Protein AF-A0AAV9QEM7-F1 (afdb_monomer)

InterPro domains:
  IPR000782 FAS1 domain [PF02469] (110-232)
  IPR000782 FAS1 domain [PF02469] (245-363)
  IPR000782 FAS1 domain [PS50213] (85-231)
  IPR000782 FAS1 domain [PS50213] (233-361)
  IPR000782 FAS1 domain [SM00554] (122-234)
  IPR000782 FAS1 domain [SM00554] (269-364)
  IPR036378 FAS1 domain superfamily [G3DSA:2.30.180.10] (85-234)
  IPR036378 FAS1 domain superfamily [G3DSA:2.30.180.10] (240-364)
  IPR036378 FAS1 domain superfamily [SSF82153] (91-234)
  IPR036378 FAS1 domain superfamily [SSF82153] (214-364)
  IPR050904 Cell adhesion and biosynthesis-related protein [PTHR10900] (94-414)

Mean predicted aligned error: 17.26 Å

Organism: NCBI:txid1690605

Structure (mmCIF, N/CA/C/O backbone):
data_AF-A0AAV9QEM7-F1
#
_entry.id   AF-A0AAV9QEM7-F1
#
loop_
_atom_site.group_PDB
_atom_site.id
_atom_site.type_symbol
_atom_site.label_atom_id
_atom_site.label_alt_id
_atom_site.label_comp_id
_atom_site.label_asym_id
_atom_site.label_entity_id
_atom_site.label_seq_id
_atom_site.pdbx_PDB_ins_code
_atom_site.Cartn_x
_atom_site.Cartn_y
_atom_site.Cartn_z
_atom_site.occupancy
_atom_site.B_iso_or_equiv
_atom_site.auth_seq_id
_atom_site.auth_comp_id
_atom_site.auth_asym_id
_atom_site.auth_atom_id
_atom_site.pdbx_PDB_model_num
ATOM 1 N N . MET A 1 1 ? 29.516 56.119 -42.871 1.00 40.12 1 MET A N 1
ATOM 2 C CA . MET A 1 1 ? 28.671 55.250 -42.024 1.00 40.12 1 MET A CA 1
ATOM 3 C C . MET A 1 1 ? 29.542 54.773 -40.866 1.00 40.12 1 MET A C 1
ATOM 5 O O . MET A 1 1 ? 30.636 54.301 -41.124 1.00 40.12 1 MET A O 1
ATOM 9 N N . ARG A 1 2 ? 29.102 55.106 -39.644 1.00 38.03 2 ARG A N 1
ATOM 10 C CA . ARG A 1 2 ? 29.729 55.073 -38.300 1.00 38.03 2 ARG A CA 1
ATOM 11 C C . ARG A 1 2 ? 31.101 54.400 -38.079 1.00 38.03 2 ARG A C 1
ATOM 13 O O . ARG A 1 2 ? 31.254 53.198 -38.245 1.00 38.03 2 ARG A O 1
ATOM 20 N N . LEU A 1 3 ? 32.011 55.213 -37.530 1.00 33.25 3 LEU A N 1
ATOM 21 C CA . LEU A 1 3 ? 33.226 54.858 -36.793 1.00 33.25 3 LEU A CA 1
ATOM 22 C C . LEU A 1 3 ? 33.006 55.053 -35.278 1.00 33.25 3 LEU A C 1
ATOM 24 O O . LEU A 1 3 ? 32.170 55.846 -34.848 1.00 33.25 3 LEU A O 1
ATOM 28 N N . VAL A 1 4 ? 33.777 54.276 -34.525 1.00 43.47 4 VAL A N 1
ATOM 29 C CA . VAL A 1 4 ? 33.849 54.050 -33.071 1.00 43.47 4 VAL A CA 1
ATOM 30 C C . VAL A 1 4 ? 34.195 55.320 -32.271 1.00 43.47 4 VAL A C 1
ATOM 32 O O . VAL A 1 4 ? 34.999 56.102 -32.759 1.00 43.47 4 VAL A O 1
ATOM 35 N N . TYR A 1 5 ? 33.659 55.494 -31.047 1.00 32.12 5 TYR A N 1
ATOM 36 C CA . TYR A 1 5 ? 34.416 55.851 -29.823 1.00 32.12 5 TYR A CA 1
ATOM 37 C C . TYR A 1 5 ? 33.555 55.803 -28.542 1.00 32.12 5 TYR A C 1
ATOM 39 O O . TYR A 1 5 ? 32.332 55.893 -28.572 1.00 32.12 5 TYR A O 1
ATOM 47 N N . SER A 1 6 ? 34.269 55.598 -27.436 1.00 35.72 6 SER A N 1
ATOM 48 C CA . SER A 1 6 ? 33.860 55.252 -26.072 1.00 35.72 6 SER A CA 1
ATOM 49 C C . SER A 1 6 ? 33.384 56.432 -25.196 1.00 35.72 6 SER A C 1
ATOM 51 O O . SER A 1 6 ? 33.761 57.574 -25.435 1.00 35.72 6 SER A O 1
ATOM 53 N N . ALA A 1 7 ? 32.695 56.057 -24.106 1.00 33.03 7 ALA A N 1
ATOM 54 C CA . ALA A 1 7 ? 32.694 56.639 -22.752 1.00 33.03 7 ALA A CA 1
ATOM 55 C C . ALA A 1 7 ? 31.673 57.731 -22.329 1.00 33.03 7 ALA A C 1
ATOM 57 O O . ALA A 1 7 ? 31.723 58.878 -22.752 1.00 33.03 7 ALA A O 1
ATOM 58 N N . SER A 1 8 ? 30.931 57.352 -21.273 1.00 30.48 8 SER A N 1
ATOM 59 C CA . SER A 1 8 ? 30.709 58.075 -20.002 1.00 30.48 8 SER A CA 1
ATOM 60 C C . SER A 1 8 ? 29.526 59.047 -19.820 1.00 30.48 8 SER A C 1
ATOM 62 O O . SER A 1 8 ? 29.396 60.051 -20.511 1.00 30.48 8 SER A O 1
ATOM 64 N N . THR A 1 9 ? 28.792 58.786 -18.722 1.00 32.25 9 THR A N 1
ATOM 65 C CA . THR A 1 9 ? 28.253 59.696 -17.675 1.00 32.25 9 THR A CA 1
ATOM 66 C C . THR A 1 9 ? 26.739 59.679 -17.416 1.00 32.25 9 THR A C 1
ATOM 68 O O . THR A 1 9 ? 25.933 59.567 -18.331 1.00 32.25 9 THR A O 1
ATOM 71 N N . HIS A 1 10 ? 26.436 59.936 -16.130 1.00 33.97 10 HIS A N 1
ATOM 72 C CA . HIS A 1 10 ? 25.164 60.200 -15.432 1.00 33.97 10 HIS A CA 1
ATOM 73 C C . HIS A 1 10 ? 24.458 58.958 -14.866 1.00 33.97 10 HIS A C 1
ATOM 75 O O . HIS A 1 10 ? 24.142 58.033 -15.593 1.00 33.97 10 HIS A O 1
ATOM 81 N N . GLY A 1 11 ? 24.156 58.847 -13.571 1.00 30.08 11 GLY A N 1
ATOM 82 C CA . GLY A 1 11 ? 24.242 59.779 -12.444 1.00 30.08 11 GLY A CA 1
ATOM 83 C C . GLY A 1 11 ? 23.100 59.453 -11.475 1.00 30.08 11 GLY A C 1
ATOM 84 O O . GLY A 1 11 ? 21.986 59.244 -11.938 1.00 30.08 11 GLY A O 1
ATOM 85 N N . SER A 1 12 ? 23.360 59.388 -10.164 1.00 33.53 12 SER A N 1
ATOM 86 C CA . SER A 1 12 ? 22.334 59.648 -9.139 1.00 33.53 12 SER A CA 1
ATOM 87 C C . SER A 1 12 ? 22.910 59.713 -7.719 1.00 33.53 12 SER A C 1
ATOM 89 O O . SER A 1 12 ? 23.460 58.744 -7.203 1.00 33.53 12 SER A O 1
ATOM 91 N N . SER A 1 13 ? 22.749 60.897 -7.120 1.00 30.95 13 SER A N 1
ATOM 92 C CA . SER A 1 13 ? 22.385 61.195 -5.724 1.00 30.95 13 SER A CA 1
ATOM 93 C C . SER A 1 13 ? 21.693 60.026 -4.988 1.00 30.95 13 SER A C 1
ATOM 95 O O . SER A 1 13 ? 20.930 59.296 -5.601 1.00 30.95 13 SER A O 1
ATOM 97 N N . SER A 1 14 ? 21.784 59.801 -3.673 1.00 32.31 14 SER A N 1
ATOM 98 C CA . SER A 1 14 ? 21.832 60.751 -2.562 1.00 32.31 14 SER A CA 1
ATOM 99 C C . SER A 1 14 ? 21.883 59.996 -1.216 1.00 32.31 14 SER A C 1
ATOM 101 O O . SER A 1 14 ? 21.329 58.910 -1.097 1.00 32.31 14 SER A O 1
ATOM 103 N N . ILE A 1 15 ? 22.385 60.698 -0.195 1.00 34.09 15 ILE A N 1
ATOM 104 C CA . ILE A 1 15 ? 22.015 60.638 1.236 1.00 34.09 15 ILE A CA 1
ATOM 105 C C . ILE A 1 15 ? 22.724 59.631 2.167 1.00 34.09 15 ILE A C 1
ATOM 107 O O . ILE A 1 15 ? 22.765 58.422 1.999 1.00 34.09 15 ILE A O 1
ATOM 111 N N . SER A 1 16 ? 23.253 60.253 3.222 1.00 30.42 16 SER A N 1
ATOM 112 C CA . SER A 1 16 ? 24.075 59.773 4.323 1.00 30.42 16 SER A CA 1
ATOM 113 C C . SER A 1 16 ? 23.268 59.636 5.625 1.00 30.42 16 SER A C 1
ATOM 115 O O . SER A 1 16 ? 22.274 60.346 5.799 1.00 30.42 16 SER A O 1
ATOM 117 N N . LYS A 1 17 ? 23.820 58.828 6.551 1.00 32.59 17 LYS A N 1
ATOM 118 C CA . LYS A 1 17 ? 23.624 58.693 8.022 1.00 32.59 17 LYS A CA 1
ATOM 119 C C . LYS A 1 17 ? 23.131 57.284 8.381 1.00 32.59 17 LYS A C 1
ATOM 121 O O . LYS A 1 17 ? 22.119 56.851 7.867 1.00 32.59 17 LYS A O 1
ATOM 126 N N . LYS A 1 18 ? 23.756 56.522 9.283 1.00 30.53 18 LYS A N 1
ATOM 127 C CA . LYS A 1 18 ? 24.487 56.890 10.506 1.00 30.53 18 LYS A CA 1
ATOM 128 C C . LYS A 1 18 ? 25.284 55.659 10.984 1.00 30.53 18 LYS A C 1
ATOM 130 O O . LYS A 1 18 ? 24.712 54.583 11.095 1.00 30.53 18 LYS A O 1
ATOM 135 N N . GLN A 1 19 ? 26.557 55.840 11.323 1.00 38.91 19 GLN A N 1
ATOM 136 C CA . GLN A 1 19 ? 27.278 55.003 12.299 1.00 38.91 19 GLN A CA 1
ATOM 137 C C . GLN A 1 19 ? 27.007 55.590 13.705 1.00 38.91 19 GLN A C 1
ATOM 139 O O . GLN A 1 19 ? 26.664 56.779 13.783 1.00 38.91 19 GLN A O 1
ATOM 144 N N . PRO A 1 20 ? 27.101 54.818 14.807 1.00 46.06 20 PRO A N 1
ATOM 145 C CA . PRO A 1 20 ? 28.391 54.700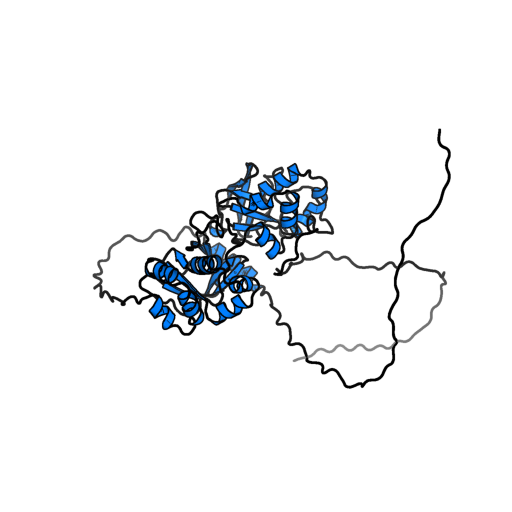 15.515 1.00 46.06 20 PRO A CA 1
ATOM 146 C C . PRO A 1 20 ? 28.622 53.307 16.161 1.00 46.06 20 PRO A C 1
ATOM 148 O O . PRO A 1 20 ? 27.692 52.621 16.559 1.00 46.06 20 PRO A O 1
ATOM 151 N N . SER A 1 21 ? 29.832 52.755 16.074 1.00 32.78 21 SER A N 1
ATOM 152 C CA . SER A 1 21 ? 30.875 52.737 17.124 1.00 32.78 21 SER A CA 1
ATOM 153 C C . SER A 1 21 ? 30.622 51.786 18.305 1.00 32.78 21 SER A C 1
ATOM 155 O O . SER A 1 21 ? 29.888 52.082 19.238 1.00 32.78 21 SER A O 1
ATOM 157 N N . SER A 1 22 ? 31.354 50.672 18.234 1.00 35.31 22 SER A N 1
ATOM 158 C CA . SER A 1 22 ? 31.976 49.891 19.311 1.00 35.31 22 SER A CA 1
ATOM 159 C C . SER A 1 22 ? 32.225 50.649 20.623 1.00 35.31 22 SER A C 1
ATOM 161 O O . SER A 1 22 ? 32.835 51.715 20.582 1.00 35.31 22 SER A O 1
ATOM 163 N N . MET A 1 23 ? 31.902 50.030 21.767 1.00 33.03 23 MET A N 1
ATOM 164 C CA . MET A 1 23 ? 32.881 49.685 22.814 1.00 33.03 23 MET A CA 1
ATOM 165 C C . MET A 1 23 ? 32.282 48.731 23.860 1.00 33.03 23 MET A C 1
ATOM 167 O O . MET A 1 23 ? 31.122 48.826 24.246 1.00 33.03 23 MET A O 1
ATOM 171 N N . ALA A 1 24 ? 33.129 47.789 24.263 1.00 37.75 24 ALA A N 1
ATOM 172 C CA . ALA A 1 24 ? 32.907 46.668 25.159 1.00 37.75 24 ALA A CA 1
ATOM 173 C C . ALA A 1 24 ? 32.663 47.069 26.622 1.00 37.75 24 ALA A C 1
ATOM 175 O O . ALA A 1 24 ? 33.345 47.957 27.125 1.00 37.75 24 ALA A O 1
ATOM 176 N N . ASN A 1 25 ? 31.798 46.323 27.321 1.00 32.50 25 ASN A N 1
ATOM 177 C CA . ASN A 1 25 ? 32.131 45.624 28.573 1.00 32.50 25 ASN A CA 1
ATOM 178 C C . ASN A 1 25 ? 30.945 44.747 29.018 1.00 32.50 25 ASN A C 1
ATOM 180 O O . ASN A 1 25 ? 29.811 45.218 28.974 1.00 32.50 25 ASN A O 1
ATOM 184 N N . GLY A 1 26 ? 31.181 43.522 29.502 1.00 28.91 26 GLY A N 1
ATOM 185 C CA . GLY A 1 26 ? 30.114 42.778 30.184 1.00 28.91 26 GLY A CA 1
ATOM 186 C C . GLY A 1 26 ? 30.291 41.268 30.336 1.00 28.91 26 GLY A C 1
ATOM 187 O O . GLY A 1 26 ? 29.724 40.516 29.561 1.00 28.91 26 GLY A O 1
ATOM 188 N N . VAL A 1 27 ? 31.010 40.878 31.394 1.00 34.06 27 VAL A N 1
ATOM 189 C CA . VAL A 1 27 ? 30.751 39.724 32.284 1.00 34.06 27 VAL A CA 1
ATOM 190 C C . VAL A 1 27 ? 30.784 38.302 31.689 1.00 34.06 27 VAL A C 1
ATOM 192 O O . VAL A 1 27 ? 29.928 37.871 30.928 1.00 34.06 27 VAL A O 1
ATOM 195 N N . ARG A 1 28 ? 31.777 37.536 32.159 1.00 37.25 28 ARG A N 1
ATOM 196 C CA . ARG A 1 28 ? 31.880 36.073 32.069 1.00 37.25 28 ARG A CA 1
ATOM 197 C C . ARG A 1 28 ? 31.090 35.464 33.232 1.00 37.25 28 ARG A C 1
ATOM 199 O O . ARG A 1 28 ? 31.373 35.857 34.353 1.00 37.25 28 ARG A O 1
ATOM 206 N N . GLU A 1 29 ? 30.201 34.511 32.966 1.00 34.50 29 GLU A N 1
ATOM 207 C CA . GLU A 1 29 ? 29.768 33.417 33.861 1.00 34.50 29 GLU A CA 1
ATOM 208 C C . GLU A 1 29 ? 29.177 32.286 32.972 1.00 34.50 29 GLU A C 1
ATOM 210 O O . GLU A 1 29 ? 28.760 32.558 31.842 1.00 34.50 29 GLU A O 1
ATOM 215 N N . PRO A 1 30 ? 29.234 31.013 33.404 1.00 34.97 30 PRO A N 1
ATOM 216 C CA . PRO A 1 30 ? 29.383 29.856 32.522 1.00 34.97 30 PRO A CA 1
ATOM 217 C C . PRO A 1 30 ? 28.061 29.225 32.057 1.00 34.97 30 PRO A C 1
ATOM 219 O O . PRO A 1 30 ? 27.078 29.136 32.787 1.00 34.97 30 PRO A O 1
ATOM 222 N N . MET A 1 31 ? 28.081 28.719 30.823 1.00 30.05 31 MET A N 1
ATOM 223 C CA . MET A 1 31 ? 26.991 27.980 30.192 1.00 30.05 31 MET A CA 1
ATOM 224 C C . MET A 1 31 ? 26.913 26.562 30.774 1.00 30.05 31 MET A C 1
ATOM 226 O O . MET A 1 31 ? 27.839 25.763 30.639 1.00 30.05 31 MET A O 1
ATOM 230 N N . VAL A 1 32 ? 25.797 26.276 31.444 1.00 32.28 32 VAL A N 1
ATOM 231 C CA . VAL A 1 32 ? 25.433 24.959 31.971 1.00 32.28 32 VAL A CA 1
ATOM 232 C C . VAL A 1 32 ? 25.250 23.983 30.806 1.00 32.28 32 VAL A C 1
ATOM 234 O O . VAL A 1 32 ? 24.380 24.156 29.955 1.00 32.28 32 VAL A O 1
ATOM 237 N N . LEU A 1 33 ? 26.094 22.955 30.788 1.00 31.81 33 LEU A N 1
ATOM 238 C CA . LEU A 1 33 ? 26.006 21.784 29.926 1.00 31.81 33 LEU A CA 1
ATOM 239 C C . LEU A 1 33 ? 24.825 20.920 30.401 1.00 31.81 33 LEU A C 1
ATOM 241 O O . LEU A 1 33 ? 24.962 20.171 31.367 1.00 31.81 33 LEU A O 1
ATOM 245 N N . LEU A 1 34 ? 23.661 21.038 29.758 1.00 29.45 34 LEU A N 1
ATOM 246 C CA . LEU A 1 34 ? 22.572 20.078 29.947 1.00 29.45 34 LEU A CA 1
ATOM 247 C C . LEU A 1 34 ? 22.779 18.921 28.965 1.00 29.45 34 LEU A C 1
ATOM 249 O O . LEU A 1 34 ? 22.710 19.095 27.750 1.00 29.45 34 LEU A O 1
ATOM 253 N N . ALA A 1 35 ? 23.106 17.759 29.522 1.00 26.86 35 ALA A N 1
ATOM 254 C CA . ALA A 1 35 ? 23.334 16.513 28.811 1.00 26.86 35 ALA A CA 1
ATOM 255 C C . ALA A 1 35 ? 22.120 16.107 27.955 1.00 26.86 35 ALA A C 1
ATOM 257 O O . ALA A 1 35 ? 20.979 16.142 28.416 1.00 26.86 35 ALA A O 1
ATOM 258 N N . ALA A 1 36 ? 22.392 15.691 26.717 1.00 27.94 36 ALA A N 1
ATOM 259 C CA . ALA A 1 36 ? 21.433 15.030 25.843 1.00 27.94 36 ALA A CA 1
ATOM 260 C C . ALA A 1 36 ? 21.101 13.618 26.378 1.00 27.94 36 ALA A C 1
ATOM 262 O O . ALA A 1 36 ? 22.019 12.918 26.818 1.00 27.94 36 ALA A O 1
ATOM 263 N N . PRO A 1 37 ? 19.832 13.173 26.347 1.00 32.06 37 PRO A N 1
ATOM 264 C CA . PRO A 1 37 ? 19.484 11.786 26.641 1.00 32.06 37 PRO A CA 1
ATOM 265 C C . PRO A 1 37 ? 19.927 10.849 25.496 1.00 32.06 37 PRO A C 1
ATOM 267 O O . PRO A 1 37 ? 20.014 11.287 24.346 1.00 32.06 37 PRO A O 1
ATOM 270 N N . PRO A 1 38 ? 20.234 9.573 25.791 1.00 28.52 38 PRO A N 1
ATOM 271 C CA . PRO A 1 38 ? 20.816 8.650 24.824 1.00 28.52 38 PRO A CA 1
ATOM 272 C C . PRO A 1 38 ? 19.789 8.212 23.773 1.00 28.52 38 PRO A C 1
ATOM 274 O O . PRO A 1 38 ? 18.631 7.933 24.084 1.00 28.52 38 PRO A O 1
ATOM 277 N N . LEU A 1 39 ? 20.249 8.131 22.524 1.00 31.16 39 LEU A N 1
ATOM 278 C CA . LEU A 1 39 ? 19.524 7.543 21.404 1.00 31.16 39 LEU A CA 1
ATOM 279 C C . LEU A 1 39 ? 19.300 6.053 21.684 1.00 31.16 39 LEU A C 1
ATOM 281 O O . LEU A 1 39 ? 20.260 5.291 21.784 1.00 31.16 39 LEU A O 1
ATOM 285 N N . HIS A 1 40 ? 18.038 5.647 21.819 1.00 32.25 40 HIS A N 1
ATOM 286 C CA . HIS A 1 40 ? 17.675 4.236 21.810 1.00 32.25 40 HIS A CA 1
ATOM 287 C C . HIS A 1 40 ? 17.815 3.698 20.384 1.00 32.25 40 HIS A C 1
ATOM 289 O O . HIS A 1 40 ? 17.114 4.102 19.460 1.00 32.25 40 HIS A O 1
ATOM 295 N N . GLU A 1 41 ? 18.783 2.805 20.247 1.00 30.16 41 GLU A N 1
ATOM 296 C CA . GLU A 1 41 ? 19.095 1.990 19.086 1.00 30.16 41 GLU A CA 1
ATOM 297 C C . GLU A 1 41 ? 17.897 1.082 18.758 1.00 30.16 41 GLU A C 1
ATOM 299 O O . GLU A 1 41 ? 17.518 0.218 19.551 1.00 30.16 41 GLU A O 1
ATOM 304 N N . VAL A 1 42 ? 17.267 1.286 17.599 1.00 32.09 42 VAL A N 1
ATOM 305 C CA . VAL A 1 42 ? 16.293 0.334 17.049 1.00 32.09 42 VAL A CA 1
ATOM 306 C C . VAL A 1 42 ? 17.096 -0.796 16.413 1.00 32.09 42 VAL A C 1
ATOM 308 O O . VAL A 1 42 ? 17.490 -0.733 15.251 1.00 32.09 42 VAL A O 1
ATOM 311 N N . VAL A 1 43 ? 17.408 -1.806 17.221 1.00 30.81 43 VAL A N 1
ATOM 312 C CA . VAL A 1 43 ? 18.093 -3.020 16.773 1.00 30.81 43 VAL A CA 1
ATOM 313 C C . VAL A 1 43 ? 17.112 -3.859 15.956 1.00 30.81 43 VAL A C 1
ATOM 315 O O . VAL A 1 43 ? 16.161 -4.432 16.484 1.00 30.81 43 VAL A O 1
ATOM 318 N N . PHE A 1 44 ? 17.357 -3.929 14.650 1.00 30.41 44 PHE A N 1
ATOM 319 C CA . PHE A 1 44 ? 16.682 -4.832 13.724 1.00 30.41 44 PHE A CA 1
ATOM 320 C C . PHE A 1 44 ? 17.113 -6.273 14.053 1.00 30.41 44 PHE A C 1
ATOM 322 O O . PHE A 1 44 ? 18.283 -6.632 13.906 1.00 30.41 44 PHE A O 1
ATOM 329 N N . SER A 1 45 ? 16.197 -7.097 14.565 1.00 35.31 45 SER A N 1
ATOM 330 C CA . SER A 1 45 ? 16.503 -8.484 14.927 1.00 35.31 45 SER A CA 1
ATOM 331 C C . SER A 1 45 ? 16.544 -9.367 13.677 1.00 35.31 45 SER A C 1
ATOM 333 O O . SER A 1 45 ? 15.553 -9.497 12.960 1.00 35.31 45 SER A O 1
ATOM 335 N N . GLN A 1 46 ? 17.679 -10.038 13.453 1.00 38.19 46 GLN A N 1
ATOM 336 C CA . GLN A 1 46 ? 17.892 -11.048 12.402 1.00 38.19 46 GLN A CA 1
ATOM 337 C C . GLN A 1 46 ? 16.867 -12.206 12.423 1.00 38.19 46 GLN A C 1
ATOM 339 O O . GLN A 1 46 ? 16.807 -12.980 11.470 1.00 38.19 46 GLN A O 1
ATOM 344 N N . ALA A 1 47 ? 16.029 -12.311 13.460 1.00 33.50 47 ALA A N 1
ATOM 345 C CA . ALA A 1 47 ? 14.934 -13.276 13.546 1.00 33.50 47 ALA A CA 1
ATOM 346 C C . ALA A 1 47 ? 13.826 -13.059 12.490 1.00 33.50 47 ALA A C 1
ATOM 348 O O . ALA A 1 47 ? 13.160 -14.019 12.103 1.00 33.50 47 ALA A O 1
ATOM 349 N N . LEU A 1 48 ? 13.674 -11.837 11.959 1.00 38.03 48 LEU A N 1
ATOM 350 C CA . LEU A 1 48 ? 12.649 -11.501 10.957 1.00 38.03 48 LEU A CA 1
ATOM 351 C C . LEU A 1 48 ? 12.904 -12.155 9.580 1.00 38.03 48 LEU A C 1
ATOM 353 O O . LEU A 1 48 ? 11.986 -12.295 8.778 1.00 38.03 48 LEU A O 1
ATOM 357 N N . ARG A 1 49 ? 14.139 -12.611 9.311 1.00 38.53 49 ARG A N 1
ATOM 358 C CA . ARG A 1 49 ? 14.508 -13.301 8.059 1.00 38.53 49 ARG A CA 1
ATOM 359 C C . ARG A 1 49 ? 14.071 -14.772 8.006 1.00 38.53 49 ARG A C 1
ATOM 361 O O . ARG A 1 49 ? 13.966 -15.312 6.913 1.00 38.53 49 ARG A O 1
ATOM 368 N N . GLY A 1 50 ? 13.824 -15.415 9.151 1.00 31.06 50 GLY A N 1
ATOM 369 C CA . GLY A 1 50 ? 13.404 -16.824 9.206 1.00 31.06 50 GLY A CA 1
ATOM 370 C C . GLY A 1 50 ? 11.885 -17.019 9.204 1.00 31.06 50 GLY A C 1
ATOM 371 O O . GLY A 1 50 ? 11.377 -17.962 8.612 1.00 31.06 50 GLY A O 1
ATOM 372 N N . LEU A 1 51 ? 11.138 -16.100 9.818 1.00 39.50 51 LEU A N 1
ATOM 373 C CA . LEU A 1 51 ? 9.707 -16.296 10.089 1.00 39.50 51 LEU A CA 1
ATOM 374 C C . LEU A 1 51 ? 8.789 -15.970 8.899 1.00 39.50 51 LEU A C 1
ATOM 376 O O . LEU A 1 51 ? 7.709 -16.545 8.784 1.00 39.50 51 LEU A O 1
ATOM 380 N N . LEU A 1 52 ? 9.242 -15.124 7.969 1.00 41.94 52 LEU A N 1
ATOM 381 C CA . LEU A 1 52 ? 8.576 -14.914 6.675 1.00 41.94 52 LEU A CA 1
ATOM 382 C C . LEU A 1 52 ? 8.684 -16.143 5.748 1.00 41.94 52 LEU A C 1
ATOM 384 O O . LEU A 1 52 ? 7.862 -16.297 4.850 1.00 41.94 52 LEU A O 1
ATOM 388 N N . PHE A 1 53 ? 9.652 -17.033 5.993 1.00 40.88 53 PHE A N 1
ATOM 389 C CA . PHE A 1 53 ? 9.867 -18.266 5.228 1.00 40.88 53 PHE A CA 1
ATOM 390 C C . PHE A 1 53 ? 8.958 -19.411 5.712 1.00 40.88 53 PHE A C 1
ATOM 392 O O . PHE A 1 53 ? 8.386 -20.146 4.908 1.00 40.88 53 PHE A O 1
ATOM 399 N N . ASP A 1 54 ? 8.741 -19.519 7.026 1.00 34.72 54 ASP A N 1
ATOM 400 C CA . ASP A 1 54 ? 7.918 -20.588 7.611 1.00 34.72 54 ASP A CA 1
ATOM 401 C C . ASP A 1 54 ? 6.407 -20.360 7.425 1.00 34.72 54 ASP A C 1
ATOM 403 O O . ASP A 1 54 ? 5.647 -21.318 7.261 1.00 34.72 54 ASP A O 1
ATOM 407 N N . ALA A 1 55 ? 5.955 -19.102 7.364 1.00 38.94 55 ALA A N 1
ATOM 408 C CA . ALA A 1 55 ? 4.559 -18.776 7.046 1.00 38.94 55 ALA A CA 1
ATOM 409 C C . ALA A 1 55 ? 4.178 -19.128 5.593 1.00 38.94 55 ALA A C 1
ATOM 411 O O . ALA A 1 55 ? 3.007 -19.363 5.294 1.00 38.94 55 ALA A O 1
ATOM 412 N N . PHE A 1 56 ? 5.167 -19.205 4.699 1.00 41.44 56 PHE A N 1
ATOM 413 C CA . PHE A 1 56 ? 4.987 -19.526 3.286 1.00 41.44 56 PHE A CA 1
ATOM 414 C C . PHE A 1 56 ? 4.859 -21.042 3.043 1.00 41.44 56 PHE A C 1
ATOM 416 O O . PHE A 1 56 ? 4.051 -21.479 2.223 1.00 41.44 56 PHE A O 1
ATOM 423 N N . HIS A 1 57 ? 5.555 -21.868 3.832 1.00 39.56 57 HIS A N 1
ATOM 424 C CA . HIS A 1 57 ? 5.482 -23.333 3.729 1.00 39.56 57 HIS A CA 1
ATOM 425 C C . HIS A 1 57 ? 4.142 -23.930 4.206 1.00 39.56 57 HIS A C 1
ATOM 427 O O . HIS A 1 57 ? 3.749 -25.008 3.759 1.00 39.56 57 HIS A O 1
ATOM 433 N N . ALA A 1 58 ? 3.397 -23.234 5.072 1.00 38.47 58 ALA A N 1
ATOM 434 C CA . ALA A 1 58 ? 2.116 -23.721 5.596 1.00 38.47 58 ALA A CA 1
ATOM 435 C C . ALA A 1 58 ? 0.940 -23.618 4.597 1.00 38.47 58 ALA A C 1
ATOM 437 O O . ALA A 1 58 ? -0.115 -24.209 4.830 1.00 38.47 58 ALA A O 1
ATOM 438 N N . ALA A 1 59 ? 1.105 -22.901 3.479 1.00 38.81 59 ALA A N 1
ATOM 439 C CA . ALA A 1 59 ? 0.036 -22.642 2.509 1.00 38.81 59 ALA A CA 1
ATOM 440 C C . ALA A 1 59 ? -0.036 -23.650 1.338 1.00 38.81 59 ALA A C 1
ATOM 442 O O . ALA A 1 59 ? -0.905 -23.518 0.475 1.00 38.81 59 ALA A O 1
ATOM 443 N N . LEU A 1 60 ? 0.837 -24.667 1.296 1.00 39.44 60 LEU A N 1
ATOM 444 C CA . LEU A 1 60 ? 0.986 -25.573 0.143 1.00 39.44 60 LEU A CA 1
ATOM 445 C C . LEU A 1 60 ? 0.573 -27.038 0.378 1.00 39.44 60 LEU A C 1
ATOM 447 O O . LEU A 1 60 ? 0.890 -27.884 -0.454 1.00 39.44 60 LEU A O 1
ATOM 451 N N . ASP A 1 61 ? -0.168 -27.371 1.441 1.00 35.12 61 ASP A N 1
ATOM 452 C CA . ASP A 1 61 ? -0.590 -28.762 1.683 1.00 35.12 61 ASP A CA 1
ATOM 453 C C . ASP A 1 61 ? -1.991 -29.083 1.091 1.00 35.12 61 ASP A C 1
ATOM 455 O O . ASP A 1 61 ? -3.010 -28.607 1.608 1.00 35.12 61 ASP A O 1
ATOM 459 N N . PRO A 1 62 ? -2.122 -29.906 0.023 1.00 41.94 62 PRO A N 1
ATOM 460 C CA . PRO A 1 62 ? -3.410 -30.173 -0.626 1.00 41.94 62 PRO A CA 1
ATOM 461 C C . PRO A 1 62 ? -4.245 -31.273 0.059 1.00 41.94 62 PRO A C 1
ATOM 463 O O . PRO A 1 62 ? -5.302 -31.649 -0.459 1.00 41.94 62 PRO A O 1
ATOM 466 N N . VAL A 1 63 ? -3.805 -31.845 1.187 1.00 38.72 63 VAL A N 1
ATOM 467 C CA . VAL A 1 63 ? -4.355 -33.126 1.687 1.00 38.72 63 VAL A CA 1
ATOM 468 C C . VAL A 1 63 ? -5.411 -32.986 2.802 1.00 38.72 63 VAL A C 1
ATOM 470 O O . VAL A 1 63 ? -6.119 -33.947 3.109 1.00 38.72 63 VAL A O 1
ATOM 473 N N . ALA A 1 64 ? -5.668 -31.793 3.344 1.00 35.91 64 ALA A N 1
ATOM 474 C CA . ALA A 1 64 ? -6.597 -31.627 4.475 1.00 35.91 64 ALA A CA 1
ATOM 475 C C . ALA A 1 64 ? -8.094 -31.467 4.110 1.00 35.91 64 ALA A C 1
ATOM 477 O O . ALA A 1 64 ? -8.885 -31.003 4.931 1.00 35.91 64 ALA A O 1
ATOM 478 N N . ARG A 1 65 ? -8.537 -31.851 2.902 1.00 37.69 65 ARG A N 1
ATOM 479 C CA . ARG A 1 65 ? -9.934 -31.645 2.461 1.00 37.69 65 ARG A CA 1
ATOM 480 C C . ARG A 1 65 ? -10.649 -32.930 2.035 1.00 37.69 65 ARG A C 1
ATOM 482 O O . ARG A 1 65 ? -11.174 -33.012 0.929 1.00 37.69 65 ARG A O 1
ATOM 489 N N . LYS A 1 66 ? -10.692 -33.956 2.897 1.00 35.84 66 LYS A N 1
ATOM 490 C CA . LYS A 1 66 ? -11.584 -35.114 2.671 1.00 35.84 66 LYS A CA 1
ATOM 491 C C . LYS A 1 66 ? -11.789 -36.006 3.901 1.00 35.84 66 LYS A C 1
ATOM 493 O O . LYS A 1 66 ? -11.253 -37.099 3.911 1.00 35.84 66 LYS A O 1
ATOM 498 N N . ARG A 1 67 ? -12.591 -35.591 4.896 1.00 38.12 67 ARG A N 1
ATOM 499 C CA . ARG A 1 67 ? -13.419 -36.485 5.755 1.00 38.12 67 ARG A CA 1
ATOM 500 C C . ARG A 1 67 ? -14.465 -35.684 6.541 1.00 38.12 67 ARG A C 1
ATOM 502 O O . ARG A 1 67 ? -14.268 -35.397 7.712 1.00 38.12 67 ARG A O 1
ATOM 509 N N . GLN A 1 68 ? -15.597 -35.371 5.919 1.00 36.31 68 GLN A N 1
ATOM 510 C CA . GLN A 1 68 ? -16.843 -35.126 6.652 1.00 36.31 68 GLN A CA 1
ATOM 511 C C . GLN A 1 68 ? -18.012 -35.667 5.836 1.00 36.31 68 GLN A C 1
ATOM 513 O O . GLN A 1 68 ? -18.587 -34.965 5.021 1.00 36.31 68 GLN A O 1
ATOM 518 N N . HIS A 1 69 ? -18.322 -36.943 6.033 1.00 38.78 69 HIS A N 1
ATOM 519 C CA . HIS A 1 69 ? -19.651 -37.507 5.834 1.00 38.78 69 HIS A CA 1
ATOM 520 C C . HIS A 1 69 ? -19.692 -38.791 6.657 1.00 38.78 69 HIS A C 1
ATOM 522 O O . HIS A 1 69 ? -19.065 -39.765 6.266 1.00 38.78 69 HIS A O 1
ATOM 528 N N . GLU A 1 70 ? -20.341 -38.744 7.823 1.00 35.66 70 GLU A N 1
ATOM 529 C CA . GLU A 1 70 ? -21.313 -39.748 8.285 1.00 35.66 70 GLU A CA 1
ATOM 530 C C . GLU A 1 70 ? -21.762 -39.474 9.734 1.00 35.66 70 GLU A C 1
ATOM 532 O O . GLU A 1 70 ? -20.965 -39.471 10.664 1.00 35.66 70 GLU A O 1
ATOM 537 N N . GLY A 1 71 ? -23.072 -39.240 9.881 1.00 35.53 71 GLY A N 1
ATOM 538 C CA . GLY A 1 71 ? -23.935 -39.746 10.956 1.00 35.53 71 GLY A CA 1
ATOM 539 C C . GLY A 1 71 ? -23.620 -39.419 12.419 1.00 35.53 71 GLY A C 1
ATOM 540 O O . GLY A 1 71 ? -22.857 -40.124 13.068 1.00 35.53 71 GLY A O 1
ATOM 541 N N . GLY A 1 72 ? -24.370 -38.481 13.008 1.00 29.81 72 GLY A N 1
ATOM 542 C CA . GLY A 1 72 ? -24.435 -38.336 14.465 1.00 29.81 72 GLY A CA 1
ATOM 543 C C . GLY A 1 72 ? -25.417 -37.264 14.925 1.00 29.81 72 GLY A C 1
ATOM 544 O O . GLY A 1 72 ? -25.053 -36.106 15.074 1.00 29.81 72 GLY A O 1
ATOM 545 N N . SER A 1 73 ? -26.669 -37.658 15.150 1.00 40.03 73 SER A N 1
ATOM 546 C CA . SER A 1 73 ? -27.711 -36.843 15.781 1.00 40.03 73 SER A CA 1
ATOM 547 C C . SER A 1 73 ? -27.275 -36.377 17.176 1.00 40.03 73 SER A C 1
ATOM 549 O O . SER A 1 73 ? -27.213 -37.187 18.098 1.00 40.03 73 SER A O 1
ATOM 551 N N . LEU A 1 74 ? -27.048 -35.075 17.354 1.00 33.12 74 LEU A N 1
ATOM 552 C CA . LEU A 1 74 ? -26.956 -34.433 18.664 1.00 33.12 74 LEU A CA 1
ATOM 553 C C . LEU A 1 74 ? -27.943 -33.269 18.705 1.00 33.12 74 LEU A C 1
ATOM 555 O O . LEU A 1 74 ? -27.774 -32.249 18.042 1.00 33.12 74 LEU A O 1
ATOM 559 N N . ALA A 1 75 ? -29.005 -33.457 19.485 1.00 35.12 75 ALA A N 1
ATOM 560 C CA . ALA A 1 75 ? -29.919 -32.400 19.871 1.00 35.12 75 ALA A CA 1
ATOM 561 C C . ALA A 1 75 ? -29.152 -31.385 20.730 1.00 35.12 75 ALA A C 1
ATOM 563 O O . ALA A 1 75 ? -28.854 -31.647 21.895 1.00 35.12 75 ALA A O 1
ATOM 564 N N . VAL A 1 76 ? -28.817 -30.234 20.151 1.00 32.00 76 VAL A N 1
ATOM 565 C CA . VAL A 1 76 ? -28.291 -29.091 20.898 1.00 32.00 76 VAL A CA 1
ATOM 566 C C . VAL A 1 76 ? -29.481 -28.244 21.327 1.00 32.00 76 VAL A C 1
ATOM 568 O O . VAL A 1 76 ? -30.156 -27.615 20.515 1.00 32.00 76 VAL A O 1
ATOM 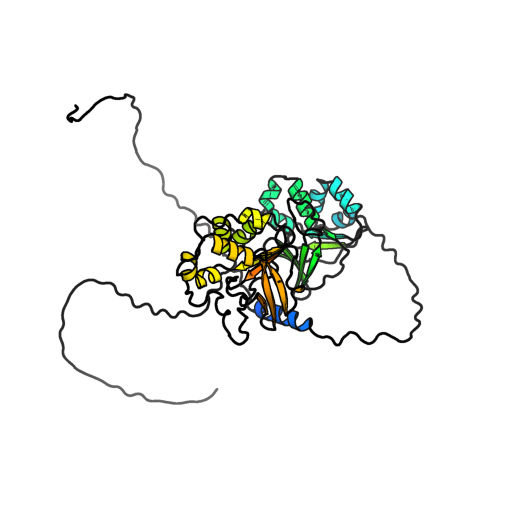571 N N . VAL A 1 77 ? -29.750 -28.261 22.629 1.00 35.25 77 VAL A N 1
ATOM 572 C CA . VAL A 1 77 ? -30.600 -27.282 23.302 1.00 35.25 77 VAL A CA 1
ATOM 573 C C . VAL A 1 77 ? -29.949 -25.913 23.101 1.00 35.25 77 VAL A C 1
ATOM 575 O O . VAL A 1 77 ? -28.933 -25.605 23.718 1.00 35.25 77 VAL A O 1
ATOM 578 N N . ALA A 1 78 ? -30.509 -25.103 22.204 1.00 33.19 78 ALA A N 1
ATOM 579 C CA . ALA A 1 78 ? -30.102 -23.719 22.023 1.00 33.19 78 ALA A CA 1
ATOM 580 C C . ALA A 1 78 ? -30.594 -22.894 23.222 1.00 33.19 78 ALA A C 1
ATOM 582 O O . ALA A 1 78 ? -31.696 -22.347 23.217 1.00 33.19 78 ALA A O 1
ATOM 583 N N . LEU A 1 79 ? -29.769 -22.798 24.265 1.00 34.28 79 LEU A N 1
ATOM 584 C CA . LEU A 1 79 ? -29.811 -21.641 25.151 1.00 34.28 79 LEU A CA 1
ATOM 585 C C . LEU A 1 79 ? -29.281 -20.462 24.335 1.00 34.28 79 LEU A C 1
ATOM 587 O O . LEU A 1 79 ? -28.080 -20.216 24.283 1.00 34.28 79 LEU A O 1
ATOM 591 N N . ALA A 1 80 ? -30.182 -19.767 23.643 1.00 35.81 80 ALA A N 1
ATOM 592 C CA . ALA A 1 80 ? -29.882 -18.468 23.072 1.00 35.81 80 ALA A CA 1
ATOM 593 C C . ALA A 1 80 ? -29.602 -17.509 24.237 1.00 35.81 80 ALA A C 1
ATOM 595 O O . ALA A 1 80 ? -30.512 -16.893 24.789 1.00 35.81 80 ALA A O 1
ATOM 596 N N . SER A 1 81 ? -28.339 -17.402 24.648 1.00 34.72 81 SER A N 1
ATOM 597 C CA . SER A 1 81 ? -27.876 -16.245 25.397 1.00 34.72 81 SER A CA 1
ATOM 598 C C . SER A 1 81 ? -27.983 -15.056 24.450 1.00 34.72 81 SER A C 1
ATOM 600 O O . SER A 1 81 ? -27.086 -14.804 23.646 1.00 34.72 81 SER A O 1
ATOM 602 N N . THR A 1 82 ? -29.106 -14.346 24.505 1.00 36.62 82 THR A N 1
ATOM 603 C CA . THR A 1 82 ? -29.210 -12.999 23.954 1.00 36.62 82 THR A CA 1
ATOM 604 C C . THR A 1 82 ? -28.276 -12.123 24.779 1.00 36.62 82 THR A C 1
ATOM 606 O O . THR A 1 82 ? -28.685 -11.523 25.774 1.00 36.62 82 THR A O 1
ATOM 609 N N . VAL A 1 83 ? -26.993 -12.104 24.420 1.00 43.38 83 VAL A N 1
ATOM 610 C CA . VAL A 1 83 ? -26.089 -11.051 24.869 1.00 43.38 83 VAL A CA 1
ATOM 611 C C . VAL A 1 83 ? -26.709 -9.773 24.323 1.00 43.38 83 VAL A C 1
ATOM 613 O O . VAL A 1 83 ? -26.800 -9.600 23.109 1.00 43.38 83 VAL A O 1
ATOM 616 N N . ALA A 1 84 ? -27.260 -8.944 25.209 1.00 45.69 84 ALA A N 1
ATOM 617 C CA . ALA A 1 84 ? -27.809 -7.654 24.830 1.00 45.69 84 ALA A CA 1
ATOM 618 C C . ALA A 1 84 ? -26.672 -6.864 24.182 1.00 45.69 84 ALA A C 1
ATOM 620 O O . ALA A 1 84 ? -25.734 -6.444 24.862 1.00 45.69 84 ALA A O 1
ATOM 621 N N . SER A 1 85 ? -26.708 -6.755 22.857 1.00 56.31 85 SER A N 1
ATOM 622 C CA . SER A 1 85 ? -25.643 -6.094 22.129 1.00 56.31 85 SER A CA 1
ATOM 623 C C . SER A 1 85 ? -25.715 -4.602 22.433 1.00 56.31 85 SER A C 1
ATOM 625 O O . SER A 1 85 ? -26.737 -3.957 22.195 1.00 56.31 85 SER A O 1
ATOM 627 N N . GLN A 1 86 ? -24.672 -4.073 23.068 1.00 75.44 86 GLN A N 1
ATOM 628 C CA . GLN A 1 86 ? -24.649 -2.698 23.561 1.00 75.44 86 GLN A CA 1
ATOM 629 C C . GLN A 1 86 ? -24.477 -1.716 22.393 1.00 75.44 86 GLN A C 1
ATOM 631 O O . GLN A 1 86 ? -23.973 -2.075 21.326 1.00 75.44 86 GLN A O 1
ATOM 636 N N . ALA A 1 87 ? -24.912 -0.466 22.571 1.00 82.44 87 ALA A N 1
ATOM 637 C CA . ALA A 1 87 ? -24.656 0.583 21.588 1.00 82.44 87 ALA A CA 1
ATOM 638 C C . ALA A 1 87 ? -23.147 0.861 21.491 1.00 82.44 87 ALA A C 1
ATOM 640 O O . ALA A 1 87 ? -22.444 0.802 22.501 1.00 82.44 87 ALA A O 1
ATOM 641 N N . LEU A 1 88 ? -22.660 1.215 20.294 1.00 83.00 88 LEU A N 1
ATOM 642 C CA . LEU A 1 88 ? -21.244 1.531 20.064 1.00 83.00 88 LEU A CA 1
ATOM 643 C C . LEU A 1 88 ? -20.735 2.588 21.055 1.00 83.00 88 LEU A C 1
ATOM 645 O O . LEU A 1 88 ? -19.676 2.435 21.654 1.00 83.00 88 LEU A O 1
ATOM 649 N N . THR A 1 89 ? -21.533 3.630 21.285 1.00 81.12 89 THR A N 1
ATOM 650 C CA . THR A 1 89 ? -21.208 4.716 22.215 1.00 81.12 89 THR A CA 1
ATOM 651 C C . THR A 1 89 ? -21.040 4.232 23.654 1.00 81.12 89 THR A C 1
ATOM 653 O O . THR A 1 89 ? -20.146 4.709 24.342 1.00 81.12 89 THR A O 1
ATOM 656 N N . SER A 1 90 ? -21.840 3.264 24.106 1.00 83.69 90 SER A N 1
ATOM 657 C CA . SER A 1 90 ? -21.717 2.685 25.449 1.00 83.69 90 SER A CA 1
ATOM 658 C C . SER A 1 90 ? -20.445 1.853 25.599 1.00 83.69 90 SER A C 1
ATOM 660 O O . SER A 1 90 ? -19.770 1.956 26.621 1.00 83.69 90 SER A O 1
ATOM 662 N N . VAL A 1 91 ? -20.092 1.072 24.573 1.00 85.38 91 VAL A N 1
ATOM 663 C CA . VAL A 1 91 ? -18.858 0.269 24.565 1.00 85.38 91 VAL A CA 1
ATOM 664 C C . VAL A 1 91 ? -17.627 1.175 24.610 1.00 85.38 91 VAL A C 1
ATOM 666 O O . VAL A 1 91 ? -16.751 0.976 25.449 1.00 85.38 91 VAL A O 1
ATOM 669 N N . LEU A 1 92 ? -17.600 2.219 23.777 1.00 84.12 92 LEU A N 1
ATOM 670 C CA . LEU A 1 92 ? -16.493 3.178 23.733 1.00 84.12 92 LEU A CA 1
ATOM 671 C C . LEU A 1 92 ? -16.367 3.996 25.029 1.00 84.12 92 LEU A C 1
ATOM 673 O O . LEU A 1 92 ? -15.257 4.217 25.500 1.00 84.12 92 LEU A O 1
ATOM 677 N N . GLN A 1 93 ? -17.484 4.397 25.647 1.00 83.88 93 GLN A N 1
ATOM 678 C CA . GLN A 1 93 ? -17.472 5.144 26.913 1.00 83.88 93 GLN A CA 1
ATOM 679 C C . GLN A 1 93 ? -16.992 4.315 28.109 1.00 83.88 93 GLN A C 1
ATOM 681 O O . GLN A 1 93 ? -16.434 4.876 29.051 1.00 83.88 93 GLN A O 1
ATOM 686 N N . ASN A 1 94 ? -17.215 2.999 28.096 1.00 86.56 94 ASN A N 1
ATOM 687 C CA . ASN A 1 94 ? -16.764 2.114 29.170 1.00 86.56 94 ASN A CA 1
ATOM 688 C C . ASN A 1 94 ? -15.252 1.824 29.088 1.00 86.56 94 ASN A C 1
ATOM 690 O O . ASN A 1 94 ? -14.624 1.487 30.091 1.00 86.56 94 ASN A O 1
ATOM 694 N N . ALA A 1 95 ? -14.654 1.978 27.904 1.00 85.75 95 ALA A N 1
ATOM 695 C CA . ALA A 1 95 ? -13.226 1.806 27.686 1.00 85.75 95 ALA A CA 1
ATOM 696 C C . ALA A 1 95 ? -12.467 3.108 27.995 1.00 85.75 95 ALA A C 1
ATOM 698 O O . ALA A 1 95 ? -12.405 4.034 27.184 1.00 85.75 95 ALA A O 1
ATOM 699 N N . THR A 1 96 ? -11.829 3.176 29.165 1.00 87.12 96 THR A N 1
ATOM 700 C CA . THR A 1 96 ? -11.027 4.345 29.582 1.00 87.12 96 THR A CA 1
ATOM 701 C C . THR A 1 96 ? -9.862 4.640 28.634 1.00 87.12 96 THR A C 1
ATOM 703 O O . THR A 1 96 ? -9.473 5.799 28.484 1.00 87.12 96 THR A O 1
ATOM 706 N N . GLU A 1 97 ? -9.340 3.616 27.955 1.00 87.12 97 GLU A N 1
ATOM 707 C CA . GLU A 1 97 ? -8.268 3.725 26.959 1.00 87.12 97 GLU A CA 1
ATOM 708 C C . GLU A 1 97 ? -8.715 4.351 25.630 1.00 87.12 97 GLU A C 1
ATOM 710 O O . GLU A 1 97 ? -7.858 4.705 24.825 1.00 87.12 97 GLU A O 1
ATOM 715 N N . LEU A 1 98 ? -10.023 4.527 25.407 1.00 87.12 98 LEU A N 1
ATOM 716 C CA . LEU A 1 98 ? -10.611 5.096 24.186 1.00 87.12 98 LEU A CA 1
ATOM 717 C C . LEU A 1 98 ? -11.283 6.458 24.433 1.00 87.12 98 LEU A C 1
ATOM 719 O O . LEU A 1 98 ? -12.070 6.940 23.611 1.00 87.12 98 LEU A O 1
ATOM 723 N N . SER A 1 99 ? -11.005 7.101 25.568 1.00 88.19 99 SER A N 1
ATOM 724 C CA . SER A 1 99 ? -11.624 8.378 25.941 1.00 88.19 99 SER A CA 1
ATOM 725 C C . SER A 1 99 ? -11.306 9.508 24.952 1.00 88.19 99 SER A C 1
ATOM 727 O O . SER A 1 99 ? -12.199 10.296 24.619 1.00 88.19 99 SER A O 1
ATOM 729 N N . ASN A 1 100 ? -10.085 9.553 24.408 1.00 85.88 100 ASN A N 1
ATOM 730 C CA . ASN A 1 100 ? -9.707 10.501 23.358 1.00 85.88 100 ASN A CA 1
ATOM 731 C C . ASN A 1 100 ? -10.532 10.247 22.094 1.00 85.88 100 ASN A C 1
ATOM 733 O O . ASN A 1 100 ? -11.191 11.161 21.601 1.00 85.88 100 ASN A O 1
ATOM 737 N N . LEU A 1 101 ? -10.568 8.999 21.618 1.00 85.75 101 LEU A N 1
ATOM 738 C CA . LEU A 1 101 ? -11.344 8.607 20.441 1.00 85.75 101 LEU A CA 1
ATOM 739 C C . LEU A 1 101 ? -12.828 8.973 20.595 1.00 85.75 101 LEU A C 1
ATOM 741 O O . LEU A 1 101 ? -13.415 9.557 19.689 1.00 85.75 101 LEU A O 1
ATOM 745 N N . THR A 1 102 ? -13.416 8.701 21.761 1.00 85.12 102 THR A N 1
ATOM 746 C CA . THR A 1 102 ? -14.818 9.032 22.067 1.00 85.12 102 THR A CA 1
ATOM 747 C C . THR A 1 102 ? -15.065 10.540 22.038 1.00 85.12 102 THR A C 1
ATOM 749 O O . THR A 1 102 ? -16.078 10.992 21.505 1.00 85.12 102 THR A O 1
ATOM 752 N N . THR A 1 103 ? -14.127 11.329 22.568 1.00 85.62 103 THR A N 1
ATOM 753 C CA . THR A 1 103 ? -14.207 12.797 22.547 1.00 85.62 103 THR A CA 1
ATOM 754 C C . THR A 1 103 ? -14.184 13.324 21.114 1.00 85.62 103 THR A C 1
ATOM 756 O O . THR A 1 103 ? -15.024 14.148 20.755 1.00 85.62 103 THR A O 1
ATOM 759 N N . TYR A 1 104 ? -13.278 12.812 20.275 1.00 82.81 104 TYR A N 1
ATOM 760 C CA . TYR A 1 104 ? -13.180 13.218 18.872 1.00 82.81 104 TYR A CA 1
ATOM 761 C C . TYR A 1 104 ? -14.371 12.747 18.035 1.00 82.81 104 TYR A C 1
ATOM 763 O O . TYR A 1 104 ? -14.907 13.539 17.268 1.00 82.81 104 TYR A O 1
ATOM 771 N N . LEU A 1 105 ? -14.848 11.511 18.208 1.00 83.12 105 LEU A N 1
ATOM 772 C CA . LEU A 1 105 ? -16.064 11.030 17.538 1.00 83.12 105 LEU A CA 1
ATOM 773 C C . LEU A 1 105 ? -17.296 11.861 17.925 1.00 83.12 105 LEU A C 1
ATOM 775 O O . LEU A 1 105 ? -18.157 12.111 17.082 1.00 83.12 105 LEU A O 1
ATOM 779 N N . GLY A 1 106 ? -17.348 12.363 19.163 1.00 82.06 106 GLY A N 1
ATOM 780 C CA . GLY A 1 106 ? -18.379 13.295 19.623 1.00 82.06 106 GLY A CA 1
ATOM 781 C C . GLY A 1 106 ? -18.418 14.625 18.859 1.00 82.06 106 GLY A C 1
ATOM 782 O O . GLY A 1 106 ? -19.470 15.260 18.811 1.00 82.06 106 GLY A O 1
ATOM 783 N N . LEU A 1 107 ? -17.317 15.027 18.212 1.00 82.88 107 LEU A N 1
ATOM 784 C CA . LEU A 1 107 ? -17.281 16.198 17.325 1.00 82.88 107 LEU A CA 1
ATOM 785 C C . LEU A 1 107 ? -17.952 15.926 15.966 1.00 82.88 107 LEU A C 1
ATOM 787 O O . LEU A 1 107 ? -18.306 16.871 15.264 1.00 82.88 107 LEU A O 1
ATOM 791 N N . PHE A 1 108 ? -18.167 14.653 15.611 1.00 83.75 108 PHE A N 1
ATOM 792 C CA . PHE A 1 108 ? -18.753 14.205 14.344 1.00 83.75 108 PHE A CA 1
ATOM 793 C C . PHE A 1 108 ? -20.024 13.364 14.587 1.00 83.75 108 PHE A C 1
ATOM 795 O O . PHE A 1 108 ? -20.024 12.141 14.389 1.00 83.75 108 PHE A O 1
ATOM 802 N N . PRO A 1 109 ? -21.139 13.991 15.010 1.00 83.19 109 PRO A N 1
ATOM 803 C CA . PRO A 1 109 ? -22.369 13.276 15.358 1.00 83.19 109 PRO A CA 1
ATOM 804 C C . PRO A 1 109 ? -22.976 12.513 14.172 1.00 83.19 109 PRO A C 1
ATOM 806 O O . PRO A 1 109 ? -23.399 11.371 14.340 1.00 83.19 109 PRO A O 1
ATOM 809 N N . GLU A 1 110 ? -22.938 13.088 12.966 1.00 83.94 110 GLU A N 1
ATOM 810 C CA . GLU A 1 110 ? -23.428 12.453 11.730 1.00 83.94 110 GLU A CA 1
ATOM 811 C C . GLU A 1 110 ? -22.673 11.151 11.413 1.00 83.94 110 GLU A C 1
ATOM 813 O O . GLU A 1 110 ? -23.263 10.126 11.059 1.00 83.94 110 GLU A O 1
ATOM 818 N N . PHE A 1 111 ? -21.350 11.160 11.596 1.00 83.56 111 PHE A N 1
ATOM 819 C CA . PHE A 1 111 ? -20.520 9.980 11.380 1.00 83.56 111 PHE A CA 1
ATOM 820 C C . PHE A 1 111 ? -20.789 8.916 12.447 1.00 83.56 111 PHE A C 1
ATOM 822 O O . PHE A 1 111 ? -20.989 7.751 12.115 1.00 83.56 111 PHE A O 1
ATOM 829 N N . THR A 1 112 ? -20.896 9.311 13.718 1.00 83.50 112 THR A N 1
ATOM 830 C CA . THR A 1 112 ? -21.239 8.390 14.817 1.00 83.50 112 THR A CA 1
ATOM 831 C C . THR A 1 112 ? -22.613 7.745 14.613 1.00 83.50 112 THR A C 1
ATOM 833 O O . THR A 1 112 ? -22.794 6.553 14.884 1.00 83.50 112 THR A O 1
ATOM 836 N N . GLN A 1 113 ? -23.582 8.501 14.094 1.00 83.94 113 GLN A N 1
ATOM 837 C CA . GLN A 1 113 ? -24.902 7.978 13.755 1.00 83.94 113 GLN A CA 1
ATOM 838 C C . GLN A 1 113 ? -24.835 7.002 12.577 1.00 83.94 113 GLN A C 1
ATOM 840 O O . GLN A 1 113 ? -25.449 5.935 12.635 1.00 83.94 113 GLN A O 1
ATOM 845 N N . THR A 1 114 ? -24.019 7.313 11.568 1.00 85.69 114 THR A N 1
ATOM 846 C CA . THR A 1 114 ? -23.740 6.401 10.454 1.00 85.69 114 THR A CA 1
ATOM 847 C C . THR A 1 114 ? -23.125 5.098 10.966 1.00 85.69 114 THR A C 1
ATOM 849 O O . THR A 1 114 ? -23.689 4.036 10.716 1.00 85.69 114 THR A O 1
ATOM 852 N N . LEU A 1 115 ? -22.062 5.155 11.777 1.00 84.69 115 LEU A N 1
ATOM 853 C CA . LEU A 1 115 ? -21.435 3.970 12.380 1.00 84.69 115 LEU A CA 1
ATOM 854 C C . LEU A 1 115 ? -22.407 3.137 13.217 1.00 84.69 115 LEU A C 1
ATOM 856 O O . LEU A 1 115 ? -22.354 1.913 13.184 1.00 84.69 115 LEU A O 1
ATOM 860 N N . SER A 1 116 ? -23.310 3.794 13.944 1.00 83.94 116 SER A N 1
ATOM 861 C CA . SER A 1 116 ? -24.317 3.113 14.765 1.00 83.94 116 SER A CA 1
ATOM 862 C C . SER A 1 116 ? -25.425 2.460 13.932 1.00 83.94 116 SER A C 1
ATOM 864 O O . SER A 1 116 ? -26.071 1.528 14.404 1.00 83.94 116 SER A O 1
ATOM 866 N N . SER A 1 117 ? -25.667 2.956 12.715 1.00 87.62 117 SER A N 1
ATOM 867 C CA . SER A 1 117 ? -26.625 2.375 11.765 1.00 87.62 117 SER A CA 1
ATOM 868 C C . SER A 1 117 ? -26.034 1.229 10.942 1.00 87.62 117 SER A C 1
ATOM 870 O O . SER A 1 117 ? -26.776 0.381 10.444 1.00 87.62 117 SER A O 1
ATOM 872 N N . LEU A 1 118 ? -24.708 1.203 10.799 1.00 87.88 118 LEU A N 1
ATOM 873 C CA . LEU A 1 118 ? -24.003 0.168 10.064 1.00 87.88 118 LEU A CA 1
ATOM 874 C C . LEU A 1 118 ? -24.015 -1.149 10.844 1.00 87.88 118 LEU A C 1
ATOM 876 O O . LEU A 1 118 ? -23.888 -1.191 12.066 1.00 87.88 118 LEU A O 1
ATOM 880 N N . GLN A 1 119 ? -24.162 -2.238 10.098 1.00 88.62 119 GLN A N 1
ATOM 881 C CA . GLN A 1 119 ? -24.072 -3.602 10.599 1.00 88.62 119 GLN A CA 1
ATOM 882 C C . GLN A 1 119 ? -22.932 -4.319 9.890 1.00 88.62 119 GLN A C 1
ATOM 884 O O . GLN A 1 119 ? -22.555 -3.950 8.777 1.00 88.62 119 GLN A O 1
ATOM 889 N N . ASN A 1 120 ? -22.433 -5.376 10.521 1.00 90.50 120 ASN A N 1
ATOM 890 C CA . ASN A 1 120 ? -21.318 -6.173 10.033 1.00 90.50 120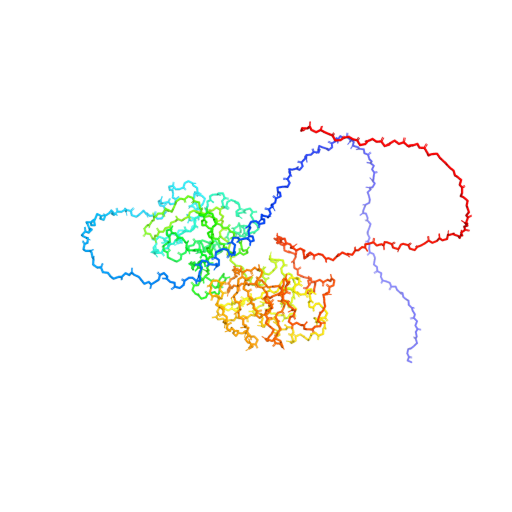 ASN A CA 1
ATOM 891 C C . ASN A 1 120 ? -20.053 -5.331 9.830 1.00 90.50 120 ASN A C 1
ATOM 893 O O . ASN A 1 120 ? -19.455 -5.362 8.756 1.00 90.50 120 ASN A O 1
ATOM 897 N N . ILE A 1 121 ? -19.661 -4.561 10.846 1.00 93.81 121 ILE A N 1
ATOM 898 C CA . ILE A 1 121 ? -18.427 -3.771 10.813 1.00 93.81 121 ILE A CA 1
ATOM 899 C C . ILE A 1 121 ? -17.468 -4.166 11.932 1.00 93.81 121 ILE A C 1
ATOM 901 O O . ILE A 1 121 ? -17.879 -4.641 12.993 1.00 93.81 121 ILE A O 1
ATOM 905 N N . THR A 1 122 ? -16.183 -3.923 11.706 1.00 94.31 122 THR A N 1
ATOM 906 C CA . THR A 1 122 ? -15.161 -4.035 12.746 1.00 94.31 122 THR A CA 1
ATOM 907 C C . THR A 1 122 ? -14.467 -2.696 12.899 1.00 94.31 122 THR A C 1
ATOM 909 O O . THR A 1 122 ? -13.876 -2.196 11.948 1.00 94.31 122 THR A O 1
ATOM 912 N N . LEU A 1 123 ? -14.567 -2.088 14.076 1.00 93.62 123 LEU A N 1
ATOM 913 C CA . LEU A 1 123 ? -13.918 -0.818 14.379 1.00 93.62 123 LEU A CA 1
ATOM 914 C C . LEU A 1 123 ? -12.554 -1.087 15.014 1.00 93.62 123 LEU A C 1
ATOM 916 O O . LEU A 1 123 ? -12.474 -1.663 16.097 1.00 93.62 123 LEU A O 1
ATOM 920 N N . LEU A 1 124 ? -11.496 -0.622 14.363 1.00 95.06 124 LEU A N 1
ATOM 921 C CA . LEU A 1 124 ? -10.152 -0.595 14.918 1.00 95.06 124 LEU A CA 1
ATOM 922 C C . LEU A 1 124 ? -9.974 0.724 15.678 1.00 95.06 124 LEU A C 1
ATOM 924 O O . LEU A 1 124 ? -9.823 1.791 15.092 1.00 95.06 124 LEU A O 1
ATOM 928 N N . ALA A 1 125 ? -10.081 0.672 16.999 1.00 93.44 125 ALA A N 1
ATOM 929 C CA . ALA A 1 125 ? -10.123 1.837 17.866 1.00 93.44 125 ALA A CA 1
ATOM 930 C C . ALA A 1 125 ? -8.725 2.156 18.433 1.00 93.44 125 ALA A C 1
ATOM 932 O O . ALA A 1 125 ? -8.235 1.412 19.284 1.00 93.44 125 ALA A O 1
ATOM 933 N N . PRO A 1 126 ? -8.064 3.250 18.012 1.00 93.75 126 PRO A N 1
ATOM 934 C CA . PRO A 1 126 ? -6.760 3.608 18.554 1.00 93.75 126 PRO A CA 1
ATOM 935 C C . PRO A 1 126 ? -6.859 4.023 20.023 1.00 93.75 126 PRO A C 1
ATOM 937 O O . PRO A 1 126 ? -7.725 4.816 20.404 1.00 93.75 126 PRO A O 1
ATOM 940 N N . THR A 1 127 ? -5.939 3.511 20.840 1.00 94.00 127 THR A N 1
ATOM 941 C CA . THR A 1 127 ? -5.828 3.883 22.258 1.00 94.00 127 THR A CA 1
ATOM 942 C C . THR A 1 127 ? -5.438 5.354 22.442 1.00 94.00 127 THR A C 1
ATOM 944 O O . THR A 1 127 ? -4.915 6.020 21.546 1.00 94.00 127 THR A O 1
ATOM 947 N N . ASN A 1 128 ? -5.633 5.893 23.646 1.00 92.00 128 ASN A N 1
ATOM 948 C CA . ASN A 1 128 ? -5.241 7.263 23.985 1.00 92.00 128 ASN A CA 1
ATOM 949 C C . ASN A 1 128 ? -3.751 7.535 23.721 1.00 92.00 128 ASN A C 1
ATOM 951 O O . ASN A 1 128 ? -3.393 8.632 23.278 1.00 92.00 128 ASN A O 1
ATOM 955 N N . GLN A 1 129 ? -2.897 6.540 23.981 1.00 91.50 129 GLN A N 1
ATOM 956 C CA . GLN A 1 129 ? -1.466 6.609 23.700 1.00 91.50 129 GLN A CA 1
ATOM 957 C C . GLN A 1 129 ? -1.207 6.645 22.192 1.00 91.50 129 GLN A C 1
ATOM 959 O O . GLN A 1 129 ? -0.489 7.534 21.736 1.00 91.50 129 GLN A O 1
ATOM 964 N N . ALA A 1 130 ? -1.848 5.752 21.430 1.00 90.75 130 ALA A N 1
ATOM 965 C CA . ALA A 1 130 ? -1.787 5.719 19.969 1.00 90.75 130 ALA A CA 1
ATOM 966 C C . ALA A 1 130 ? -2.140 7.080 19.361 1.00 90.75 130 ALA A C 1
ATOM 968 O O . ALA A 1 130 ? -1.399 7.635 18.550 1.00 90.75 130 ALA A O 1
ATOM 969 N N . PHE A 1 131 ? -3.263 7.649 19.805 1.00 87.81 131 PHE A N 1
ATOM 970 C CA . PHE A 1 131 ? -3.775 8.913 19.290 1.00 87.81 131 PHE A CA 1
ATOM 971 C C . PHE A 1 131 ? -2.836 10.079 19.621 1.00 87.81 131 PHE A C 1
ATOM 973 O O . PHE A 1 131 ? -2.555 10.920 18.772 1.00 87.81 131 PHE A O 1
ATOM 980 N N . SER A 1 132 ? -2.293 10.105 20.840 1.00 87.25 132 SER A N 1
ATOM 981 C CA . SER A 1 132 ? -1.341 11.140 21.263 1.00 87.25 132 SER A CA 1
ATOM 982 C C . SER A 1 132 ? -0.018 11.046 20.501 1.00 87.25 132 SER A C 1
ATOM 984 O O . SER A 1 132 ? 0.535 12.068 20.100 1.00 87.25 132 SER A O 1
ATOM 986 N N . ALA A 1 133 ? 0.488 9.832 20.270 1.00 88.38 133 ALA A N 1
ATOM 987 C CA . ALA A 1 133 ? 1.684 9.611 19.461 1.00 88.38 133 ALA A CA 1
ATOM 988 C C . ALA A 1 133 ? 1.455 10.046 18.007 1.00 88.38 133 ALA A C 1
ATOM 990 O O . ALA A 1 133 ? 2.284 10.757 17.438 1.00 88.38 133 ALA A O 1
ATOM 991 N N . PHE A 1 134 ? 0.296 9.703 17.441 1.00 86.38 134 PHE A N 1
ATOM 992 C CA . PHE A 1 134 ? -0.067 10.088 16.085 1.00 86.38 134 PHE A CA 1
ATOM 993 C C . PHE A 1 134 ? -0.134 11.606 15.911 1.00 86.38 134 PHE A C 1
ATOM 995 O O . PHE A 1 134 ? 0.477 12.124 14.982 1.00 86.38 134 PHE A O 1
ATOM 1002 N N . LEU A 1 135 ? -0.793 12.339 16.815 1.00 83.62 135 LEU A N 1
ATOM 1003 C CA . LEU A 1 135 ? -0.892 13.805 16.736 1.00 83.62 135 LEU A CA 1
ATOM 1004 C C . LEU A 1 135 ? 0.469 14.520 16.792 1.00 83.62 135 LEU A C 1
ATOM 1006 O O . LEU A 1 135 ? 0.601 15.613 16.248 1.00 83.62 135 LEU A O 1
ATOM 1010 N N . ASN A 1 136 ? 1.473 13.907 17.423 1.00 83.44 136 ASN A N 1
ATOM 1011 C CA . ASN A 1 136 ? 2.843 14.427 17.463 1.00 83.44 136 ASN A CA 1
ATOM 1012 C C . ASN A 1 136 ? 3.675 14.053 16.222 1.00 83.44 136 ASN A C 1
ATOM 1014 O O . ASN A 1 136 ? 4.787 14.552 16.058 1.00 83.44 136 ASN A O 1
ATOM 1018 N N . SER A 1 137 ? 3.166 13.169 15.362 1.00 81.12 137 SER A N 1
ATOM 1019 C CA . SER A 1 137 ? 3.823 12.788 14.112 1.00 81.12 137 SER A CA 1
ATOM 1020 C C . SER A 1 137 ? 3.557 13.803 12.996 1.00 81.12 137 SER A C 1
ATOM 1022 O O . SER A 1 137 ? 2.590 14.568 13.033 1.00 81.12 137 SER A O 1
ATOM 1024 N N . SER A 1 138 ? 4.383 13.769 11.949 1.00 72.69 138 SER A N 1
ATOM 1025 C CA . SER A 1 138 ? 4.161 14.551 10.725 1.00 72.69 138 SER A CA 1
ATOM 1026 C C . SER A 1 138 ? 2.810 14.238 10.065 1.00 72.69 138 SER A C 1
ATOM 1028 O O . SER A 1 138 ? 2.155 15.152 9.567 1.00 72.69 138 SER A O 1
ATOM 1030 N N . ALA A 1 139 ? 2.354 12.981 10.120 1.00 69.38 139 ALA A N 1
ATOM 1031 C CA . ALA A 1 139 ? 1.049 12.564 9.604 1.00 69.38 139 ALA A CA 1
ATOM 1032 C C . ALA A 1 139 ? -0.121 13.145 10.423 1.00 69.38 139 ALA A C 1
ATOM 1034 O O . ALA A 1 139 ? -1.137 13.549 9.858 1.00 69.38 139 ALA A O 1
ATOM 1035 N N . GLY A 1 140 ? 0.028 13.250 11.748 1.00 70.94 140 GLY A N 1
ATOM 1036 C CA . GLY A 1 140 ? -0.985 13.841 12.627 1.00 70.94 140 GLY A CA 1
ATOM 1037 C C . GLY A 1 140 ? -1.011 15.364 12.630 1.00 70.94 140 GLY A C 1
ATOM 1038 O O . GLY A 1 140 ? -2.065 15.944 12.888 1.00 70.94 140 GLY A O 1
ATOM 1039 N N . ALA A 1 141 ? 0.087 16.025 12.257 1.00 70.12 141 ALA A N 1
ATOM 1040 C CA . ALA A 1 141 ? 0.126 17.480 12.105 1.00 70.12 141 ALA A CA 1
ATOM 1041 C C . ALA A 1 141 ? -0.905 17.996 11.078 1.00 70.12 141 ALA A C 1
ATOM 1043 O O . ALA A 1 141 ? -1.428 19.101 11.228 1.00 70.12 141 ALA A O 1
ATOM 1044 N N . ALA A 1 142 ? -1.253 17.190 10.068 1.00 63.06 142 ALA A N 1
ATOM 1045 C CA . ALA A 1 142 ? -2.317 17.513 9.117 1.00 63.06 142 ALA A CA 1
ATOM 1046 C C . ALA A 1 142 ? -3.718 17.493 9.761 1.00 63.06 142 ALA A C 1
ATOM 1048 O O . ALA A 1 142 ? -4.549 18.334 9.426 1.00 63.06 142 ALA A O 1
ATOM 1049 N N . LEU A 1 143 ? -3.972 16.615 10.742 1.00 67.06 143 LEU A N 1
ATOM 1050 C CA . LEU A 1 143 ? -5.239 16.617 11.491 1.00 67.06 143 LEU A CA 1
ATOM 1051 C C . LEU A 1 143 ? -5.391 17.852 12.382 1.00 67.06 143 LEU A C 1
ATOM 1053 O O . LEU A 1 143 ? -6.510 18.309 12.609 1.00 67.06 143 LEU A O 1
ATOM 1057 N N . VAL A 1 144 ? -4.280 18.412 12.873 1.00 62.72 144 VAL A N 1
ATOM 1058 C CA . VAL A 1 144 ? -4.286 19.631 13.703 1.00 62.72 144 VAL A CA 1
ATOM 1059 C C . VAL A 1 144 ? -4.812 20.839 12.918 1.00 62.72 144 VAL A C 1
ATOM 1061 O O . VAL A 1 144 ? -5.335 21.780 13.513 1.00 62.72 144 VAL A O 1
ATOM 1064 N N . GLN A 1 145 ? -4.769 20.793 11.582 1.00 67.69 145 GLN A N 1
ATOM 1065 C CA . GLN A 1 145 ? -5.372 21.818 10.723 1.00 67.69 145 GLN A CA 1
ATOM 1066 C C . GLN A 1 145 ? -6.910 21.744 10.670 1.00 67.69 145 GLN A C 1
ATOM 1068 O O . GLN A 1 145 ? -7.535 22.557 9.993 1.00 67.69 145 GLN A O 1
ATOM 1073 N N . ASN A 1 146 ? -7.526 20.817 11.417 1.00 68.12 146 ASN A N 1
ATOM 1074 C CA . ASN A 1 146 ? -8.973 20.641 11.546 1.00 68.12 146 ASN A CA 1
ATOM 1075 C C . ASN A 1 146 ? -9.685 20.428 10.200 1.00 68.12 146 ASN A C 1
ATOM 1077 O O . ASN A 1 146 ? -10.818 20.875 10.001 1.00 68.12 146 ASN A O 1
ATOM 1081 N N . ASP A 1 147 ? -9.017 19.739 9.272 1.00 77.88 147 ASP A N 1
ATOM 1082 C CA . ASP A 1 147 ? -9.629 19.315 8.019 1.00 77.88 147 ASP A CA 1
ATOM 1083 C C . ASP A 1 147 ? -10.619 18.178 8.303 1.00 77.88 147 ASP A C 1
ATOM 1085 O O . ASP A 1 147 ? -10.252 17.020 8.529 1.00 77.88 147 ASP A O 1
ATOM 1089 N N . THR A 1 148 ? -11.901 18.530 8.329 1.00 79.38 148 THR A N 1
ATOM 1090 C CA . THR A 1 148 ? -12.993 17.607 8.643 1.00 79.38 148 THR A CA 1
ATOM 1091 C C . THR A 1 148 ? -13.089 16.457 7.643 1.00 79.38 148 THR A C 1
ATOM 1093 O O . THR A 1 148 ? -13.475 15.354 8.034 1.00 79.38 148 THR A O 1
ATOM 1096 N N . SER A 1 149 ? -12.690 16.676 6.385 1.00 81.88 149 SER A N 1
ATOM 1097 C CA . SER A 1 149 ? -12.721 15.645 5.341 1.00 81.88 149 SER A CA 1
ATOM 1098 C C . SER A 1 149 ? -11.661 14.579 5.598 1.00 81.88 149 SER A C 1
ATOM 1100 O O . SER A 1 149 ? -11.950 13.383 5.510 1.00 81.88 149 SER A O 1
ATOM 1102 N N . LEU A 1 150 ? -10.455 15.009 5.978 1.00 82.94 150 LEU A N 1
ATOM 1103 C CA . LEU A 1 150 ? -9.347 14.110 6.289 1.00 82.94 150 LEU A CA 1
ATOM 1104 C C . LEU A 1 150 ? -9.626 13.324 7.571 1.00 82.94 150 LEU A C 1
ATOM 1106 O O . LEU A 1 150 ? -9.405 12.116 7.610 1.00 82.94 150 LEU A O 1
ATOM 1110 N N . ILE A 1 151 ? -10.177 13.978 8.597 1.00 83.12 151 ILE A N 1
ATOM 1111 C CA . ILE A 1 151 ? -10.551 13.315 9.853 1.00 83.12 151 ILE A CA 1
ATOM 1112 C C . ILE A 1 151 ? -11.630 12.247 9.610 1.00 83.12 151 ILE A C 1
ATOM 1114 O O . ILE A 1 151 ? -11.505 11.118 10.088 1.00 83.12 151 ILE A O 1
ATOM 1118 N N . GLN A 1 152 ? -12.674 12.563 8.837 1.00 84.00 152 GLN A N 1
ATOM 1119 C CA . GLN A 1 152 ? -13.718 11.590 8.504 1.00 84.00 152 GLN A CA 1
ATOM 1120 C C . GLN A 1 152 ? -13.165 10.422 7.678 1.00 84.00 152 GLN A C 1
ATOM 1122 O O . GLN A 1 152 ? -13.537 9.269 7.915 1.00 84.00 152 GLN A O 1
ATOM 1127 N N . ALA A 1 153 ? -12.269 10.697 6.729 1.00 88.81 153 ALA A N 1
ATOM 1128 C CA . ALA A 1 153 ? -11.586 9.664 5.962 1.00 88.81 153 ALA A CA 1
ATOM 1129 C C . ALA A 1 153 ? -10.736 8.765 6.865 1.00 88.81 153 ALA A C 1
ATOM 1131 O O . ALA A 1 153 ? -10.831 7.543 6.772 1.00 88.81 153 ALA A O 1
ATOM 1132 N N . LEU A 1 154 ? -9.990 9.352 7.800 1.00 89.12 154 LEU A N 1
ATOM 1133 C CA . LEU A 1 154 ? -9.182 8.610 8.759 1.00 89.12 154 LEU A CA 1
ATOM 1134 C C . LEU A 1 154 ? -10.050 7.676 9.598 1.00 89.12 154 LEU A C 1
ATOM 1136 O O . LEU A 1 154 ? -9.747 6.489 9.695 1.00 89.12 154 LEU A O 1
ATOM 1140 N N . PHE A 1 155 ? -11.158 8.164 10.156 1.00 89.12 155 PHE A N 1
ATOM 1141 C CA . PHE A 1 155 ? -12.064 7.297 10.906 1.00 89.12 155 PHE A CA 1
ATOM 1142 C C . PHE A 1 155 ? -12.721 6.231 10.029 1.00 89.12 155 PHE A C 1
ATOM 1144 O O . PHE A 1 155 ? -12.870 5.098 10.472 1.00 89.12 155 PHE A O 1
ATOM 1151 N N . SER A 1 156 ? -13.064 6.550 8.779 1.00 91.25 156 SER A N 1
ATOM 1152 C CA . SER A 1 156 ? -13.608 5.565 7.832 1.00 91.25 156 SER A CA 1
ATOM 1153 C C . SER A 1 156 ? -12.593 4.468 7.499 1.00 91.25 156 SER A C 1
ATOM 1155 O O . SER A 1 156 ? -12.973 3.315 7.308 1.00 91.25 156 SER A O 1
ATOM 1157 N N . TYR A 1 157 ? -11.302 4.806 7.479 1.00 94.00 157 TYR A N 1
ATOM 1158 C CA . TYR A 1 157 ? -10.213 3.856 7.272 1.00 94.00 157 TYR A CA 1
ATOM 1159 C C . TYR A 1 157 ? -10.002 2.915 8.469 1.00 94.00 157 TYR A C 1
ATOM 1161 O O . TYR A 1 157 ? -9.609 1.768 8.295 1.00 94.00 157 TYR A O 1
ATOM 1169 N N . HIS A 1 158 ? -10.357 3.353 9.679 1.00 93.44 158 HIS A N 1
ATOM 1170 C CA . HIS A 1 158 ? -10.352 2.511 10.880 1.00 93.44 158 HIS A CA 1
ATOM 1171 C C . HIS A 1 158 ? -11.555 1.563 10.979 1.00 93.44 158 HIS A C 1
ATOM 1173 O O . HIS A 1 158 ? -11.638 0.769 11.914 1.00 93.44 158 HIS A O 1
ATOM 1179 N N . VAL A 1 159 ? -12.500 1.630 10.040 1.00 93.88 159 VAL A N 1
ATOM 1180 C CA . VAL A 1 159 ? -13.680 0.765 10.038 1.00 93.88 159 VAL A CA 1
ATOM 1181 C C . VAL A 1 159 ? -13.566 -0.243 8.910 1.00 93.88 159 VAL A C 1
ATOM 1183 O O . VAL A 1 159 ? -13.574 0.116 7.734 1.00 93.88 159 VAL A O 1
ATOM 1186 N N . LEU A 1 160 ? -13.499 -1.516 9.278 1.00 94.81 160 LEU A N 1
ATOM 1187 C CA . LEU A 1 160 ? -13.446 -2.642 8.359 1.00 94.81 160 LEU A CA 1
ATOM 1188 C C . LEU A 1 160 ? -14.854 -3.106 7.981 1.00 94.81 160 LEU A C 1
ATOM 1190 O O . LEU A 1 160 ? -15.775 -3.099 8.805 1.00 94.81 160 LEU A O 1
ATOM 1194 N N . LYS A 1 161 ? -14.999 -3.567 6.739 1.00 92.38 161 LYS A N 1
ATOM 1195 C CA . LYS A 1 161 ? -16.189 -4.260 6.245 1.00 92.38 161 LYS A CA 1
ATOM 1196 C C . LYS A 1 161 ? -16.148 -5.716 6.696 1.00 92.38 161 LYS A C 1
ATOM 1198 O O . LYS A 1 161 ? -15.284 -6.466 6.262 1.00 92.38 161 LYS A O 1
ATOM 1203 N N . GLY A 1 162 ? -17.113 -6.122 7.509 1.00 90.81 162 GLY A N 1
ATOM 1204 C CA . GLY A 1 162 ? -17.197 -7.451 8.109 1.00 90.81 162 GLY A CA 1
ATOM 1205 C C . GLY A 1 162 ? -16.987 -7.412 9.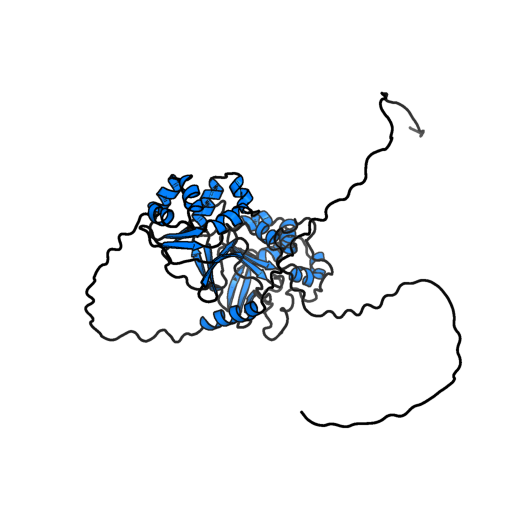621 1.00 90.81 162 GLY A C 1
ATOM 1206 O O . GLY A 1 162 ? -16.406 -6.476 10.166 1.00 90.81 162 GLY A O 1
ATOM 1207 N N . THR A 1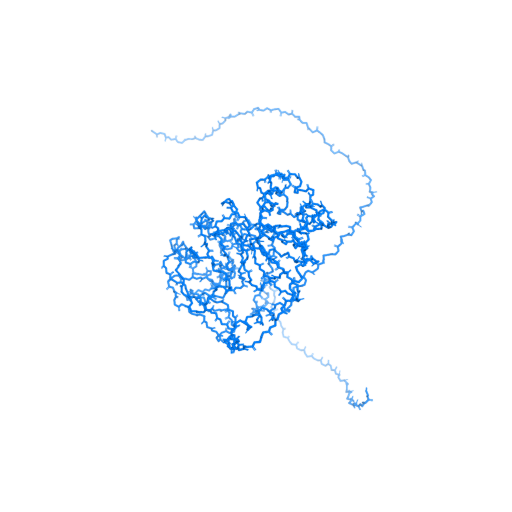 163 ? -17.480 -8.439 10.308 1.00 91.19 163 THR A N 1
ATOM 1208 C CA . THR A 1 163 ? -17.262 -8.662 11.744 1.00 91.19 163 THR A CA 1
ATOM 1209 C C . THR A 1 163 ? -16.208 -9.727 11.944 1.00 91.19 163 THR A C 1
ATOM 1211 O O . THR A 1 163 ? -16.451 -10.891 11.622 1.00 91.19 163 THR A O 1
ATOM 1214 N N . TYR A 1 164 ? -15.072 -9.329 12.500 1.00 90.62 164 TYR A N 1
ATOM 1215 C CA . TYR A 1 164 ? -13.933 -10.203 12.735 1.00 90.62 164 TYR A CA 1
ATOM 1216 C C . TYR A 1 164 ? -13.700 -10.316 14.239 1.00 90.62 164 TYR A C 1
ATOM 1218 O O . TYR A 1 164 ? -13.489 -9.306 14.910 1.00 90.62 164 TYR A O 1
ATOM 1226 N N . THR A 1 165 ? -13.773 -11.531 14.782 1.00 86.19 165 THR A N 1
ATOM 1227 C CA . THR A 1 165 ? -13.302 -11.824 16.148 1.00 86.19 165 THR A CA 1
ATOM 1228 C C . THR A 1 165 ? -11.817 -12.148 16.155 1.00 86.19 165 THR A C 1
ATOM 1230 O O . THR A 1 165 ? -11.124 -11.788 17.097 1.00 86.19 165 THR A O 1
ATOM 1233 N N . ASP A 1 166 ? -11.356 -12.755 15.066 1.00 86.69 166 ASP A N 1
ATOM 1234 C CA . ASP A 1 166 ? -9.990 -13.177 14.807 1.00 86.69 166 ASP A CA 1
ATOM 1235 C C . ASP A 1 166 ? -9.651 -12.836 13.353 1.00 86.69 166 ASP A C 1
ATOM 1237 O O . ASP A 1 166 ? -10.547 -12.648 12.518 1.00 86.69 166 ASP A O 1
ATOM 1241 N N . PHE A 1 167 ? -8.359 -12.751 13.048 1.00 90.06 167 PHE A N 1
ATOM 1242 C CA . PHE A 1 167 ? -7.879 -12.337 11.737 1.00 90.06 167 PHE A CA 1
ATOM 1243 C C . PHE A 1 167 ? -6.924 -13.373 11.150 1.00 90.06 167 PHE A C 1
ATOM 1245 O O . PHE A 1 167 ? -5.975 -13.807 11.802 1.00 90.06 167 PHE A O 1
ATOM 1252 N N . GLU A 1 168 ? -7.162 -13.743 9.895 1.00 88.19 168 GLU A N 1
ATOM 1253 C CA . GLU A 1 168 ? -6.293 -14.651 9.145 1.00 88.19 168 GLU A CA 1
ATOM 1254 C C . GLU A 1 168 ? -4.989 -13.945 8.752 1.00 88.19 168 GLU A C 1
ATOM 1256 O O . GLU A 1 168 ? -4.996 -12.787 8.323 1.00 88.19 168 GLU A O 1
ATOM 1261 N N . ASN A 1 169 ? -3.857 -14.642 8.877 1.00 89.06 169 ASN A N 1
ATOM 1262 C CA . ASN A 1 169 ? -2.561 -14.073 8.510 1.00 89.06 169 ASN A CA 1
ATOM 1263 C C . ASN A 1 169 ? -2.488 -13.820 6.995 1.00 89.06 169 ASN A C 1
ATOM 1265 O O . ASN A 1 169 ? -2.848 -14.692 6.206 1.00 89.06 169 ASN A O 1
ATOM 1269 N N . GLY A 1 170 ? -1.999 -12.648 6.584 1.00 86.06 170 GLY A N 1
ATOM 1270 C CA . GLY A 1 170 ? -1.907 -12.270 5.171 1.00 86.06 170 GLY A CA 1
ATOM 1271 C C . GLY A 1 170 ? -3.248 -11.889 4.529 1.00 86.06 170 GLY A C 1
ATOM 1272 O O . GLY A 1 170 ? -3.334 -11.764 3.305 1.00 86.06 170 GLY A O 1
ATOM 1273 N N . ALA A 1 171 ? -4.305 -11.711 5.327 1.00 90.62 171 ALA A N 1
ATOM 1274 C CA . ALA A 1 171 ? -5.583 -11.222 4.832 1.00 90.62 171 ALA A CA 1
ATOM 1275 C C . ALA A 1 171 ? -5.526 -9.719 4.521 1.00 90.62 171 ALA A C 1
ATOM 1277 O O . ALA A 1 171 ? -4.982 -8.931 5.292 1.00 90.62 171 ALA A O 1
ATOM 1278 N N . PHE A 1 172 ? -6.166 -9.318 3.421 1.00 92.75 172 PHE A N 1
ATOM 1279 C CA . PHE A 1 172 ? -6.399 -7.917 3.075 1.00 92.75 172 PHE A CA 1
ATOM 1280 C C . PHE A 1 172 ? -7.877 -7.605 3.251 1.00 92.75 172 PHE A C 1
ATOM 1282 O O . PHE A 1 172 ? -8.727 -8.126 2.524 1.00 92.75 172 PHE A O 1
ATOM 1289 N N . ILE A 1 173 ? -8.192 -6.780 4.246 1.00 93.75 173 ILE A N 1
ATOM 1290 C CA . ILE A 1 173 ? -9.573 -6.502 4.640 1.00 93.75 173 ILE A CA 1
ATOM 1291 C C . ILE A 1 173 ? -9.955 -5.111 4.162 1.00 93.75 173 ILE A C 1
ATOM 1293 O O . ILE A 1 173 ? -9.287 -4.129 4.478 1.00 93.75 173 ILE A O 1
ATOM 1297 N N . GLN A 1 174 ? -11.053 -5.024 3.414 1.00 93.69 174 GLN A N 1
ATOM 1298 C CA . GLN A 1 174 ? -11.570 -3.751 2.923 1.00 93.69 174 GLN A CA 1
ATOM 1299 C C . GLN A 1 174 ? -12.104 -2.890 4.067 1.00 93.69 174 GLN A C 1
ATOM 1301 O O . GLN A 1 174 ? -12.855 -3.347 4.928 1.00 93.69 174 GLN A O 1
ATOM 1306 N N . THR A 1 175 ? -11.766 -1.613 4.018 1.00 94.19 175 THR A N 1
ATOM 1307 C CA . THR A 1 175 ? -12.246 -0.572 4.921 1.00 94.19 175 THR A CA 1
ATOM 1308 C C . THR A 1 175 ? -13.477 0.132 4.339 1.00 94.19 175 THR A C 1
ATOM 1310 O O . THR A 1 175 ? -13.902 -0.118 3.204 1.00 94.19 175 THR A O 1
ATOM 1313 N N . LEU A 1 176 ? -14.078 1.032 5.115 1.00 91.06 176 LEU A N 1
ATOM 1314 C CA . LEU A 1 176 ? -15.122 1.942 4.640 1.00 91.06 176 LEU A CA 1
ATOM 1315 C C . LEU A 1 176 ? -14.562 3.204 3.981 1.00 91.06 176 LEU A C 1
ATOM 1317 O O . LEU A 1 176 ? -15.343 4.061 3.560 1.00 91.06 176 LEU A O 1
ATOM 1321 N N . LEU A 1 177 ? -13.239 3.332 3.853 1.00 89.69 177 LEU A N 1
ATOM 1322 C CA . LEU A 1 177 ? -12.650 4.414 3.082 1.00 89.69 177 LEU A CA 1
ATOM 1323 C C . LEU A 1 177 ? -13.026 4.234 1.604 1.00 89.69 177 LEU A C 1
ATOM 1325 O O . LEU A 1 177 ? -12.631 3.271 0.954 1.00 89.69 177 LEU A O 1
ATOM 1329 N N . GLN A 1 178 ? -13.831 5.167 1.108 1.00 78.94 178 GLN A N 1
ATOM 1330 C CA . GLN A 1 178 ? -14.357 5.228 -0.257 1.00 78.94 178 GLN A CA 1
ATOM 1331 C C . GLN A 1 178 ? -14.136 6.559 -0.989 1.00 78.94 178 GLN A C 1
ATOM 1333 O O . GLN A 1 178 ? -14.225 6.537 -2.216 1.00 78.94 178 GLN A O 1
ATOM 1338 N N . PRO A 1 179 ? -13.905 7.720 -0.330 1.00 81.56 179 PRO A N 1
ATOM 1339 C CA . PRO A 1 179 ? -13.729 8.963 -1.070 1.00 81.56 179 PRO A CA 1
ATOM 1340 C C . PRO A 1 179 ? -12.598 8.844 -2.111 1.00 81.56 179 PRO A C 1
ATOM 1342 O O . PRO A 1 179 ? -11.468 8.547 -1.714 1.00 81.56 179 PRO A O 1
ATOM 1345 N N . PRO A 1 180 ? -12.861 9.137 -3.405 1.00 77.75 180 PRO A N 1
ATOM 1346 C CA . PRO A 1 180 ? -11.873 8.993 -4.483 1.00 77.75 180 PRO A CA 1
ATOM 1347 C C . PRO A 1 180 ? -10.587 9.797 -4.275 1.00 77.75 180 PRO A C 1
ATOM 1349 O O . PRO A 1 180 ? -9.534 9.454 -4.791 1.00 77.75 180 PRO A O 1
ATOM 1352 N N . GLN A 1 181 ? -10.671 10.870 -3.486 1.00 80.81 181 GLN A N 1
ATOM 1353 C CA . GLN A 1 181 ? -9.525 11.697 -3.106 1.00 80.81 181 GLN A CA 1
ATOM 1354 C C . GLN A 1 181 ? -8.501 10.969 -2.212 1.00 80.81 181 GLN A C 1
ATOM 1356 O O . GLN A 1 181 ? -7.374 11.436 -2.090 1.00 80.81 181 GLN A O 1
ATOM 1361 N N . TYR A 1 182 ? -8.889 9.862 -1.568 1.00 83.62 182 TYR A N 1
ATOM 1362 C CA . TYR A 1 182 ? -8.037 9.093 -0.650 1.00 83.62 182 TYR A CA 1
ATOM 1363 C C . TYR A 1 182 ? -7.874 7.629 -1.060 1.00 83.62 182 TYR A C 1
ATOM 1365 O O . TYR A 1 182 ? -6.966 6.957 -0.575 1.00 83.62 182 TYR A O 1
ATOM 1373 N N . THR A 1 183 ? -8.755 7.106 -1.916 1.00 88.19 183 THR A N 1
ATOM 1374 C CA . THR A 1 183 ? -8.602 5.760 -2.457 1.00 88.19 183 THR A CA 1
ATOM 1375 C C . THR A 1 183 ? -9.174 5.628 -3.858 1.00 88.19 183 THR A C 1
ATOM 1377 O O . THR A 1 183 ? -10.261 6.120 -4.145 1.00 88.19 183 THR A O 1
ATOM 1380 N N . ASN A 1 184 ? -8.446 4.922 -4.714 1.00 87.88 184 ASN A N 1
ATOM 1381 C CA . ASN A 1 184 ? -8.832 4.607 -6.084 1.00 87.88 184 ASN A CA 1
ATOM 1382 C C . ASN A 1 184 ? -8.752 3.091 -6.341 1.00 87.88 184 ASN A C 1
ATOM 1384 O O . ASN A 1 184 ? -8.353 2.642 -7.416 1.00 87.88 184 ASN A O 1
ATOM 1388 N N . VAL A 1 185 ? -9.075 2.318 -5.300 1.00 88.25 185 VAL A N 1
ATOM 1389 C CA . VAL A 1 185 ? -9.125 0.854 -5.312 1.00 88.25 185 VAL A CA 1
ATOM 1390 C C . VAL A 1 185 ? -10.582 0.400 -5.346 1.00 88.25 185 VAL A C 1
ATOM 1392 O O . VAL A 1 185 ? -11.418 0.856 -4.556 1.00 88.25 185 VAL A O 1
ATOM 1395 N N . THR A 1 186 ? -10.905 -0.516 -6.253 1.00 87.44 186 THR A N 1
ATOM 1396 C CA . THR A 1 186 ? -12.237 -1.099 -6.386 1.00 87.44 186 THR A CA 1
ATOM 1397 C C . THR A 1 186 ? -12.621 -1.831 -5.102 1.00 87.44 186 THR A C 1
ATOM 1399 O O . THR A 1 186 ? -11.963 -2.769 -4.661 1.00 87.44 186 THR A O 1
ATOM 1402 N N . GLY A 1 187 ? -13.733 -1.410 -4.498 1.00 82.75 187 GLY A N 1
ATOM 1403 C CA . GLY A 1 187 ? -14.197 -1.931 -3.207 1.00 82.75 187 GLY A CA 1
ATOM 1404 C C . GLY A 1 187 ? -13.745 -1.110 -1.996 1.00 82.75 187 GLY A C 1
ATOM 1405 O O . GLY A 1 187 ? -14.280 -1.328 -0.905 1.00 82.75 187 GLY A O 1
ATOM 1406 N N . GLY A 1 188 ? -12.886 -0.109 -2.190 1.00 88.19 188 GLY A N 1
ATOM 1407 C CA . GLY A 1 188 ? -12.349 0.755 -1.140 1.00 88.19 188 GLY A CA 1
ATOM 1408 C C . GLY A 1 188 ? -10.969 0.309 -0.669 1.00 88.19 188 GLY A C 1
ATOM 1409 O O . GLY A 1 188 ? -10.482 -0.761 -1.038 1.00 88.19 188 GLY A O 1
ATOM 1410 N N . GLN A 1 189 ? -10.343 1.142 0.158 1.00 93.75 189 GLN A N 1
ATOM 1411 C CA . GLN A 1 189 ? -8.986 0.872 0.622 1.00 93.75 189 GLN A CA 1
ATOM 1412 C C . GLN A 1 189 ? -8.947 -0.322 1.572 1.00 93.75 189 GLN A C 1
ATOM 1414 O O . GLN A 1 189 ? -9.917 -0.553 2.294 1.00 93.75 189 GLN A O 1
ATOM 1419 N N . VAL A 1 190 ? -7.830 -1.043 1.626 1.00 93.81 190 VAL A N 1
ATOM 1420 C CA . VAL A 1 190 ? -7.650 -2.196 2.522 1.00 93.81 190 VAL A CA 1
ATOM 1421 C C . VAL A 1 190 ? -6.690 -1.907 3.672 1.00 93.81 190 VAL A C 1
ATOM 1423 O O . VAL A 1 190 ? -5.888 -0.982 3.597 1.00 93.81 190 VAL A O 1
ATOM 1426 N N . VAL A 1 191 ? -6.737 -2.751 4.699 1.00 94.50 191 VAL A N 1
ATOM 1427 C CA . VAL A 1 191 ? -5.640 -2.951 5.654 1.00 94.50 191 VAL A CA 1
ATOM 1428 C C . VAL A 1 191 ? -5.100 -4.367 5.501 1.00 94.50 191 VAL A C 1
ATOM 1430 O O . VAL A 1 191 ? -5.871 -5.302 5.260 1.00 94.50 191 VAL A O 1
ATOM 1433 N N . GLY A 1 192 ? -3.786 -4.526 5.625 1.00 92.56 192 GLY A N 1
ATOM 1434 C CA . GLY A 1 192 ? -3.155 -5.839 5.628 1.00 92.56 192 GLY A CA 1
ATOM 1435 C C . GLY A 1 192 ? -3.053 -6.386 7.046 1.00 92.56 192 GLY A C 1
ATOM 1436 O O . GLY A 1 192 ? -2.747 -5.640 7.974 1.00 92.56 192 GLY A O 1
ATOM 1437 N N . VAL A 1 193 ? -3.318 -7.677 7.219 1.00 93.81 193 VAL A N 1
ATOM 1438 C CA . VAL A 1 193 ? -3.194 -8.381 8.499 1.00 93.81 193 VAL A CA 1
ATOM 1439 C C . VAL A 1 193 ? -1.898 -9.177 8.515 1.00 93.81 193 VAL A C 1
ATOM 1441 O O . VAL A 1 193 ? -1.622 -9.954 7.600 1.00 93.81 193 VAL A O 1
ATOM 1444 N N . PHE A 1 194 ? -1.144 -9.044 9.597 1.00 89.50 194 PHE A N 1
ATOM 1445 C CA . PHE A 1 194 ? 0.006 -9.877 9.900 1.00 89.50 194 PHE A CA 1
ATOM 1446 C C . PHE A 1 194 ? -0.081 -10.373 11.343 1.00 89.50 194 PHE A C 1
ATOM 1448 O O . PHE A 1 194 ? -0.268 -9.585 12.265 1.00 89.50 194 PHE A O 1
ATOM 1455 N N . ASN A 1 195 ? 0.043 -11.681 11.545 1.00 88.44 195 ASN A N 1
ATOM 1456 C CA . ASN A 1 195 ? 0.046 -12.280 12.875 1.00 88.44 195 ASN A CA 1
ATOM 1457 C C . ASN A 1 195 ? 1.478 -12.638 13.279 1.00 88.44 195 ASN A C 1
ATOM 1459 O O . ASN A 1 195 ? 2.108 -13.487 12.648 1.00 88.44 195 ASN A O 1
ATOM 1463 N N . GLU A 1 196 ? 1.968 -12.043 14.366 1.00 83.31 196 GLU A N 1
ATOM 1464 C CA . GLU A 1 196 ? 3.289 -12.323 14.928 1.00 83.31 196 GLU A CA 1
ATOM 1465 C C . GLU A 1 196 ? 3.167 -12.770 16.386 1.00 83.31 196 GLU A C 1
ATOM 1467 O O . GLU A 1 196 ? 2.563 -12.083 17.203 1.00 83.31 196 GLU A O 1
ATOM 1472 N N . ASN A 1 197 ? 3.763 -13.910 16.751 1.00 79.12 197 ASN A N 1
ATOM 1473 C CA . ASN A 1 197 ? 3.812 -14.390 18.142 1.00 79.12 197 ASN A CA 1
ATOM 1474 C C . ASN A 1 197 ? 2.431 -14.484 18.838 1.00 79.12 197 ASN A C 1
ATOM 1476 O O . ASN A 1 197 ? 2.314 -14.168 20.021 1.00 79.12 197 ASN A O 1
ATOM 1480 N N . ASN A 1 198 ? 1.389 -14.924 18.118 1.00 80.38 198 ASN A N 1
ATOM 1481 C CA . ASN A 1 198 ? -0.022 -14.918 18.554 1.00 80.38 198 ASN A CA 1
ATOM 1482 C C . ASN A 1 198 ? -0.623 -13.525 18.806 1.00 80.38 198 ASN A C 1
ATOM 1484 O O . ASN A 1 198 ? -1.678 -13.425 19.431 1.00 80.38 198 ASN A O 1
ATOM 1488 N N . ASN A 1 199 ? 0.018 -12.461 18.327 1.00 85.81 199 ASN A N 1
ATOM 1489 C CA . ASN A 1 199 ? -0.547 -11.125 18.313 1.00 85.81 199 ASN A CA 1
ATOM 1490 C C . ASN A 1 199 ? -0.923 -10.725 16.887 1.00 85.81 199 ASN A C 1
ATOM 1492 O O . ASN A 1 199 ? -0.150 -10.939 15.952 1.00 85.81 199 ASN A O 1
ATOM 1496 N N . THR A 1 200 ? -2.100 -10.131 16.723 1.00 90.69 200 THR A N 1
ATOM 1497 C CA . THR A 1 200 ? -2.537 -9.607 15.430 1.00 90.69 200 THR A CA 1
ATOM 1498 C C . THR A 1 200 ? -2.069 -8.171 15.278 1.00 90.69 200 THR A C 1
ATOM 1500 O O . THR A 1 200 ? -2.374 -7.319 16.112 1.00 90.69 200 THR A O 1
ATOM 1503 N N . SER A 1 201 ? -1.386 -7.890 14.179 1.00 91.88 201 SER A N 1
ATOM 1504 C CA . SER A 1 201 ? -1.006 -6.549 13.765 1.00 91.88 201 SER A CA 1
ATOM 1505 C C . SER A 1 201 ? -1.600 -6.235 12.400 1.00 91.88 201 SER A C 1
ATOM 1507 O O . SER A 1 201 ? -1.712 -7.087 11.522 1.00 91.88 201 SER A O 1
ATOM 1509 N N . PHE A 1 202 ? -1.981 -4.982 12.214 1.00 94.00 202 PHE A N 1
ATOM 1510 C CA . PHE A 1 202 ? -2.392 -4.436 10.935 1.00 94.00 202 PHE A CA 1
ATOM 1511 C C . PHE A 1 202 ? -1.280 -3.558 10.404 1.00 94.00 202 PHE A C 1
ATOM 1513 O O . PHE A 1 202 ? -0.720 -2.768 11.160 1.00 94.00 202 PHE A O 1
ATOM 1520 N N . TYR A 1 203 ? -0.996 -3.639 9.114 1.00 91.75 203 TYR A N 1
ATOM 1521 C CA . TYR A 1 203 ? -0.168 -2.646 8.449 1.00 91.75 203 TYR A CA 1
ATOM 1522 C C . TYR A 1 203 ? -1.013 -1.811 7.490 1.00 91.75 203 TYR A C 1
ATOM 1524 O O . TYR A 1 203 ? -1.989 -2.271 6.887 1.00 91.75 203 TYR A O 1
ATOM 1532 N N . SER A 1 204 ? -0.655 -0.535 7.410 1.00 92.12 204 SER A N 1
ATOM 1533 C CA . SER A 1 204 ? -1.368 0.497 6.664 1.00 92.12 204 SER A CA 1
ATOM 1534 C C . SER A 1 204 ? -0.413 1.243 5.724 1.00 92.12 204 SER A C 1
ATOM 1536 O O . SER A 1 204 ? 0.632 0.704 5.351 1.00 92.12 204 SER A O 1
ATOM 1538 N N . GLY A 1 205 ? -0.764 2.460 5.294 1.00 87.56 205 GLY A N 1
ATOM 1539 C CA . GLY A 1 205 ? 0.103 3.269 4.438 1.00 87.56 205 GLY A CA 1
ATOM 1540 C C . GLY A 1 205 ? 1.508 3.422 5.025 1.00 87.56 205 GLY A C 1
ATOM 1541 O O . GLY A 1 205 ? 1.676 3.460 6.245 1.00 87.56 205 GLY A O 1
ATOM 1542 N N . LEU A 1 206 ? 2.518 3.498 4.152 1.00 86.12 206 LEU A N 1
ATOM 1543 C CA . LEU A 1 206 ? 3.936 3.572 4.539 1.00 86.12 206 LEU A CA 1
ATOM 1544 C C . LEU A 1 206 ? 4.416 2.391 5.407 1.00 86.12 206 LEU A C 1
ATOM 1546 O O . LEU A 1 206 ? 5.394 2.537 6.136 1.00 86.12 206 LEU A O 1
ATOM 1550 N N . LEU A 1 207 ? 3.738 1.237 5.337 1.00 86.50 207 LEU A N 1
ATOM 1551 C CA . LEU A 1 207 ? 4.008 0.064 6.180 1.00 86.50 207 LEU A CA 1
ATOM 1552 C C . LEU A 1 207 ? 3.925 0.384 7.685 1.00 86.50 207 LEU A C 1
ATOM 1554 O O . LEU A 1 207 ? 4.656 -0.180 8.496 1.00 86.50 207 LEU A O 1
ATOM 1558 N N . ALA A 1 208 ? 3.054 1.321 8.072 1.00 88.81 208 ALA A N 1
ATOM 1559 C CA . ALA A 1 208 ? 2.838 1.643 9.476 1.00 88.81 208 ALA A CA 1
ATOM 1560 C C . ALA A 1 208 ? 2.034 0.535 10.163 1.00 88.81 208 ALA A C 1
ATOM 1562 O O . ALA A 1 208 ? 0.904 0.249 9.750 1.00 88.81 208 ALA A O 1
ATOM 1563 N N . ASN A 1 209 ? 2.612 -0.041 11.220 1.00 91.25 209 ASN A N 1
ATOM 1564 C CA . ASN A 1 209 ? 2.042 -1.161 11.960 1.00 91.25 209 ASN A CA 1
ATOM 1565 C C . ASN A 1 209 ? 1.212 -0.684 13.158 1.00 91.25 209 ASN A C 1
ATOM 1567 O O . ASN A 1 209 ? 1.615 0.222 13.884 1.00 91.25 209 ASN A O 1
ATOM 1571 N N . ALA A 1 210 ? 0.080 -1.342 13.386 1.00 93.31 210 ALA A N 1
ATOM 1572 C CA . ALA A 1 210 ? -0.797 -1.151 14.529 1.00 93.31 210 ALA A CA 1
ATOM 1573 C C . ALA A 1 210 ? -1.199 -2.515 15.087 1.00 93.31 210 ALA A C 1
ATOM 1575 O O . ALA A 1 210 ? -1.855 -3.302 14.407 1.00 93.31 210 ALA A O 1
ATOM 1576 N N . SER A 1 211 ? -0.801 -2.809 16.317 1.00 92.50 211 SER A N 1
ATOM 1577 C CA . SER A 1 211 ? -1.080 -4.095 16.955 1.00 92.50 211 SER A CA 1
ATOM 1578 C C . SER A 1 211 ? -2.367 -4.044 17.758 1.00 92.50 211 SER A C 1
ATOM 1580 O O . SER A 1 211 ? -2.658 -3.034 18.402 1.00 92.50 211 SER A O 1
ATOM 1582 N N . VAL A 1 212 ? -3.122 -5.141 17.741 1.00 92.69 212 VAL A N 1
ATOM 1583 C CA . VAL A 1 212 ? -4.320 -5.302 18.564 1.00 92.69 212 VAL A CA 1
ATOM 1584 C C . VAL A 1 212 ? -3.921 -5.377 20.033 1.00 92.69 212 VAL A C 1
ATOM 1586 O O . VAL A 1 212 ? -2.995 -6.094 20.410 1.00 92.69 212 VAL A O 1
ATOM 1589 N N . THR A 1 213 ? -4.633 -4.637 20.876 1.00 89.44 213 THR A N 1
ATOM 1590 C CA . THR A 1 213 ? -4.465 -4.656 22.326 1.00 89.44 213 THR A CA 1
ATOM 1591 C C . THR A 1 213 ? -5.771 -5.045 23.012 1.00 89.44 213 THR A C 1
ATOM 1593 O O . THR A 1 213 ? -6.864 -4.627 22.635 1.00 89.44 213 THR A O 1
ATOM 1596 N N . GLY A 1 214 ? -5.666 -5.861 24.060 1.00 85.00 214 GLY A N 1
ATOM 1597 C CA . GLY A 1 214 ? -6.826 -6.299 24.834 1.00 85.00 214 GLY A CA 1
ATOM 1598 C C . GLY A 1 214 ? -7.716 -7.311 24.107 1.00 85.00 214 GLY A C 1
ATOM 1599 O O . GLY A 1 214 ? -7.302 -7.984 23.169 1.00 85.00 214 GLY A O 1
ATOM 1600 N N . SER A 1 215 ? -8.941 -7.470 24.608 1.00 87.19 215 SER A N 1
ATOM 1601 C CA . SER A 1 215 ? -9.922 -8.415 24.065 1.00 87.19 215 SER A CA 1
ATOM 1602 C C . SER A 1 215 ? -10.951 -7.704 23.181 1.00 87.19 215 SER A C 1
ATOM 1604 O O . SER A 1 215 ? -11.315 -6.565 23.488 1.00 87.19 215 SER A O 1
ATOM 1606 N N . PRO A 1 216 ? -11.474 -8.372 22.133 1.00 88.75 216 PRO A N 1
ATOM 1607 C CA . PRO A 1 216 ? -12.512 -7.805 21.279 1.00 88.75 216 PRO A CA 1
ATOM 1608 C C . PRO A 1 216 ? -13.764 -7.445 22.079 1.00 88.75 216 PRO A C 1
ATOM 1610 O O . PRO A 1 216 ? -14.232 -8.213 22.926 1.00 88.75 216 PRO A O 1
ATOM 1613 N N . MET A 1 217 ? -14.338 -6.283 21.779 1.00 90.19 217 MET A N 1
ATOM 1614 C CA . MET A 1 217 ? -15.566 -5.795 22.401 1.00 90.19 217 MET A CA 1
ATOM 1615 C C . MET A 1 217 ? -16.715 -5.824 21.394 1.00 90.19 217 MET A C 1
ATOM 1617 O O . MET A 1 217 ? -16.677 -5.148 20.371 1.00 90.19 217 MET A O 1
ATOM 1621 N N . ASN A 1 218 ? -17.770 -6.578 21.690 1.00 89.81 218 ASN A N 1
ATOM 1622 C CA . ASN A 1 218 ? -18.922 -6.708 20.796 1.00 89.81 218 ASN A CA 1
ATOM 1623 C C . ASN A 1 218 ? -19.942 -5.579 21.027 1.00 89.81 218 ASN A C 1
ATOM 1625 O O . ASN A 1 218 ? -20.238 -5.223 22.171 1.00 89.81 218 ASN A O 1
ATOM 1629 N N . PHE A 1 219 ? -20.524 -5.059 19.948 1.00 88.00 219 PHE A N 1
ATOM 1630 C CA . PHE A 1 219 ? -21.597 -4.062 19.968 1.00 88.00 219 PHE A CA 1
ATOM 1631 C C . PHE A 1 219 ? -22.660 -4.374 18.903 1.00 88.00 219 PHE A C 1
ATOM 1633 O O . PHE A 1 219 ? -22.494 -5.271 18.078 1.00 88.00 219 PHE A O 1
ATOM 1640 N N . SER A 1 220 ? -23.782 -3.647 18.915 1.00 86.31 220 SER A N 1
ATOM 1641 C CA . SER A 1 220 ? -24.963 -3.959 18.083 1.00 86.31 220 SER A CA 1
ATOM 1642 C C . SER A 1 220 ? -24.672 -4.054 16.577 1.00 86.31 220 SER A C 1
ATOM 1644 O O . SER A 1 220 ? -25.291 -4.853 15.881 1.00 86.31 220 SER A O 1
ATOM 1646 N N . GLY A 1 221 ? -23.705 -3.277 16.082 1.00 84.50 221 GLY A N 1
ATOM 1647 C CA . GLY A 1 221 ? -23.296 -3.257 14.675 1.00 84.50 221 GLY A CA 1
ATOM 1648 C C . GLY A 1 221 ? -22.076 -4.124 14.342 1.00 84.50 221 GLY A C 1
ATOM 1649 O O . GLY A 1 221 ? -21.758 -4.265 13.161 1.00 84.50 221 GLY A O 1
ATOM 1650 N N . GLY A 1 222 ? -21.400 -4.717 15.336 1.00 90.94 222 GLY A N 1
ATOM 1651 C CA . GLY A 1 222 ? -20.242 -5.576 15.099 1.00 90.94 222 GLY A CA 1
ATOM 1652 C C . GLY A 1 222 ? -19.233 -5.671 16.247 1.00 90.94 222 GLY A C 1
ATOM 1653 O O . GLY A 1 222 ? -19.621 -5.902 17.391 1.00 90.94 222 GLY A O 1
ATOM 1654 N N . VAL A 1 223 ? -17.937 -5.542 15.943 1.00 92.44 223 VAL A N 1
ATOM 1655 C CA . VAL A 1 223 ? -16.833 -5.753 16.906 1.00 92.44 223 VAL A CA 1
ATOM 1656 C C . VAL A 1 223 ? -15.914 -4.532 16.962 1.00 92.44 223 VAL A C 1
ATOM 1658 O O . VAL A 1 223 ? -15.686 -3.874 15.952 1.00 92.44 223 VAL A O 1
ATOM 1661 N N . VAL A 1 224 ? -15.381 -4.215 18.137 1.00 92.56 224 VAL A N 1
ATOM 1662 C CA . VAL A 1 224 ? -14.335 -3.209 18.343 1.00 92.56 224 VAL A CA 1
ATOM 1663 C C . VAL A 1 224 ? -13.059 -3.913 18.795 1.00 92.56 224 VAL A C 1
ATOM 1665 O O . VAL A 1 224 ? -13.081 -4.634 19.793 1.00 92.56 224 VAL A O 1
ATOM 1668 N N . HIS A 1 225 ? -11.952 -3.675 18.096 1.00 93.06 225 HIS A N 1
ATOM 1669 C CA . HIS A 1 225 ? -10.605 -4.065 18.526 1.00 9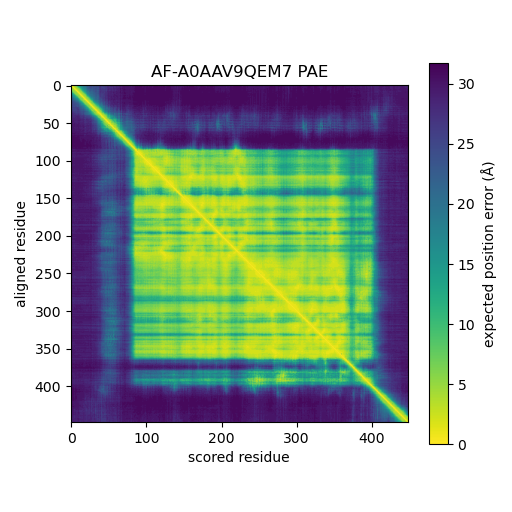3.06 225 HIS A CA 1
ATOM 1670 C C . HIS A 1 225 ? -9.823 -2.812 18.867 1.00 93.06 225 HIS A C 1
ATOM 1672 O O . HIS A 1 225 ? -9.838 -1.859 18.090 1.00 93.06 225 HIS A O 1
ATOM 1678 N N . MET A 1 226 ? -9.150 -2.791 20.012 1.00 93.62 226 MET A N 1
ATOM 1679 C CA . MET A 1 226 ? -8.267 -1.672 20.329 1.00 93.62 226 MET A CA 1
ATOM 1680 C C . MET A 1 226 ? -6.934 -1.866 19.624 1.00 93.62 226 MET A C 1
ATOM 1682 O O . MET A 1 226 ? -6.481 -2.999 19.479 1.00 93.62 226 MET A O 1
ATOM 1686 N N . ILE A 1 227 ? -6.323 -0.772 19.181 1.00 94.31 227 ILE A N 1
ATOM 1687 C CA . ILE A 1 227 ? -5.016 -0.796 18.527 1.00 94.31 227 ILE A CA 1
ATOM 1688 C C . ILE A 1 227 ? -4.045 0.188 19.185 1.00 94.31 227 ILE A C 1
ATOM 1690 O O . ILE A 1 227 ? -4.429 1.264 19.661 1.00 94.31 227 ILE A O 1
ATOM 1694 N N . ASP A 1 228 ? -2.769 -0.180 19.216 1.00 93.88 228 ASP A N 1
ATOM 1695 C CA . ASP A 1 228 ? -1.695 0.608 19.835 1.00 93.88 228 ASP A CA 1
ATOM 1696 C C . ASP A 1 228 ? -1.203 1.797 18.989 1.00 93.88 228 ASP A C 1
ATOM 1698 O O . ASP A 1 228 ? -0.492 2.660 19.509 1.00 93.88 228 ASP A O 1
ATOM 1702 N N . SER A 1 229 ? -1.619 1.880 17.722 1.00 92.44 229 SER A N 1
ATOM 1703 C CA . SER A 1 229 ? -1.203 2.904 16.756 1.00 92.44 229 SER A CA 1
ATOM 1704 C C . SER A 1 229 ? -2.370 3.316 15.858 1.00 92.44 229 SER A C 1
ATOM 1706 O O . SER A 1 229 ? -3.269 2.527 15.600 1.00 92.44 229 SER A O 1
ATOM 1708 N N . VAL A 1 230 ? -2.382 4.562 15.382 1.00 92.00 230 VAL A N 1
ATOM 1709 C CA . VAL A 1 230 ? -3.397 5.045 14.428 1.00 92.00 230 VAL A CA 1
ATOM 1710 C C . VAL A 1 230 ? -3.021 4.579 13.022 1.00 92.00 230 VAL A C 1
ATOM 1712 O O . VAL A 1 230 ? -1.881 4.763 12.596 1.00 92.00 230 VAL A O 1
ATOM 1715 N N . LEU A 1 231 ? -3.977 4.014 12.288 1.00 92.81 231 LEU A N 1
ATOM 1716 C CA . LEU A 1 231 ? -3.776 3.595 10.904 1.00 92.81 231 LEU A CA 1
ATOM 1717 C C . LEU A 1 231 ? -3.555 4.802 9.995 1.00 92.81 231 LEU A C 1
ATOM 1719 O O . LEU A 1 231 ? -4.305 5.779 10.046 1.00 92.81 231 LEU A O 1
ATOM 1723 N N . ILE A 1 232 ? -2.559 4.709 9.119 1.00 90.19 232 ILE A N 1
ATOM 1724 C CA . ILE A 1 232 ? -2.195 5.781 8.195 1.00 90.19 232 ILE A CA 1
ATOM 1725 C C . ILE A 1 232 ? -2.872 5.531 6.852 1.00 90.19 232 ILE A C 1
ATOM 1727 O O . ILE A 1 232 ? -2.706 4.465 6.254 1.00 90.19 232 ILE A O 1
ATOM 1731 N N . ILE A 1 233 ? -3.624 6.522 6.367 1.00 91.00 233 ILE A N 1
ATOM 1732 C CA . ILE A 1 233 ? -4.222 6.471 5.031 1.00 91.00 233 ILE A CA 1
ATOM 1733 C C . ILE A 1 233 ? -3.085 6.377 4.000 1.00 91.00 233 ILE A C 1
ATOM 1735 O O . ILE A 1 233 ? -2.205 7.243 3.999 1.00 91.00 233 ILE A O 1
ATOM 1739 N N . PRO A 1 234 ? -3.084 5.357 3.126 1.00 91.69 234 PRO A N 1
ATOM 1740 C CA . PRO A 1 234 ? -2.093 5.240 2.067 1.00 91.69 234 PRO A CA 1
ATOM 1741 C C . PRO A 1 234 ? -2.058 6.467 1.155 1.00 91.69 234 PRO A C 1
ATOM 1743 O O . PRO A 1 234 ? -3.100 6.989 0.762 1.00 91.69 234 PRO A O 1
ATOM 1746 N N . GLN A 1 235 ? -0.853 6.912 0.807 1.00 90.75 235 GLN A N 1
ATOM 1747 C CA . GLN A 1 235 ? -0.634 8.031 -0.109 1.00 90.75 235 GLN A CA 1
ATOM 1748 C C . GLN A 1 235 ? -0.500 7.534 -1.553 1.00 90.75 235 GLN A C 1
ATOM 1750 O O . GLN A 1 235 ? -0.454 6.331 -1.809 1.00 90.75 235 GLN A O 1
ATOM 1755 N N . ASN A 1 236 ? -0.443 8.457 -2.512 1.00 91.25 236 ASN A N 1
ATOM 1756 C CA . ASN A 1 236 ? -0.214 8.111 -3.915 1.00 91.25 236 ASN A CA 1
ATOM 1757 C C . ASN A 1 236 ? 1.160 7.448 -4.120 1.00 91.25 236 ASN A C 1
ATOM 1759 O O . ASN A 1 236 ? 2.039 7.525 -3.252 1.00 91.25 236 ASN A O 1
ATOM 1763 N N . VAL A 1 237 ? 1.354 6.806 -5.273 1.00 90.38 237 VAL A N 1
ATOM 1764 C CA . VAL A 1 237 ? 2.584 6.067 -5.604 1.00 90.38 237 VAL A CA 1
ATOM 1765 C C . VAL A 1 237 ? 3.806 6.977 -5.525 1.00 90.38 237 VAL A C 1
ATOM 1767 O O . VAL A 1 237 ? 4.811 6.601 -4.920 1.00 90.38 237 VAL A O 1
ATOM 1770 N N . SER A 1 238 ? 3.710 8.182 -6.088 1.00 90.12 238 SER A N 1
ATOM 1771 C CA . SER A 1 238 ? 4.838 9.116 -6.170 1.00 90.12 238 SER A CA 1
ATOM 1772 C C . SER A 1 238 ? 5.307 9.595 -4.794 1.00 90.12 238 SER A C 1
ATOM 1774 O O . SER A 1 238 ? 6.502 9.572 -4.498 1.00 90.12 238 SER A O 1
ATOM 1776 N N . GLU A 1 239 ? 4.367 9.961 -3.920 1.00 89.25 239 GLU A N 1
ATOM 1777 C CA . GLU A 1 239 ? 4.674 10.372 -2.546 1.00 89.25 239 GLU A CA 1
ATOM 1778 C C . GLU A 1 239 ? 5.197 9.187 -1.722 1.00 89.25 239 GLU A C 1
ATOM 1780 O O . GLU A 1 239 ? 6.209 9.298 -1.032 1.00 89.25 239 GLU A O 1
ATOM 1785 N N . THR A 1 240 ? 4.575 8.013 -1.859 1.00 91.06 240 THR A N 1
ATOM 1786 C CA . THR A 1 240 ? 5.023 6.789 -1.181 1.00 91.06 240 THR A CA 1
ATOM 1787 C C . THR A 1 240 ? 6.456 6.421 -1.573 1.00 91.06 240 THR A C 1
ATOM 1789 O O . THR A 1 240 ? 7.257 6.070 -0.707 1.00 91.06 240 THR A O 1
ATOM 1792 N N . ALA A 1 241 ? 6.823 6.557 -2.852 1.00 90.31 241 ALA A N 1
ATOM 1793 C CA . ALA A 1 241 ? 8.187 6.318 -3.317 1.00 90.31 241 ALA A CA 1
ATOM 1794 C C . ALA A 1 241 ? 9.200 7.263 -2.651 1.00 90.31 241 ALA A C 1
ATOM 1796 O O . ALA A 1 241 ? 10.272 6.820 -2.237 1.00 90.31 241 ALA A O 1
ATOM 1797 N N . ILE A 1 242 ? 8.853 8.544 -2.492 1.00 88.94 242 ILE A N 1
ATOM 1798 C CA . ILE A 1 242 ? 9.690 9.516 -1.775 1.00 88.94 242 ILE A CA 1
ATOM 1799 C C . ILE A 1 242 ? 9.844 9.096 -0.314 1.00 88.94 242 ILE A C 1
ATOM 1801 O O . ILE A 1 242 ? 10.970 8.989 0.165 1.00 88.94 242 ILE A O 1
ATOM 1805 N N . GLN A 1 243 ? 8.741 8.813 0.384 1.00 87.88 243 GLN A N 1
ATOM 1806 C CA . GLN A 1 243 ? 8.759 8.480 1.813 1.00 87.88 243 GLN A CA 1
ATOM 1807 C C . GLN A 1 243 ? 9.486 7.164 2.116 1.00 87.88 243 GLN A C 1
ATOM 1809 O O . GLN A 1 243 ? 10.077 7.026 3.185 1.00 87.88 243 GLN A O 1
ATOM 1814 N N . LEU A 1 244 ? 9.500 6.223 1.169 1.00 87.56 244 LEU A N 1
ATOM 1815 C CA . LEU A 1 244 ? 10.255 4.972 1.253 1.00 87.56 244 LEU A CA 1
ATOM 1816 C C . LEU A 1 244 ? 11.693 5.085 0.727 1.00 87.56 244 LEU A C 1
ATOM 1818 O O . LEU A 1 244 ? 12.332 4.067 0.489 1.00 87.56 244 LEU A O 1
ATOM 1822 N N . ASN A 1 245 ? 12.233 6.292 0.532 1.00 88.81 245 ASN A N 1
ATOM 1823 C CA . ASN A 1 245 ? 13.603 6.499 0.048 1.00 88.81 245 ASN A CA 1
ATOM 1824 C C . ASN A 1 245 ? 13.888 5.863 -1.336 1.00 88.81 245 ASN A C 1
ATOM 1826 O O . ASN A 1 245 ? 15.037 5.572 -1.670 1.00 88.81 245 ASN A O 1
ATOM 1830 N N . LEU A 1 246 ? 12.871 5.677 -2.181 1.00 89.56 246 LEU A N 1
ATOM 1831 C CA . LEU A 1 246 ? 12.994 5.190 -3.564 1.00 89.56 246 LEU A CA 1
ATOM 1832 C C . LEU A 1 246 ? 13.250 6.370 -4.516 1.00 89.56 246 LEU A C 1
ATOM 1834 O O . LEU A 1 246 ? 12.542 6.582 -5.503 1.00 89.56 246 LEU A O 1
ATOM 1838 N N . THR A 1 247 ? 14.258 7.179 -4.186 1.00 89.94 247 THR A N 1
ATOM 1839 C CA . THR A 1 247 ? 14.538 8.468 -4.836 1.00 89.94 247 THR A CA 1
ATOM 1840 C C . THR A 1 247 ? 14.844 8.328 -6.325 1.00 89.94 247 THR A C 1
ATOM 1842 O O . THR A 1 247 ? 14.393 9.160 -7.110 1.00 89.94 247 THR A O 1
ATOM 1845 N N . ALA A 1 248 ? 15.528 7.257 -6.740 1.00 89.38 248 ALA A N 1
ATOM 1846 C CA . ALA A 1 248 ? 15.793 6.988 -8.153 1.00 89.38 248 ALA A CA 1
ATOM 1847 C C . ALA A 1 248 ? 14.497 6.761 -8.948 1.00 89.38 248 ALA A C 1
ATOM 1849 O O . ALA A 1 248 ? 14.317 7.322 -10.029 1.00 89.38 248 ALA A O 1
ATOM 1850 N N . ALA A 1 249 ? 13.565 5.984 -8.389 1.00 89.50 249 ALA A N 1
ATOM 1851 C CA . ALA A 1 249 ? 12.276 5.716 -9.015 1.00 89.50 249 ALA A CA 1
ATOM 1852 C C . ALA A 1 249 ? 11.404 6.980 -9.077 1.00 89.50 249 ALA A C 1
ATOM 1854 O O . ALA A 1 249 ? 10.861 7.300 -10.135 1.00 89.50 249 ALA A O 1
ATOM 1855 N N . ALA A 1 250 ? 11.323 7.736 -7.977 1.00 90.31 250 ALA A N 1
ATOM 1856 C CA . ALA A 1 250 ? 10.577 8.995 -7.925 1.00 90.31 250 ALA A CA 1
ATOM 1857 C C . ALA A 1 250 ? 11.108 10.024 -8.944 1.00 90.31 250 ALA A C 1
ATOM 1859 O O . ALA A 1 250 ? 10.338 10.668 -9.666 1.00 90.31 250 ALA A O 1
ATOM 1860 N N . GLY A 1 251 ? 12.430 10.146 -9.067 1.00 88.75 251 GLY A N 1
ATOM 1861 C CA . GLY A 1 251 ? 13.039 11.034 -10.050 1.00 88.75 251 GLY A CA 1
ATOM 1862 C C . GLY A 1 251 ? 12.908 10.546 -11.492 1.00 88.75 251 GLY A C 1
ATOM 1863 O O . GLY A 1 251 ? 12.741 11.369 -12.396 1.00 88.75 251 GLY A O 1
ATOM 1864 N N . ALA A 1 252 ? 12.910 9.231 -11.728 1.00 88.62 252 ALA A N 1
ATOM 1865 C CA . ALA A 1 252 ? 12.641 8.659 -13.047 1.00 88.62 252 ALA A CA 1
ATOM 1866 C C . ALA A 1 252 ? 11.192 8.933 -13.490 1.00 88.62 252 ALA A C 1
ATOM 1868 O O . ALA A 1 252 ? 10.979 9.382 -14.616 1.00 88.62 252 ALA A O 1
ATOM 1869 N N . LEU A 1 253 ? 10.210 8.759 -12.594 1.00 90.62 253 LEU A N 1
ATOM 1870 C CA . LEU A 1 253 ? 8.804 9.113 -12.841 1.00 90.62 253 LEU A CA 1
ATOM 1871 C C . LEU A 1 253 ? 8.638 10.603 -13.158 1.00 90.62 253 LEU A C 1
ATOM 1873 O O . LEU A 1 253 ? 7.927 10.959 -14.099 1.00 90.62 253 LEU A O 1
ATOM 1877 N N . THR A 1 254 ? 9.333 11.465 -12.412 1.00 90.12 254 THR A N 1
ATOM 1878 C CA . THR A 1 254 ? 9.328 12.918 -12.640 1.00 90.12 254 THR A CA 1
ATOM 1879 C C . THR A 1 254 ? 9.939 13.266 -13.999 1.00 90.12 254 THR A C 1
ATOM 1881 O O . THR A 1 254 ? 9.343 14.005 -14.780 1.00 90.12 254 THR A O 1
ATOM 1884 N N . SER A 1 255 ? 11.092 12.678 -14.328 1.00 87.31 255 SER A N 1
ATOM 1885 C CA . SER A 1 255 ? 11.795 12.906 -15.600 1.00 87.31 255 SER A CA 1
ATOM 1886 C C . SER A 1 255 ? 10.981 12.434 -16.807 1.00 87.31 255 SER A C 1
ATOM 1888 O O . SER A 1 255 ? 10.992 13.081 -17.852 1.00 87.31 255 SER A O 1
ATOM 1890 N N . ALA A 1 256 ? 10.241 11.334 -16.653 1.00 88.31 256 ALA A N 1
ATOM 1891 C CA . ALA A 1 256 ? 9.359 10.786 -17.678 1.00 88.31 256 ALA A CA 1
ATOM 1892 C C . ALA A 1 256 ? 7.965 11.443 -17.714 1.00 88.31 256 ALA A C 1
ATOM 1894 O O . ALA A 1 256 ? 7.148 11.059 -18.548 1.00 88.31 256 ALA A O 1
ATOM 1895 N N . SER A 1 257 ? 7.682 12.416 -16.835 1.00 89.75 257 SER A N 1
ATOM 1896 C CA . SER A 1 257 ? 6.360 13.054 -16.690 1.00 89.75 257 SER A CA 1
ATOM 1897 C C . SER A 1 257 ? 5.215 12.055 -16.448 1.00 89.75 257 SER A C 1
ATOM 1899 O O . SER A 1 257 ? 4.100 12.248 -16.927 1.00 89.75 257 SER A O 1
ATOM 1901 N N . LEU A 1 258 ? 5.490 10.977 -15.705 1.00 90.50 258 LEU A N 1
ATOM 1902 C CA . LEU A 1 258 ? 4.533 9.898 -15.422 1.00 90.50 258 LEU A CA 1
ATOM 1903 C C . LEU A 1 258 ? 3.875 9.988 -14.040 1.00 90.50 258 LEU A C 1
ATOM 1905 O O . LEU A 1 258 ? 2.995 9.182 -13.767 1.00 90.50 258 LEU A O 1
ATOM 1909 N N . VAL A 1 259 ? 4.257 10.954 -13.197 1.00 89.56 259 VAL A N 1
ATOM 1910 C CA . VAL A 1 259 ? 3.720 11.154 -11.830 1.00 89.56 259 VAL A CA 1
ATOM 1911 C C . VAL A 1 259 ? 2.188 11.169 -11.825 1.00 89.56 259 VAL A C 1
ATOM 1913 O O . VAL A 1 259 ? 1.562 10.298 -11.232 1.00 89.56 259 VAL A O 1
ATOM 1916 N N . GLU A 1 260 ? 1.584 12.074 -12.598 1.00 88.62 260 GLU A N 1
ATOM 1917 C CA . GLU A 1 260 ? 0.123 12.201 -12.716 1.00 88.62 260 GLU A CA 1
ATOM 1918 C C . GLU A 1 260 ? -0.535 10.908 -13.216 1.00 88.62 260 GLU A C 1
ATOM 1920 O O . GLU A 1 260 ? -1.591 10.506 -12.739 1.00 88.62 260 GLU A O 1
ATOM 1925 N N . THR A 1 261 ? 0.096 10.221 -14.173 1.00 87.12 261 THR A N 1
ATOM 1926 C CA . THR A 1 261 ? -0.450 8.963 -14.699 1.00 87.12 261 THR A CA 1
ATOM 1927 C C . THR A 1 261 ? -0.401 7.875 -13.630 1.00 87.12 261 THR A C 1
ATOM 1929 O O . THR A 1 261 ? -1.410 7.228 -13.379 1.00 87.12 261 THR A O 1
ATOM 1932 N N . ALA A 1 262 ? 0.736 7.697 -12.958 1.00 88.38 262 ALA A N 1
ATOM 1933 C CA . ALA A 1 262 ? 0.907 6.690 -11.916 1.00 88.38 262 ALA A CA 1
ATOM 1934 C C . ALA A 1 262 ? -0.038 6.912 -10.725 1.00 88.38 262 ALA A C 1
ATOM 1936 O O . ALA A 1 262 ? -0.546 5.938 -10.171 1.00 88.38 262 ALA A O 1
ATOM 1937 N N . ASP A 1 263 ? -0.310 8.168 -10.372 1.00 89.69 263 ASP A N 1
ATOM 1938 C CA . ASP A 1 263 ? -1.143 8.523 -9.221 1.00 89.69 263 ASP A CA 1
ATOM 1939 C C . ASP A 1 263 ? -2.657 8.453 -9.526 1.00 89.69 263 ASP A C 1
ATOM 1941 O O . ASP A 1 263 ? -3.453 8.200 -8.622 1.00 89.69 263 ASP A O 1
ATOM 1945 N N . HIS A 1 264 ? -3.077 8.613 -10.790 1.00 88.38 264 HIS A N 1
ATOM 1946 C CA . HIS A 1 264 ? -4.500 8.617 -11.175 1.00 88.38 264 HIS A CA 1
ATOM 1947 C C . HIS A 1 264 ? -5.044 7.300 -11.738 1.00 88.38 264 HIS A C 1
ATOM 1949 O O . HIS A 1 264 ? -6.262 7.155 -11.884 1.00 88.38 264 HIS A O 1
ATOM 1955 N N . LEU A 1 265 ? -4.187 6.328 -12.052 1.00 90.38 265 LEU A N 1
ATOM 1956 C CA . LEU A 1 265 ? -4.650 4.999 -12.455 1.00 90.38 265 LEU A CA 1
ATOM 1957 C C . LEU A 1 265 ? -5.459 4.341 -11.326 1.00 90.38 265 LEU A C 1
ATOM 1959 O O . LEU A 1 265 ? -5.187 4.573 -10.153 1.00 90.38 265 LEU A O 1
ATOM 1963 N N . THR A 1 266 ? -6.454 3.532 -11.684 1.00 91.31 266 THR A N 1
ATOM 1964 C CA . THR A 1 266 ? -7.269 2.726 -10.759 1.00 91.31 266 THR A CA 1
ATOM 1965 C C . THR A 1 266 ? -6.740 1.300 -10.685 1.00 91.31 266 THR A C 1
ATOM 1967 O O . THR A 1 266 ? -6.371 0.740 -11.723 1.00 91.31 266 THR A O 1
ATOM 1970 N N . ASP A 1 267 ? -6.808 0.687 -9.505 1.00 92.44 267 ASP A N 1
ATOM 1971 C CA . ASP A 1 267 ? -6.461 -0.723 -9.284 1.00 92.44 267 ASP A CA 1
ATOM 1972 C C . ASP A 1 267 ? -5.097 -1.107 -9.865 1.00 92.44 267 ASP A C 1
ATOM 1974 O O . ASP A 1 267 ? -4.999 -1.929 -10.784 1.00 92.44 267 ASP A O 1
ATOM 1978 N N . VAL A 1 268 ? -4.040 -0.471 -9.362 1.00 94.25 268 VAL A N 1
ATOM 1979 C CA . VAL A 1 268 ? -2.684 -0.709 -9.863 1.00 94.25 268 VAL A CA 1
ATOM 1980 C C . VAL A 1 268 ? -1.884 -1.681 -9.009 1.00 94.25 268 VAL A C 1
ATOM 1982 O O . VAL A 1 268 ? -1.984 -1.711 -7.783 1.00 94.25 268 VAL A O 1
ATOM 1985 N N . THR A 1 269 ? -1.015 -2.429 -9.679 1.00 94.62 269 THR A N 1
ATOM 1986 C CA . THR A 1 269 ? 0.127 -3.106 -9.063 1.00 94.62 269 THR A CA 1
ATOM 1987 C C . THR A 1 269 ? 1.388 -2.520 -9.672 1.00 94.62 269 THR A C 1
ATOM 1989 O O . THR A 1 269 ? 1.599 -2.634 -10.881 1.00 94.62 269 THR A O 1
ATOM 1992 N N . VAL A 1 270 ? 2.210 -1.866 -8.857 1.00 94.56 270 VAL A N 1
ATOM 1993 C CA . VAL A 1 270 ? 3.432 -1.202 -9.321 1.00 94.56 270 VAL A CA 1
ATOM 1994 C C . VAL A 1 270 ? 4.646 -1.902 -8.730 1.00 94.56 270 VAL A C 1
ATOM 1996 O O . VAL A 1 270 ? 4.820 -1.942 -7.514 1.00 94.56 270 VAL A O 1
ATOM 1999 N N . PHE A 1 271 ? 5.515 -2.420 -9.589 1.00 95.00 271 PHE A N 1
ATOM 2000 C CA . PHE A 1 271 ? 6.797 -2.972 -9.175 1.00 95.00 271 PHE A CA 1
ATOM 2001 C C . PHE A 1 271 ? 7.857 -1.873 -9.200 1.00 95.00 271 PHE A C 1
ATOM 2003 O O . PHE A 1 271 ? 8.279 -1.447 -10.266 1.00 95.00 271 PHE A O 1
ATOM 2010 N N . VAL A 1 272 ? 8.285 -1.366 -8.048 1.00 94.50 272 VAL A N 1
ATOM 2011 C CA . VAL A 1 272 ? 9.201 -0.219 -7.982 1.00 94.50 272 VAL A CA 1
ATOM 2012 C C . VAL A 1 272 ? 10.630 -0.700 -7.728 1.00 94.50 272 VAL A C 1
ATOM 2014 O O . VAL A 1 272 ? 10.890 -1.270 -6.670 1.00 94.50 272 VAL A O 1
ATOM 2017 N N . PRO A 1 273 ? 11.591 -0.469 -8.637 1.00 93.56 273 PRO A N 1
ATOM 2018 C CA . PRO A 1 273 ? 12.979 -0.825 -8.372 1.00 93.56 273 PRO A CA 1
ATOM 2019 C C . PRO A 1 273 ? 13.570 0.031 -7.252 1.00 93.56 273 PRO A C 1
ATOM 2021 O O . PRO A 1 273 ? 13.360 1.247 -7.207 1.00 93.56 273 PRO A O 1
ATOM 2024 N N . ASN A 1 274 ? 14.343 -0.588 -6.362 1.00 92.69 274 ASN A N 1
ATOM 2025 C CA . ASN A 1 274 ? 15.099 0.149 -5.354 1.00 92.69 274 ASN A CA 1
ATOM 2026 C C . ASN A 1 274 ? 16.262 0.949 -5.978 1.00 92.69 274 ASN A C 1
ATOM 2028 O O . ASN A 1 274 ? 16.635 0.781 -7.141 1.00 92.69 274 ASN A O 1
ATOM 2032 N N . ASN A 1 275 ? 16.884 1.824 -5.188 1.00 91.38 275 ASN A N 1
ATOM 2033 C CA . ASN A 1 275 ? 17.997 2.651 -5.670 1.00 91.38 275 ASN A CA 1
ATOM 2034 C C . ASN A 1 275 ? 19.197 1.814 -6.156 1.00 91.38 275 ASN A C 1
ATOM 2036 O O . ASN A 1 275 ? 19.887 2.217 -7.093 1.00 91.38 275 ASN A O 1
ATOM 2040 N N . ALA A 1 276 ? 19.436 0.644 -5.552 1.00 88.06 276 ALA A N 1
ATOM 2041 C CA . ALA A 1 276 ? 20.515 -0.258 -5.949 1.00 88.06 276 ALA A CA 1
ATOM 2042 C C . ALA A 1 276 ? 20.276 -0.874 -7.340 1.00 88.06 276 ALA A C 1
ATOM 2044 O O . ALA A 1 276 ? 21.215 -0.966 -8.129 1.00 88.06 276 ALA A O 1
ATOM 2045 N N . ALA A 1 277 ? 19.028 -1.204 -7.679 1.00 87.56 277 ALA A N 1
ATOM 2046 C CA . ALA A 1 277 ? 18.631 -1.688 -8.998 1.00 87.56 277 ALA A CA 1
ATOM 2047 C C . ALA A 1 277 ? 18.949 -0.657 -10.089 1.00 87.56 277 ALA A C 1
ATOM 2049 O O . ALA A 1 277 ? 19.542 -0.983 -11.118 1.00 87.56 277 ALA A O 1
ATOM 2050 N N . PHE A 1 278 ? 18.609 0.613 -9.841 1.00 87.75 278 PHE A N 1
ATOM 2051 C CA . PHE A 1 278 ? 18.934 1.718 -10.745 1.00 87.75 278 PHE A CA 1
ATOM 2052 C C . PHE A 1 278 ? 20.442 1.953 -10.859 1.00 87.75 278 PHE A C 1
ATOM 2054 O O . PHE A 1 278 ? 20.942 2.187 -11.960 1.00 87.75 278 PHE A O 1
ATOM 2061 N N . ALA A 1 279 ? 21.175 1.860 -9.746 1.00 87.25 279 ALA A N 1
ATOM 2062 C CA . ALA A 1 279 ? 22.629 1.956 -9.762 1.00 87.25 279 ALA A CA 1
ATOM 2063 C C . ALA A 1 279 ? 23.251 0.836 -10.608 1.00 87.25 279 ALA A C 1
ATOM 2065 O O . ALA A 1 279 ? 24.139 1.126 -11.406 1.00 87.25 279 ALA A O 1
ATOM 2066 N N . ALA A 1 280 ? 22.751 -0.402 -10.501 1.00 84.12 280 ALA A N 1
ATOM 2067 C CA . ALA A 1 280 ? 23.250 -1.574 -11.228 1.00 84.12 280 ALA A CA 1
ATOM 2068 C C . ALA A 1 280 ? 23.136 -1.448 -12.756 1.00 84.12 280 ALA A C 1
ATOM 2070 O O . ALA A 1 280 ? 23.989 -1.955 -13.485 1.00 84.12 280 ALA A O 1
ATOM 2071 N N . ILE A 1 281 ? 22.124 -0.727 -13.249 1.00 82.56 281 ILE A N 1
ATOM 2072 C CA . ILE A 1 281 ? 21.939 -0.454 -14.684 1.00 82.56 281 ILE A CA 1
ATOM 2073 C C . ILE A 1 281 ? 22.484 0.919 -15.113 1.00 82.56 281 ILE A C 1
ATOM 2075 O O . ILE A 1 281 ? 22.207 1.389 -16.219 1.00 82.56 281 ILE A O 1
ATOM 2079 N N . GLY A 1 282 ? 23.269 1.568 -14.251 1.00 82.94 282 GLY A N 1
ATOM 2080 C CA . GLY A 1 282 ? 23.714 2.949 -14.404 1.00 82.94 282 GLY A CA 1
ATOM 2081 C C . GLY A 1 282 ? 24.424 3.262 -15.723 1.00 82.94 282 GLY A C 1
ATOM 2082 O O . GLY A 1 282 ? 24.234 4.348 -16.262 1.00 82.94 282 GLY A O 1
ATOM 2083 N N . SER A 1 283 ? 25.185 2.324 -16.297 1.00 81.06 283 SER A N 1
ATOM 2084 C CA . SER A 1 283 ? 25.834 2.532 -17.604 1.00 81.06 283 SER A CA 1
ATOM 2085 C C . SER A 1 283 ? 24.902 2.387 -18.814 1.00 81.06 283 SER A C 1
ATOM 2087 O O . SER A 1 283 ? 25.217 2.893 -19.893 1.00 81.06 283 SER A O 1
ATOM 2089 N N . ALA A 1 284 ? 23.746 1.737 -18.654 1.00 81.62 284 ALA A N 1
ATOM 2090 C CA . ALA A 1 284 ? 22.752 1.591 -19.716 1.00 81.62 284 ALA A CA 1
ATOM 2091 C C . ALA A 1 284 ? 21.832 2.818 -19.821 1.00 81.62 284 ALA A C 1
ATOM 2093 O O . ALA A 1 284 ? 21.440 3.194 -20.925 1.00 81.62 284 ALA A O 1
ATOM 2094 N N . LEU A 1 285 ? 21.531 3.469 -18.692 1.00 82.88 285 LEU A N 1
ATOM 2095 C CA . LEU A 1 285 ? 20.569 4.574 -18.607 1.00 82.88 285 LEU A CA 1
ATOM 2096 C C . LEU A 1 285 ? 20.889 5.796 -19.493 1.00 82.88 285 LEU A C 1
ATOM 2098 O O . LEU A 1 285 ? 19.961 6.290 -20.130 1.00 82.88 285 LEU A O 1
ATOM 2102 N N . PRO A 1 286 ? 22.145 6.278 -19.622 1.00 82.31 286 PRO A N 1
ATOM 2103 C CA . PRO A 1 286 ? 22.463 7.430 -20.473 1.00 82.31 286 PRO A CA 1
ATOM 2104 C C . PRO A 1 286 ? 22.205 7.197 -21.965 1.00 82.31 286 PRO A C 1
ATOM 2106 O O . PRO A 1 286 ? 22.075 8.154 -22.722 1.00 82.31 286 PRO A O 1
ATOM 2109 N N . ASN A 1 287 ? 22.155 5.932 -22.392 1.00 81.69 287 ASN A N 1
ATOM 2110 C CA . ASN A 1 287 ? 21.907 5.557 -23.783 1.00 81.69 287 ASN A CA 1
ATOM 2111 C C . ASN A 1 287 ? 20.412 5.379 -24.086 1.00 81.69 287 ASN A C 1
ATOM 2113 O O . ASN A 1 287 ? 20.054 5.109 -25.234 1.00 81.69 287 ASN A O 1
ATOM 2117 N N . LEU A 1 288 ? 19.542 5.503 -23.078 1.00 85.25 288 LEU A N 1
ATOM 2118 C CA . LEU A 1 288 ? 18.102 5.408 -23.261 1.00 85.25 288 LEU A CA 1
ATOM 2119 C C . LEU A 1 288 ? 17.535 6.744 -23.734 1.00 85.25 288 LEU A C 1
ATOM 2121 O O . LEU A 1 288 ? 17.783 7.805 -23.164 1.00 85.25 288 LEU A O 1
ATOM 2125 N N . THR A 1 289 ? 16.712 6.674 -24.770 1.00 88.88 289 THR A N 1
ATOM 2126 C CA . THR A 1 289 ? 15.823 7.773 -25.149 1.00 88.88 289 THR A CA 1
ATOM 2127 C C . THR A 1 289 ? 14.716 7.943 -24.108 1.00 88.88 289 THR A C 1
ATOM 2129 O O . THR A 1 289 ? 14.376 7.004 -23.385 1.00 88.88 289 THR A O 1
ATOM 2132 N N . MET A 1 290 ? 14.096 9.126 -24.063 1.00 87.44 290 MET A N 1
ATOM 2133 C CA . MET A 1 290 ? 12.951 9.352 -23.174 1.00 87.44 290 MET A CA 1
ATOM 2134 C C . MET A 1 290 ? 11.799 8.384 -23.463 1.00 87.44 290 MET A C 1
ATOM 2136 O O . MET A 1 290 ? 11.223 7.842 -22.531 1.00 87.44 290 MET A O 1
ATOM 2140 N N . GLU A 1 291 ? 11.525 8.072 -24.733 1.00 88.38 291 GLU A N 1
ATOM 2141 C CA . GLU A 1 291 ? 10.504 7.083 -25.108 1.00 88.38 291 GLU A CA 1
ATOM 2142 C C . GLU A 1 291 ? 10.811 5.687 -24.543 1.00 88.38 291 GLU A C 1
ATOM 2144 O O . GLU A 1 291 ? 9.917 4.999 -24.046 1.00 88.38 291 GLU A O 1
ATOM 2149 N N . GLN A 1 292 ? 12.083 5.273 -24.562 1.00 89.00 292 GLN A N 1
ATOM 2150 C CA . GLN A 1 292 ? 12.507 4.008 -23.960 1.00 8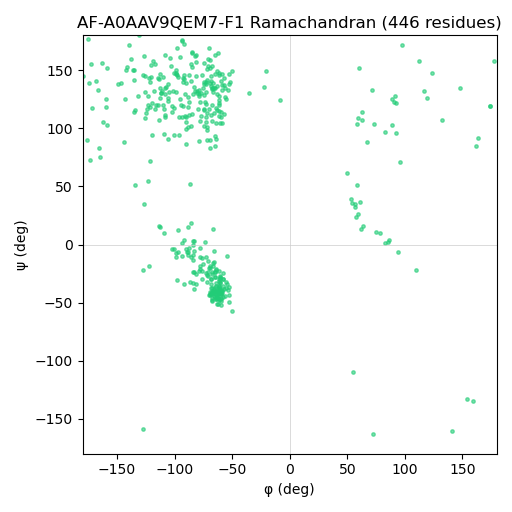9.00 292 GLN A CA 1
ATOM 2151 C C . GLN A 1 292 ? 12.369 4.029 -22.436 1.00 89.00 292 GLN A C 1
ATOM 2153 O O . GLN A 1 292 ? 11.892 3.044 -21.876 1.00 89.00 292 GLN A O 1
ATOM 2158 N N . LEU A 1 293 ? 12.730 5.132 -21.769 1.00 88.50 293 LEU A N 1
ATOM 2159 C CA . LEU A 1 293 ? 12.549 5.279 -20.321 1.00 88.50 293 LEU A CA 1
ATOM 2160 C C . LEU A 1 293 ? 11.064 5.207 -19.937 1.00 88.50 293 LEU A C 1
ATOM 2162 O O . LEU A 1 293 ? 10.704 4.448 -19.041 1.00 88.50 293 LEU A O 1
ATOM 2166 N N . THR A 1 294 ? 10.190 5.928 -20.643 1.00 90.88 294 THR A N 1
ATOM 2167 C CA . THR A 1 294 ? 8.739 5.889 -20.412 1.00 90.88 294 THR A CA 1
ATOM 2168 C C . THR A 1 294 ? 8.175 4.486 -20.657 1.00 90.88 294 THR A C 1
ATOM 2170 O O . THR A 1 294 ? 7.329 4.025 -19.896 1.00 90.88 294 THR A O 1
ATOM 2173 N N . SER A 1 295 ? 8.645 3.775 -21.687 1.00 91.62 295 SER A N 1
ATOM 2174 C CA . SER A 1 295 ? 8.265 2.378 -21.954 1.00 91.62 295 SER A CA 1
ATOM 2175 C C . SER A 1 295 ? 8.712 1.443 -20.820 1.00 91.62 295 SER A C 1
ATOM 2177 O O . SER A 1 295 ? 7.917 0.651 -20.321 1.00 91.62 295 SER A O 1
ATOM 2179 N N . ILE A 1 296 ? 9.951 1.586 -20.338 1.00 91.81 296 ILE A N 1
ATOM 2180 C CA . ILE A 1 296 ? 10.471 0.821 -19.195 1.00 91.81 296 ILE A CA 1
ATOM 2181 C C . ILE A 1 296 ? 9.633 1.080 -17.939 1.00 91.81 296 ILE A C 1
ATOM 2183 O O . ILE A 1 296 ? 9.230 0.128 -17.279 1.00 91.81 296 ILE A O 1
ATOM 2187 N N . LEU A 1 297 ? 9.322 2.335 -17.612 1.00 92.50 297 LEU A N 1
ATOM 2188 C CA . LEU A 1 297 ? 8.521 2.664 -16.428 1.00 92.50 297 LEU A CA 1
ATOM 2189 C C . LEU A 1 297 ? 7.083 2.137 -16.536 1.00 92.50 297 LEU A C 1
ATOM 2191 O O . LEU A 1 297 ? 6.571 1.580 -15.572 1.00 92.50 297 LEU A O 1
ATOM 2195 N N . GLN A 1 298 ? 6.453 2.209 -17.711 1.00 92.75 298 GLN A N 1
ATOM 2196 C CA . GLN A 1 298 ? 5.133 1.600 -17.934 1.00 92.75 298 GLN A CA 1
ATOM 2197 C C . GLN A 1 298 ? 5.156 0.068 -17.821 1.00 92.75 298 GLN A C 1
ATOM 2199 O O . GLN A 1 298 ? 4.154 -0.532 -17.439 1.00 92.75 298 GLN A O 1
ATOM 2204 N N . TYR A 1 299 ? 6.290 -0.574 -18.118 1.00 94.38 299 TYR A N 1
ATOM 2205 C CA . TYR A 1 299 ? 6.461 -2.023 -17.971 1.00 94.38 299 TYR A CA 1
ATOM 2206 C C . TYR A 1 299 ? 6.525 -2.470 -16.498 1.00 94.38 299 TYR A C 1
ATOM 2208 O O . TYR A 1 299 ? 6.371 -3.648 -16.196 1.00 94.38 299 TYR A O 1
ATOM 2216 N N . HIS A 1 300 ? 6.707 -1.534 -15.565 1.00 94.44 300 HIS A N 1
ATOM 2217 C CA . HIS A 1 300 ? 6.643 -1.798 -14.127 1.00 94.44 300 HIS A CA 1
ATOM 2218 C C . HIS A 1 300 ? 5.229 -1.654 -13.546 1.00 94.44 300 HIS A C 1
ATOM 2220 O O . HIS A 1 300 ? 5.019 -1.951 -12.371 1.00 94.44 300 HIS A O 1
ATOM 2226 N N . VAL A 1 301 ? 4.260 -1.194 -14.343 1.00 94.56 301 VAL A N 1
ATOM 2227 C CA . VAL A 1 301 ? 2.894 -0.914 -13.892 1.00 94.56 301 VAL A CA 1
ATOM 2228 C C . VAL A 1 301 ? 1.932 -1.915 -14.515 1.00 94.56 301 VAL A C 1
ATOM 2230 O O . VAL A 1 301 ? 1.910 -2.101 -15.731 1.00 94.56 301 VAL A O 1
ATOM 2233 N N . ILE A 1 302 ? 1.093 -2.521 -13.687 1.00 94.00 302 ILE A N 1
ATOM 2234 C CA . ILE A 1 302 ? -0.060 -3.326 -14.095 1.00 94.00 302 ILE A CA 1
ATOM 2235 C C . ILE A 1 302 ? -1.315 -2.570 -13.669 1.00 94.00 302 ILE A C 1
ATOM 2237 O O . ILE A 1 302 ? -1.384 -2.077 -12.545 1.00 94.00 302 ILE A O 1
ATOM 2241 N N . GLN A 1 303 ? -2.302 -2.487 -14.558 1.00 93.00 303 GLN A N 1
ATOM 2242 C CA . GLN A 1 303 ? -3.577 -1.819 -14.301 1.00 93.00 303 GLN A CA 1
ATOM 2243 C C . GLN A 1 303 ? -4.731 -2.826 -14.269 1.00 93.00 303 GLN A C 1
ATOM 2245 O O . GLN A 1 303 ? -4.743 -3.795 -15.029 1.00 93.00 303 GLN A O 1
ATOM 2250 N N . GLY A 1 304 ? -5.735 -2.553 -13.433 1.00 87.62 304 GLY A N 1
ATOM 2251 C CA . GLY A 1 304 ? -6.980 -3.318 -13.345 1.00 87.62 304 GLY A CA 1
ATOM 2252 C C . GLY A 1 304 ? -6.899 -4.525 -12.412 1.00 87.62 304 GLY A C 1
ATOM 2253 O O . GLY A 1 304 ? -7.856 -5.291 -12.321 1.00 87.62 304 GLY A O 1
ATOM 2254 N N . VAL A 1 305 ? -5.767 -4.702 -11.731 1.00 86.31 305 VAL A N 1
ATOM 2255 C CA . VAL A 1 305 ? -5.534 -5.771 -10.762 1.00 86.31 305 VAL A CA 1
ATOM 2256 C C . VAL A 1 305 ? -4.697 -5.206 -9.623 1.00 86.31 305 VAL A C 1
ATOM 2258 O O . VAL A 1 305 ? -3.590 -4.713 -9.845 1.00 86.31 305 VAL A O 1
ATOM 2261 N N . VAL A 1 306 ? -5.200 -5.344 -8.397 1.00 89.00 306 VAL A N 1
ATOM 2262 C CA . VAL A 1 306 ? -4.423 -5.122 -7.173 1.00 89.00 306 VAL A CA 1
ATOM 2263 C C . VAL A 1 306 ? -3.905 -6.475 -6.692 1.00 89.00 306 VAL A C 1
ATOM 2265 O O . VAL A 1 306 ? -4.615 -7.248 -6.049 1.00 89.00 306 VAL A O 1
ATOM 2268 N N . GLY A 1 307 ? -2.683 -6.804 -7.099 1.00 87.69 307 GLY A N 1
ATOM 2269 C CA . GLY A 1 307 ? -2.034 -8.079 -6.836 1.00 87.69 307 GLY A CA 1
ATOM 2270 C C . GLY A 1 307 ? -1.250 -8.032 -5.538 1.00 87.69 307 GLY A C 1
ATOM 2271 O O . GLY A 1 307 ? -0.055 -7.756 -5.562 1.00 87.69 307 GLY A O 1
ATOM 2272 N N . TYR A 1 308 ? -1.908 -8.304 -4.414 1.00 89.88 308 TYR A N 1
ATOM 2273 C CA . TYR A 1 308 ? -1.221 -8.529 -3.142 1.00 89.88 308 TYR A CA 1
ATOM 2274 C C . TYR A 1 308 ? -0.411 -9.826 -3.170 1.00 89.88 308 TYR A C 1
ATOM 2276 O O . TYR A 1 308 ? -0.782 -10.762 -3.884 1.00 89.88 308 TYR A O 1
ATOM 2284 N N . SER A 1 309 ? 0.646 -9.917 -2.365 1.00 84.44 309 SER A N 1
ATOM 2285 C CA . SER A 1 309 ? 1.566 -11.062 -2.347 1.00 84.44 309 SER A CA 1
ATOM 2286 C C . SER A 1 309 ? 0.859 -12.407 -2.159 1.00 84.44 309 SER A C 1
ATOM 2288 O O . SER A 1 309 ? 1.184 -13.369 -2.848 1.00 84.44 309 SER A O 1
ATOM 2290 N N . THR A 1 310 ? -0.175 -12.465 -1.315 1.00 83.06 310 THR A N 1
ATOM 2291 C CA . THR A 1 310 ? -0.967 -13.681 -1.061 1.00 83.06 310 THR A CA 1
ATOM 2292 C C . THR A 1 310 ? -1.843 -14.106 -2.241 1.00 83.06 310 THR A C 1
ATOM 2294 O O . THR A 1 310 ? -2.241 -15.267 -2.329 1.00 83.06 310 THR A O 1
ATOM 2297 N N . GLY A 1 311 ? -2.139 -13.186 -3.161 1.00 81.19 311 GLY A N 1
ATOM 2298 C CA . GLY A 1 311 ? -2.871 -13.451 -4.400 1.00 81.19 311 GLY A CA 1
ATOM 2299 C C . GLY A 1 311 ? -1.970 -13.744 -5.604 1.00 81.19 311 GLY A C 1
ATOM 2300 O O . GLY A 1 311 ? -2.476 -14.164 -6.649 1.00 81.19 311 GLY A O 1
ATOM 2301 N N . LEU A 1 312 ? -0.655 -13.531 -5.484 1.00 83.94 312 LEU A N 1
ATOM 2302 C CA . LEU A 1 312 ? 0.309 -13.798 -6.547 1.00 83.94 312 LEU A CA 1
ATOM 2303 C C . LEU A 1 312 ? 0.593 -15.302 -6.632 1.00 83.94 312 LEU A C 1
ATOM 2305 O O . LEU A 1 312 ? 1.214 -15.888 -5.750 1.00 83.94 312 LEU A O 1
ATOM 2309 N N . GLN A 1 313 ? 0.141 -15.936 -7.714 1.00 84.25 313 GLN A N 1
ATOM 2310 C CA . GLN A 1 313 ? 0.348 -17.368 -7.938 1.00 84.25 313 GLN A CA 1
ATOM 2311 C C . GLN A 1 313 ? 1.535 -17.634 -8.864 1.00 84.25 313 GLN A C 1
ATOM 2313 O O . GLN A 1 313 ? 1.767 -16.897 -9.828 1.00 84.25 313 GLN A O 1
ATOM 2318 N N . ASN A 1 314 ? 2.247 -18.733 -8.609 1.00 86.06 314 ASN A N 1
ATOM 2319 C CA . ASN A 1 314 ? 3.360 -19.163 -9.447 1.00 86.06 314 ASN A CA 1
ATOM 2320 C C . ASN A 1 314 ? 2.913 -19.396 -10.903 1.00 86.06 314 ASN A C 1
ATOM 2322 O O . ASN A 1 314 ? 1.904 -20.058 -11.151 1.00 86.06 314 ASN A O 1
ATOM 2326 N N . GLY A 1 315 ? 3.677 -18.874 -11.862 1.00 81.81 315 GLY A N 1
ATOM 2327 C CA . GLY A 1 315 ? 3.394 -18.994 -13.294 1.00 81.81 315 GLY A CA 1
ATOM 2328 C C . GLY A 1 315 ? 2.317 -18.034 -13.809 1.00 81.81 315 GLY A C 1
ATOM 2329 O O . GLY A 1 315 ? 1.879 -18.171 -14.953 1.00 81.81 315 GLY A O 1
ATOM 2330 N N . THR A 1 316 ? 1.881 -17.062 -13.002 1.00 87.06 316 THR A N 1
ATOM 2331 C CA . THR A 1 316 ? 0.903 -16.059 -13.444 1.00 87.06 316 THR A CA 1
ATOM 2332 C C . THR A 1 316 ? 1.556 -15.082 -14.414 1.00 87.06 316 THR A C 1
ATOM 2334 O O . THR A 1 316 ? 2.611 -14.524 -14.126 1.00 87.06 316 THR A O 1
ATOM 2337 N N . SER A 1 317 ? 0.909 -14.835 -15.553 1.00 88.62 317 SER A N 1
ATOM 2338 C CA . SER A 1 317 ? 1.327 -13.810 -16.510 1.00 88.62 317 SER A CA 1
ATOM 2339 C C . SER A 1 317 ? 0.384 -12.612 -16.420 1.00 88.62 317 SER A C 1
ATOM 2341 O O . SER A 1 317 ? -0.829 -12.777 -16.559 1.00 88.62 317 SER A O 1
ATOM 2343 N N . LEU A 1 318 ? 0.930 -11.422 -16.168 1.00 90.19 318 LEU A N 1
ATOM 2344 C CA . LEU A 1 318 ? 0.167 -10.183 -16.004 1.00 90.19 318 LEU A CA 1
ATOM 2345 C C . LEU A 1 318 ? 0.556 -9.183 -17.091 1.00 90.19 318 LEU A C 1
ATOM 2347 O O . LEU A 1 318 ? 1.739 -8.954 -17.338 1.00 90.19 318 LEU A O 1
ATOM 2351 N N . MET A 1 319 ? -0.444 -8.589 -17.740 1.00 92.69 319 MET A N 1
ATOM 2352 C CA . MET A 1 319 ? -0.230 -7.585 -18.780 1.00 92.69 319 MET A CA 1
ATOM 2353 C C . MET A 1 319 ? 0.099 -6.233 -18.145 1.00 92.69 319 MET A C 1
ATOM 2355 O O . MET A 1 319 ? -0.634 -5.749 -17.283 1.00 92.69 319 MET A O 1
ATOM 2359 N N . THR A 1 320 ? 1.199 -5.625 -18.576 1.00 93.94 320 THR A N 1
ATOM 2360 C CA . THR A 1 320 ? 1.620 -4.299 -18.105 1.00 93.94 320 THR A CA 1
ATOM 2361 C C . THR A 1 320 ? 0.939 -3.187 -18.901 1.00 93.94 320 THR A C 1
ATOM 2363 O O . THR A 1 320 ? 0.433 -3.419 -20.001 1.00 93.94 320 THR A O 1
ATOM 2366 N N . VAL A 1 321 ? 0.986 -1.953 -18.393 1.00 92.31 321 VAL A N 1
ATOM 2367 C CA . VAL A 1 321 ? 0.506 -0.753 -19.107 1.00 92.31 321 VAL A CA 1
ATOM 2368 C C . VAL A 1 321 ? 1.271 -0.537 -20.417 1.00 92.31 321 VAL A C 1
ATOM 2370 O O . VAL A 1 321 ? 0.711 -0.032 -21.386 1.00 92.31 321 VAL A O 1
ATOM 2373 N N . GLN A 1 322 ? 2.530 -0.976 -20.482 1.00 92.06 322 GLN A N 1
ATOM 2374 C CA . GLN A 1 322 ? 3.337 -0.921 -21.702 1.00 92.06 322 GLN A CA 1
ATOM 2375 C C . GLN A 1 322 ? 2.815 -1.856 -22.811 1.00 92.06 322 GLN A C 1
ATOM 2377 O O . GLN A 1 322 ? 3.049 -1.586 -23.989 1.00 92.06 322 GLN A O 1
ATOM 2382 N N . GLY A 1 323 ? 2.095 -2.925 -22.447 1.00 89.88 323 GLY A N 1
ATOM 2383 C CA . GLY A 1 323 ? 1.474 -3.889 -23.363 1.00 89.88 323 GLY A CA 1
ATOM 2384 C C . GLY A 1 323 ? 2.121 -5.277 -23.368 1.00 89.88 323 GLY A C 1
ATOM 2385 O O . GLY A 1 323 ? 1.455 -6.250 -23.716 1.00 89.88 323 GLY A O 1
ATOM 2386 N N . ASN A 1 324 ? 3.382 -5.404 -22.944 1.00 90.88 324 ASN A N 1
ATOM 2387 C CA . ASN A 1 324 ? 4.028 -6.705 -22.746 1.00 90.88 324 ASN A CA 1
ATOM 2388 C C . ASN A 1 324 ? 3.646 -7.329 -21.394 1.00 90.88 324 ASN A C 1
ATOM 2390 O O . ASN A 1 324 ? 3.303 -6.622 -20.442 1.00 90.88 324 ASN A O 1
ATOM 2394 N N . ASN A 1 325 ? 3.759 -8.654 -21.289 1.00 90.88 325 ASN A N 1
ATOM 2395 C CA . ASN A 1 325 ? 3.470 -9.368 -20.049 1.00 90.88 325 ASN A CA 1
ATOM 2396 C C . ASN A 1 325 ? 4.712 -9.537 -19.172 1.00 90.88 325 ASN A C 1
ATOM 2398 O O . ASN A 1 325 ? 5.789 -9.860 -19.672 1.00 90.88 325 ASN A O 1
ATOM 2402 N N . VAL A 1 326 ? 4.519 -9.433 -17.860 1.00 91.25 326 VAL A N 1
ATOM 2403 C CA . VAL A 1 326 ? 5.463 -9.917 -16.846 1.00 91.25 326 VAL A CA 1
ATOM 2404 C C . VAL A 1 326 ? 5.012 -11.279 -16.328 1.00 91.25 326 VAL A C 1
ATOM 2406 O O . VAL A 1 326 ? 3.817 -11.584 -16.308 1.00 91.25 326 VAL A O 1
ATOM 2409 N N . THR A 1 327 ? 5.965 -12.109 -15.918 1.00 90.69 327 THR A N 1
ATOM 2410 C CA . THR A 1 327 ? 5.713 -13.426 -15.327 1.00 90.69 327 THR A CA 1
ATOM 2411 C C . THR A 1 327 ? 6.039 -13.382 -13.847 1.00 90.69 327 THR A C 1
ATOM 2413 O O . THR A 1 327 ? 7.120 -12.943 -13.460 1.00 90.69 327 THR A O 1
ATOM 2416 N N . ILE A 1 328 ? 5.103 -13.847 -13.030 1.00 90.75 328 ILE A N 1
ATOM 2417 C CA . ILE A 1 328 ? 5.274 -13.988 -11.593 1.00 90.75 328 ILE A CA 1
ATOM 2418 C C . ILE A 1 328 ? 5.718 -15.417 -11.300 1.00 90.75 328 ILE A C 1
ATOM 2420 O O . ILE A 1 328 ? 5.003 -16.374 -11.612 1.00 90.75 328 ILE A O 1
ATOM 2424 N N . THR A 1 329 ? 6.890 -15.551 -10.693 1.00 88.50 329 THR A N 1
ATOM 2425 C CA . THR A 1 329 ? 7.430 -16.824 -10.220 1.00 88.50 329 THR A CA 1
ATOM 2426 C C . THR A 1 329 ? 7.454 -16.791 -8.704 1.00 88.50 329 THR A C 1
ATOM 2428 O O . THR A 1 329 ? 7.919 -15.826 -8.106 1.00 88.50 329 THR A O 1
ATOM 2431 N N . VAL A 1 330 ? 6.921 -17.832 -8.083 1.00 88.00 330 VAL A N 1
ATOM 2432 C CA . VAL A 1 330 ? 6.836 -17.951 -6.628 1.00 88.00 330 VAL A CA 1
ATOM 2433 C C . VAL A 1 330 ? 7.508 -19.265 -6.258 1.00 88.00 330 VAL A C 1
ATOM 2435 O O . VAL A 1 330 ? 7.035 -20.329 -6.666 1.00 88.00 330 VAL A O 1
ATOM 2438 N N . ASP A 1 331 ? 8.636 -19.173 -5.559 1.00 83.88 331 ASP A N 1
ATOM 2439 C CA . ASP A 1 331 ? 9.449 -20.311 -5.128 1.00 83.88 331 ASP A CA 1
ATOM 2440 C C . ASP A 1 331 ? 9.808 -20.206 -3.639 1.00 83.88 331 ASP A C 1
ATOM 2442 O O . ASP A 1 331 ? 9.415 -19.255 -2.961 1.00 83.88 331 ASP A O 1
ATOM 2446 N N . ASP A 1 332 ? 10.549 -21.189 -3.125 1.00 77.19 332 ASP A N 1
ATOM 2447 C CA . ASP A 1 332 ? 10.950 -21.224 -1.716 1.00 77.19 332 ASP A CA 1
ATOM 2448 C C . ASP A 1 332 ? 11.752 -19.977 -1.314 1.00 77.19 332 ASP A C 1
ATOM 2450 O O . ASP A 1 332 ? 11.675 -19.532 -0.179 1.00 77.19 332 ASP A O 1
ATOM 2454 N N . THR A 1 333 ? 12.498 -19.364 -2.233 1.00 77.94 333 THR A N 1
ATOM 2455 C CA . THR A 1 333 ? 13.363 -18.209 -1.960 1.00 77.94 333 THR A CA 1
ATOM 2456 C C . THR A 1 333 ? 12.639 -16.860 -2.025 1.00 77.94 333 THR A C 1
ATOM 2458 O O . THR A 1 333 ? 13.214 -15.843 -1.600 1.00 77.94 333 THR A O 1
ATOM 2461 N N . GLY A 1 334 ? 11.398 -16.831 -2.524 1.00 83.31 334 GLY A N 1
ATOM 2462 C CA . GLY A 1 334 ? 10.507 -15.673 -2.503 1.00 83.31 334 GLY A CA 1
ATOM 2463 C C . GLY A 1 334 ? 9.683 -15.484 -3.781 1.00 83.31 334 GLY A C 1
ATOM 2464 O O . GLY A 1 334 ? 9.477 -16.396 -4.580 1.00 83.31 334 GLY A O 1
ATOM 2465 N N . VAL A 1 335 ? 9.192 -14.254 -3.964 1.00 88.38 335 VAL A N 1
ATOM 2466 C CA . VAL A 1 335 ? 8.425 -13.840 -5.147 1.00 88.38 335 VAL A CA 1
ATOM 2467 C C . VAL A 1 335 ? 9.343 -13.117 -6.127 1.00 88.38 335 VAL A C 1
ATOM 2469 O O . VAL A 1 335 ? 10.061 -12.185 -5.755 1.00 88.38 335 VAL A O 1
ATOM 2472 N N . PHE A 1 336 ? 9.278 -13.512 -7.392 1.00 88.88 336 PHE A N 1
ATOM 2473 C CA . PHE A 1 336 ? 10.019 -12.919 -8.494 1.00 88.88 336 PHE A CA 1
ATOM 2474 C C . PHE A 1 336 ? 9.071 -12.425 -9.578 1.00 88.88 336 PHE A C 1
ATOM 2476 O O . PHE A 1 336 ? 8.073 -13.063 -9.910 1.00 88.88 336 PHE A O 1
ATOM 2483 N N . VAL A 1 337 ? 9.435 -11.297 -10.170 1.00 89.75 337 VAL A N 1
ATOM 2484 C CA . VAL A 1 337 ? 8.810 -10.730 -11.359 1.00 89.75 337 VAL A CA 1
ATOM 2485 C C . VAL A 1 337 ? 9.849 -10.791 -12.465 1.00 89.75 337 VAL A C 1
ATOM 2487 O O . VAL A 1 337 ? 10.836 -10.053 -12.445 1.00 89.75 337 VAL A O 1
ATOM 2490 N N . ASN A 1 338 ? 9.659 -11.694 -13.424 1.00 89.31 338 ASN A N 1
ATOM 2491 C CA . ASN A 1 338 ? 10.683 -12.070 -14.398 1.00 89.31 338 ASN A CA 1
ATOM 2492 C C . ASN A 1 338 ? 11.979 -12.519 -13.684 1.00 89.31 338 ASN A C 1
ATOM 2494 O O . ASN A 1 338 ? 11.998 -13.582 -13.062 1.00 89.31 338 ASN A O 1
ATOM 2498 N N . SER A 1 339 ? 13.050 -11.722 -13.750 1.00 84.38 339 SER A N 1
ATOM 2499 C CA . SER A 1 339 ? 14.318 -11.962 -13.046 1.00 84.38 339 SER A CA 1
ATOM 2500 C C . SER A 1 339 ? 14.511 -11.106 -11.789 1.00 84.38 339 SER A C 1
ATOM 2502 O O . SER A 1 339 ? 15.520 -11.273 -11.104 1.00 84.38 339 SER A O 1
ATOM 2504 N N . ALA A 1 340 ? 13.586 -10.190 -11.490 1.00 88.56 340 ALA A N 1
ATOM 2505 C CA . ALA A 1 340 ? 13.675 -9.280 -10.354 1.00 88.56 340 ALA A CA 1
ATOM 2506 C C . ALA A 1 340 ? 13.011 -9.890 -9.117 1.00 88.56 340 ALA A C 1
ATOM 2508 O O . ALA A 1 340 ? 11.860 -10.324 -9.182 1.00 88.56 340 ALA A O 1
ATOM 2509 N N . LYS A 1 341 ? 13.707 -9.899 -7.984 1.00 90.06 341 LYS A N 1
ATOM 2510 C CA . LYS A 1 341 ? 13.169 -10.365 -6.707 1.00 90.06 341 LYS A CA 1
ATOM 2511 C C . LYS A 1 341 ? 12.382 -9.248 -6.031 1.00 90.06 341 LYS A C 1
ATOM 2513 O O . LYS A 1 341 ? 12.858 -8.116 -5.949 1.00 90.06 341 LYS A O 1
ATOM 2518 N N . VAL A 1 342 ? 11.208 -9.571 -5.496 1.00 92.12 342 VAL A N 1
ATOM 2519 C CA . VAL A 1 342 ? 10.464 -8.673 -4.605 1.00 92.12 342 VAL A CA 1
ATOM 2520 C C . VAL A 1 342 ? 11.157 -8.660 -3.242 1.00 92.12 342 VAL A C 1
ATOM 2522 O O . VAL A 1 342 ? 11.255 -9.691 -2.578 1.00 92.12 342 VAL A O 1
ATOM 2525 N N . ILE A 1 343 ? 11.662 -7.494 -2.837 1.00 91.75 343 ILE A N 1
ATOM 2526 C CA . ILE A 1 343 ? 12.364 -7.293 -1.559 1.00 91.75 343 ILE A CA 1
ATOM 2527 C C . ILE A 1 343 ? 11.457 -6.722 -0.471 1.00 91.75 343 ILE A C 1
ATOM 2529 O O . ILE A 1 343 ? 11.655 -7.015 0.704 1.00 91.75 343 ILE A O 1
ATOM 2533 N N . VAL A 1 344 ? 10.462 -5.923 -0.856 1.00 91.38 344 VAL A N 1
ATOM 2534 C CA . VAL A 1 344 ? 9.423 -5.413 0.044 1.00 91.38 344 VAL A CA 1
ATOM 2535 C C . VAL A 1 344 ? 8.100 -5.580 -0.678 1.00 91.38 344 VAL A C 1
ATOM 2537 O O . VAL A 1 344 ? 7.884 -4.961 -1.716 1.00 91.38 344 VAL A O 1
ATOM 2540 N N . ALA A 1 345 ? 7.236 -6.437 -0.155 1.00 91.31 345 ALA A N 1
ATOM 2541 C CA . ALA A 1 345 ? 5.915 -6.663 -0.719 1.00 91.31 345 ALA A CA 1
ATOM 2542 C C . ALA A 1 345 ? 4.855 -5.807 -0.012 1.00 91.31 345 ALA A C 1
ATOM 2544 O O . ALA A 1 345 ? 5.065 -5.344 1.109 1.00 91.31 345 ALA A O 1
ATOM 2545 N N . ASP A 1 346 ? 3.710 -5.644 -0.670 1.00 92.25 346 ASP A N 1
ATOM 2546 C CA . ASP A 1 346 ? 2.461 -5.157 -0.072 1.00 92.25 346 ASP A CA 1
ATOM 2547 C C . ASP A 1 346 ? 2.517 -3.747 0.533 1.00 92.25 346 ASP A C 1
ATOM 2549 O O . ASP A 1 346 ? 1.854 -3.441 1.527 1.00 92.25 346 ASP A O 1
ATOM 2553 N N . VAL A 1 347 ? 3.259 -2.837 -0.098 1.00 94.19 347 VAL A N 1
ATOM 2554 C CA . VAL A 1 347 ? 3.187 -1.418 0.252 1.00 94.19 347 VAL A CA 1
ATOM 2555 C C . VAL A 1 347 ? 1.860 -0.863 -0.259 1.00 94.19 347 VAL A C 1
ATOM 2557 O O . VAL A 1 347 ? 1.674 -0.642 -1.455 1.00 94.19 347 VAL A O 1
ATOM 2560 N N . LEU A 1 348 ? 0.922 -0.627 0.653 1.00 94.44 348 LEU A N 1
ATOM 2561 C CA . LEU A 1 348 ? -0.380 -0.063 0.310 1.00 94.44 348 LEU A CA 1
ATOM 2562 C C . LEU A 1 348 ? -0.226 1.384 -0.177 1.00 94.44 348 LEU A C 1
ATOM 2564 O O . LEU A 1 348 ? 0.408 2.205 0.493 1.00 94.44 348 LEU A O 1
ATOM 2568 N N . VAL A 1 349 ? -0.850 1.695 -1.314 1.00 94.06 349 VAL A N 1
ATOM 2569 C CA . VAL A 1 349 ? -0.938 3.045 -1.896 1.00 94.06 349 VAL A CA 1
ATOM 2570 C C . VAL A 1 349 ? -2.396 3.405 -2.170 1.00 94.06 349 VAL A C 1
ATOM 2572 O O . VAL A 1 349 ? -3.269 2.538 -2.201 1.00 94.06 349 VAL A O 1
ATOM 2575 N N . ALA A 1 350 ? -2.696 4.692 -2.342 1.00 92.81 350 ALA A N 1
ATOM 2576 C CA . ALA A 1 350 ? -4.066 5.191 -2.500 1.00 92.81 350 ALA A CA 1
ATOM 2577 C C . ALA A 1 350 ? -4.834 4.465 -3.620 1.00 92.81 350 ALA A C 1
ATOM 2579 O O . ALA A 1 350 ? -6.021 4.174 -3.479 1.00 92.81 350 ALA A O 1
ATOM 2580 N N . ASN A 1 351 ? -4.156 4.123 -4.711 1.00 92.19 351 ASN A N 1
ATOM 2581 C CA . ASN A 1 351 ? -4.750 3.547 -5.909 1.00 92.19 351 ASN A CA 1
ATOM 2582 C C . ASN A 1 351 ? -4.422 2.066 -6.168 1.00 92.19 351 ASN A C 1
ATOM 2584 O O . ASN A 1 351 ? -4.746 1.548 -7.239 1.00 92.19 351 ASN A O 1
ATOM 2588 N N . GLY A 1 352 ? -3.806 1.370 -5.211 1.00 93.00 352 GLY A N 1
ATOM 2589 C CA . GLY A 1 352 ? -3.437 -0.032 -5.382 1.00 93.00 352 GLY A CA 1
ATOM 2590 C C . GLY A 1 352 ? -2.344 -0.500 -4.427 1.00 93.00 352 GLY A C 1
ATOM 2591 O O . GLY A 1 352 ? -2.379 -0.210 -3.230 1.00 93.00 352 GLY A O 1
ATOM 2592 N N . VAL A 1 353 ? -1.366 -1.227 -4.964 1.00 94.69 353 VAL A N 1
ATOM 2593 C CA . VAL A 1 353 ? -0.246 -1.792 -4.203 1.00 94.69 353 VAL A CA 1
ATOM 2594 C C . VAL A 1 353 ? 1.087 -1.573 -4.917 1.00 94.69 353 VAL A C 1
ATOM 2596 O O . VAL A 1 353 ? 1.188 -1.676 -6.142 1.00 94.69 353 VAL A O 1
ATOM 2599 N N . VAL A 1 354 ? 2.121 -1.276 -4.136 1.00 95.19 354 VAL A N 1
ATOM 2600 C CA . VAL A 1 354 ? 3.515 -1.186 -4.564 1.00 95.19 354 VAL A CA 1
ATOM 2601 C C . VAL A 1 354 ? 4.289 -2.383 -4.012 1.00 95.19 354 VAL A C 1
ATOM 2603 O O . VAL A 1 354 ? 4.198 -2.719 -2.833 1.00 95.19 354 VAL A O 1
ATOM 2606 N N . HIS A 1 355 ? 5.101 -2.997 -4.863 1.00 94.88 355 HIS A N 1
ATOM 2607 C CA . HIS A 1 355 ? 6.076 -4.016 -4.484 1.00 94.88 355 HIS A CA 1
ATOM 2608 C C . HIS A 1 355 ? 7.461 -3.520 -4.873 1.00 94.88 355 HIS A C 1
ATOM 2610 O O . HIS A 1 355 ? 7.709 -3.223 -6.040 1.00 94.88 355 HIS A O 1
ATOM 2616 N N . VAL A 1 356 ? 8.374 -3.408 -3.918 1.00 94.75 356 VAL A N 1
ATOM 2617 C CA . VAL A 1 356 ? 9.748 -2.988 -4.188 1.00 94.75 356 VAL A CA 1
ATOM 2618 C C . VAL A 1 356 ? 10.548 -4.178 -4.702 1.00 94.75 356 VAL A C 1
ATOM 2620 O O . VAL A 1 356 ? 10.541 -5.240 -4.077 1.00 94.75 356 VAL A O 1
ATOM 2623 N N . ILE A 1 357 ? 11.259 -3.996 -5.812 1.00 93.75 357 ILE A N 1
ATOM 2624 C CA . ILE A 1 357 ? 12.065 -5.033 -6.467 1.00 93.75 357 ILE A CA 1
ATOM 2625 C C . ILE A 1 357 ? 13.559 -4.678 -6.493 1.00 93.75 357 ILE A C 1
ATOM 2627 O O . ILE A 1 357 ? 13.935 -3.504 -6.434 1.00 93.75 357 ILE A O 1
ATOM 2631 N N . ASP A 1 358 ? 14.421 -5.691 -6.582 1.00 90.88 358 ASP A N 1
ATOM 2632 C CA . ASP A 1 358 ? 15.887 -5.535 -6.588 1.00 90.88 358 ASP A CA 1
ATOM 2633 C C . ASP A 1 358 ? 16.505 -5.307 -7.977 1.00 90.88 358 ASP A C 1
ATOM 2635 O O . ASP A 1 358 ? 17.712 -5.090 -8.091 1.00 90.88 358 ASP A O 1
ATOM 2639 N N . ASN A 1 359 ? 15.695 -5.327 -9.038 1.00 88.88 359 ASN A N 1
ATOM 2640 C CA . ASN A 1 359 ? 16.164 -5.199 -10.413 1.00 88.88 359 ASN A CA 1
ATOM 2641 C C . ASN A 1 359 ? 15.210 -4.360 -11.265 1.00 88.88 359 ASN A C 1
ATOM 2643 O O . ASN A 1 359 ? 14.014 -4.315 -11.000 1.00 88.88 359 ASN A O 1
ATOM 2647 N N . VAL A 1 360 ? 15.721 -3.711 -12.311 1.00 90.31 360 VAL A N 1
ATOM 2648 C CA . VAL A 1 360 ? 14.878 -2.934 -13.235 1.00 90.31 360 VAL A CA 1
ATOM 2649 C C . VAL A 1 360 ? 14.357 -3.856 -14.333 1.00 90.31 360 VAL A C 1
ATOM 2651 O O . VAL A 1 360 ? 15.141 -4.466 -15.063 1.00 90.31 360 VAL A O 1
ATOM 2654 N N . LEU A 1 361 ? 13.036 -3.941 -14.479 1.00 90.44 361 LEU A N 1
ATOM 2655 C CA . LEU A 1 361 ? 12.386 -4.715 -15.532 1.00 90.44 361 LEU A CA 1
ATOM 2656 C C . LEU A 1 361 ? 12.637 -4.079 -16.904 1.00 90.44 361 LEU A C 1
ATOM 2658 O O . LEU A 1 361 ? 12.596 -2.860 -17.066 1.00 90.44 361 LEU A O 1
ATOM 2662 N N . ASN A 1 362 ? 12.862 -4.914 -17.918 1.00 88.69 362 ASN A N 1
ATOM 2663 C CA . ASN A 1 362 ? 13.144 -4.463 -19.276 1.00 88.69 362 ASN A CA 1
ATOM 2664 C C . ASN A 1 362 ? 12.140 -5.075 -20.271 1.00 88.69 362 ASN A C 1
ATOM 2666 O O . ASN A 1 362 ? 12.162 -6.294 -20.460 1.00 88.69 362 ASN A O 1
ATOM 2670 N N . PRO A 1 363 ? 11.311 -4.269 -20.962 1.00 85.00 363 PRO A N 1
ATOM 2671 C CA . PRO A 1 363 ? 10.341 -4.784 -21.929 1.00 85.00 363 PRO A CA 1
ATOM 2672 C C . PRO A 1 363 ? 11.002 -5.451 -23.147 1.00 85.00 363 PRO A C 1
ATOM 2674 O O . PRO A 1 363 ? 10.386 -6.311 -23.770 1.00 85.00 363 PRO A O 1
ATOM 2677 N N . ASN A 1 364 ? 12.257 -5.108 -23.471 1.00 82.44 364 ASN A N 1
ATOM 2678 C CA . ASN A 1 364 ? 13.020 -5.726 -24.566 1.00 82.44 364 ASN A CA 1
ATOM 2679 C C . ASN A 1 364 ? 13.699 -7.047 -24.160 1.00 82.44 364 ASN A C 1
ATOM 2681 O O . ASN A 1 364 ? 14.291 -7.716 -25.002 1.00 82.44 364 ASN A O 1
ATOM 2685 N N . ASN A 1 365 ? 13.629 -7.413 -22.878 1.00 77.56 365 ASN A N 1
ATOM 2686 C CA . ASN A 1 365 ? 14.140 -8.668 -22.334 1.00 77.56 365 ASN A CA 1
ATOM 2687 C C . ASN A 1 365 ? 13.097 -9.296 -21.394 1.00 77.56 365 ASN A C 1
ATOM 2689 O O . ASN A 1 365 ? 13.375 -9.635 -20.245 1.00 77.56 365 ASN A O 1
ATOM 2693 N N . ALA A 1 366 ? 11.861 -9.419 -21.888 1.00 62.81 366 ALA A N 1
ATOM 2694 C CA . ALA A 1 366 ? 10.729 -9.947 -21.127 1.00 62.81 366 ALA A CA 1
ATOM 2695 C C . ALA A 1 366 ? 10.872 -11.437 -20.752 1.00 62.81 366 ALA A C 1
ATOM 2697 O O . ALA A 1 366 ? 10.161 -11.921 -19.880 1.00 62.81 366 ALA A O 1
ATOM 2698 N N . THR A 1 367 ? 11.801 -12.161 -21.388 1.00 57.72 367 THR A N 1
ATOM 2699 C CA . THR A 1 367 ? 12.110 -13.574 -21.112 1.00 57.72 367 THR A CA 1
ATOM 2700 C C . THR A 1 367 ? 13.224 -13.766 -20.085 1.00 57.72 367 THR A C 1
ATOM 2702 O O . THR A 1 367 ? 13.650 -14.899 -19.874 1.00 57.72 367 THR A O 1
ATOM 2705 N N . ALA A 1 368 ? 13.745 -12.694 -19.478 1.00 60.31 368 ALA A N 1
ATOM 2706 C CA . ALA A 1 368 ? 14.699 -12.823 -18.383 1.00 60.31 368 ALA A CA 1
ATOM 2707 C C . ALA A 1 368 ? 14.027 -13.566 -17.219 1.00 60.31 368 ALA A C 1
ATOM 2709 O O . ALA A 1 368 ? 13.107 -13.049 -16.593 1.00 60.31 368 ALA A O 1
ATOM 2710 N N . THR A 1 369 ? 14.460 -14.791 -16.946 1.00 54.66 369 THR A N 1
ATOM 2711 C CA . THR A 1 369 ? 13.936 -15.608 -15.847 1.00 54.66 369 THR A CA 1
ATOM 2712 C C . THR A 1 369 ? 14.856 -15.525 -14.639 1.00 54.66 369 THR A C 1
ATOM 2714 O O . THR A 1 369 ? 16.077 -15.425 -14.791 1.00 54.66 369 THR A O 1
ATOM 2717 N N . ALA A 1 370 ? 14.281 -15.597 -13.438 1.00 51.44 370 ALA A N 1
ATOM 2718 C CA . ALA A 1 370 ? 15.039 -15.805 -12.211 1.00 51.44 370 ALA A CA 1
ATOM 2719 C C . ALA A 1 370 ? 15.951 -17.039 -12.353 1.00 51.44 370 ALA A C 1
ATOM 2721 O O . ALA A 1 370 ? 15.548 -18.054 -12.924 1.00 51.44 370 ALA A O 1
ATOM 2722 N N . ASN A 1 371 ? 17.191 -16.935 -11.869 1.00 52.84 371 ASN A N 1
ATOM 2723 C CA . ASN A 1 371 ? 18.082 -18.080 -11.713 1.00 52.84 371 ASN A CA 1
ATOM 2724 C C . ASN A 1 371 ? 18.049 -18.504 -10.234 1.00 52.84 371 ASN A C 1
ATOM 2726 O O . ASN A 1 371 ? 18.783 -17.909 -9.446 1.00 52.84 371 ASN A O 1
ATOM 2730 N N . PRO A 1 372 ? 17.208 -19.478 -9.844 1.00 47.06 372 PRO A N 1
ATOM 2731 C CA . PRO A 1 372 ? 17.045 -19.874 -8.442 1.00 47.06 372 PRO A CA 1
ATOM 2732 C C . PRO A 1 372 ? 18.300 -20.533 -7.837 1.00 47.06 372 PRO A C 1
ATOM 2734 O O . PRO A 1 372 ? 18.426 -20.586 -6.619 1.00 47.06 372 PRO A O 1
ATOM 2737 N N . ASP A 1 373 ? 19.257 -20.981 -8.664 1.00 43.16 373 ASP A N 1
ATOM 2738 C CA . ASP A 1 373 ? 20.542 -21.547 -8.218 1.00 43.16 373 ASP A CA 1
ATOM 2739 C C . ASP A 1 373 ? 21.642 -20.483 -8.014 1.00 43.16 373 ASP A C 1
ATOM 2741 O O . ASP A 1 373 ? 22.739 -20.790 -7.536 1.00 43.16 373 ASP A O 1
ATOM 2745 N N . ALA A 1 374 ? 21.389 -19.220 -8.376 1.00 47.03 374 ALA A N 1
ATOM 2746 C CA . ALA A 1 374 ? 22.301 -18.126 -8.069 1.00 47.03 374 ALA A CA 1
ATOM 2747 C C . ALA A 1 374 ? 22.014 -17.614 -6.654 1.00 47.03 374 ALA A C 1
ATOM 2749 O O . ALA A 1 374 ? 20.998 -16.983 -6.391 1.00 47.03 374 ALA A O 1
ATOM 2750 N N . GLN A 1 375 ? 22.957 -17.831 -5.741 1.00 34.00 375 GLN A N 1
ATOM 2751 C CA . GLN A 1 375 ? 22.936 -17.325 -4.363 1.00 34.00 375 GLN A CA 1
ATOM 2752 C C . GLN A 1 375 ? 23.056 -15.780 -4.266 1.00 34.00 375 GLN A C 1
ATOM 2754 O O . GLN A 1 375 ? 23.310 -15.247 -3.188 1.00 34.00 375 GLN A O 1
ATOM 2759 N N . GLU A 1 376 ? 22.893 -15.062 -5.383 1.00 43.72 376 GLU A N 1
ATOM 2760 C CA . GLU A 1 376 ? 22.993 -13.608 -5.521 1.00 43.72 376 GLU A CA 1
ATOM 2761 C C . GLU A 1 376 ? 21.848 -13.080 -6.394 1.00 43.72 376 GLU A C 1
ATOM 2763 O O . GLU A 1 376 ? 21.360 -13.798 -7.270 1.00 43.72 376 GLU A O 1
ATOM 2768 N N . SER A 1 377 ? 21.428 -11.831 -6.141 1.00 46.16 377 SER A N 1
ATOM 2769 C CA . SER A 1 377 ? 20.420 -11.092 -6.916 1.00 46.16 377 SER A CA 1
ATOM 2770 C C . SER A 1 377 ? 20.495 -11.421 -8.407 1.00 46.16 377 SER A C 1
ATOM 2772 O O . SER A 1 377 ? 21.575 -11.415 -9.001 1.00 46.16 377 SER A O 1
ATOM 2774 N N . GLY A 1 378 ? 19.342 -11.737 -9.004 1.00 53.19 378 GLY A N 1
ATOM 2775 C CA . GLY A 1 378 ? 19.251 -12.211 -10.384 1.00 53.19 378 GLY A CA 1
ATOM 2776 C C . GLY A 1 378 ? 20.017 -11.316 -11.364 1.00 53.19 378 GLY A C 1
ATOM 2777 O O . GLY A 1 378 ? 20.150 -10.108 -11.162 1.00 53.19 378 GLY A O 1
ATOM 2778 N N . SER A 1 379 ? 20.536 -11.899 -12.450 1.00 56.31 379 SER A N 1
ATOM 2779 C CA . SER A 1 379 ? 21.251 -11.120 -13.470 1.00 56.31 379 SER A CA 1
ATOM 2780 C C . SER A 1 379 ? 20.379 -9.954 -13.970 1.00 56.31 379 SER A C 1
ATOM 2782 O O . SER A 1 379 ? 19.203 -10.182 -14.279 1.00 56.31 379 SER A O 1
ATOM 2784 N N . PRO A 1 380 ? 20.919 -8.719 -14.066 1.00 59.91 380 PRO A N 1
ATOM 2785 C CA . PRO A 1 380 ? 20.162 -7.567 -14.537 1.00 59.91 380 PRO A CA 1
ATOM 2786 C C . PRO A 1 380 ? 19.481 -7.833 -15.874 1.00 59.91 380 PRO A C 1
ATOM 2788 O O . PRO A 1 380 ? 20.087 -8.392 -16.791 1.00 59.91 380 PRO A O 1
ATOM 2791 N N . ALA A 1 381 ? 18.242 -7.359 -16.028 1.00 64.81 381 ALA A N 1
ATOM 2792 C CA . ALA A 1 381 ? 17.505 -7.486 -17.289 1.00 64.81 381 ALA A CA 1
ATOM 2793 C C . ALA A 1 381 ? 18.151 -6.683 -18.448 1.00 64.81 381 ALA A C 1
ATOM 2795 O O . ALA A 1 381 ? 17.727 -6.790 -19.603 1.00 64.81 381 ALA A O 1
ATOM 2796 N N . PHE A 1 382 ? 19.195 -5.900 -18.153 1.00 66.75 382 PHE A N 1
ATOM 2797 C CA . PHE A 1 382 ? 20.044 -5.170 -19.090 1.00 66.75 382 PHE A CA 1
ATOM 2798 C C . PHE A 1 382 ? 21.405 -5.868 -19.221 1.00 66.75 382 PHE A C 1
ATOM 2800 O O . PHE A 1 382 ? 22.343 -5.595 -18.471 1.00 66.75 382 PHE A O 1
ATOM 2807 N N . SER A 1 383 ? 21.523 -6.783 -20.184 1.00 62.81 383 SER A N 1
ATOM 2808 C CA . SER A 1 383 ? 22.765 -7.523 -20.424 1.00 62.81 383 SER A CA 1
ATOM 2809 C C . SER A 1 383 ? 23.919 -6.584 -20.798 1.00 62.81 383 SER A C 1
ATOM 2811 O O . SER A 1 383 ? 23.797 -5.777 -21.717 1.00 62.81 383 SER A O 1
ATOM 2813 N N . GLY A 1 384 ? 25.050 -6.705 -20.096 1.00 58.56 384 GLY A N 1
ATOM 2814 C CA . GLY A 1 384 ? 26.243 -5.878 -20.320 1.00 58.56 384 GLY A CA 1
ATOM 2815 C C . GLY A 1 384 ? 26.221 -4.508 -19.632 1.00 58.56 384 GLY A C 1
ATOM 2816 O O . GLY A 1 384 ? 27.182 -3.754 -19.782 1.00 58.56 384 GLY A O 1
ATOM 2817 N N . ALA A 1 385 ? 25.168 -4.188 -18.872 1.00 67.56 385 ALA A N 1
ATOM 2818 C CA . ALA A 1 385 ? 25.167 -3.021 -18.000 1.00 67.56 385 ALA A CA 1
ATOM 2819 C C . ALA A 1 385 ? 26.101 -3.229 -16.797 1.00 67.56 385 ALA A C 1
ATOM 2821 O O . ALA A 1 385 ? 26.369 -4.351 -16.366 1.00 67.56 385 ALA A O 1
ATOM 2822 N N . SER A 1 386 ? 26.599 -2.122 -16.264 1.00 68.81 386 SER A N 1
ATOM 2823 C CA . SER A 1 386 ? 27.515 -2.066 -15.133 1.00 68.81 386 SER A CA 1
ATOM 2824 C C . SER A 1 386 ? 27.064 -0.984 -14.166 1.00 68.81 386 SER A C 1
ATOM 2826 O O . SER A 1 386 ? 26.527 0.049 -14.587 1.00 68.81 386 SER A O 1
ATOM 2828 N N . SER A 1 387 ? 27.360 -1.190 -12.887 1.00 73.81 387 SER A N 1
ATOM 2829 C CA . SER A 1 387 ? 26.958 -0.262 -11.841 1.00 73.81 387 SER A CA 1
ATOM 2830 C C . SER A 1 387 ? 27.599 1.118 -12.005 1.00 73.81 387 SER A C 1
ATOM 2832 O O . SER A 1 387 ? 28.797 1.221 -12.280 1.00 73.81 387 SER A O 1
ATOM 2834 N N . ALA A 1 388 ? 26.816 2.179 -11.815 1.00 73.88 388 ALA A N 1
ATOM 2835 C CA . ALA A 1 388 ? 27.332 3.540 -11.665 1.00 73.88 388 ALA A CA 1
ATOM 2836 C C . ALA A 1 388 ? 27.725 3.820 -10.203 1.00 73.88 388 ALA A C 1
ATOM 2838 O O . ALA A 1 388 ? 27.166 3.230 -9.281 1.00 73.88 388 ALA A O 1
ATOM 2839 N N . SER A 1 389 ? 28.686 4.728 -9.993 1.00 66.69 389 SER A N 1
ATOM 2840 C CA . SER A 1 389 ? 29.106 5.161 -8.649 1.00 66.69 389 SER A CA 1
ATOM 2841 C C . SER A 1 389 ? 28.066 6.038 -7.945 1.00 66.69 389 SER A C 1
ATOM 2843 O O . SER A 1 389 ? 28.015 6.034 -6.720 1.00 66.69 389 SER A O 1
ATOM 2845 N N . ASP A 1 390 ? 27.227 6.736 -8.713 1.00 78.06 390 ASP A N 1
ATOM 2846 C CA . ASP A 1 390 ? 26.128 7.560 -8.212 1.00 78.06 390 ASP A CA 1
ATOM 2847 C C . ASP A 1 390 ? 24.783 6.971 -8.644 1.00 78.06 390 ASP A C 1
ATOM 2849 O O . ASP A 1 390 ? 24.635 6.472 -9.764 1.00 78.06 390 ASP A O 1
ATOM 2853 N N . VAL A 1 391 ? 23.784 7.059 -7.761 1.00 75.75 391 VAL A N 1
ATOM 2854 C CA . VAL A 1 391 ? 22.422 6.614 -8.070 1.00 75.75 391 VAL A CA 1
ATOM 2855 C C . VAL A 1 391 ? 21.779 7.614 -9.048 1.00 75.75 391 VAL A C 1
ATOM 2857 O O . VAL A 1 391 ? 21.653 8.800 -8.718 1.00 75.75 391 VAL A O 1
ATOM 2860 N N . PRO A 1 392 ? 21.351 7.167 -10.240 1.00 79.50 392 PRO A N 1
ATOM 2861 C CA . PRO A 1 392 ? 20.779 8.036 -11.264 1.00 79.50 392 PRO A CA 1
ATOM 2862 C C . PRO A 1 392 ? 19.389 8.548 -10.862 1.00 79.50 392 PRO A C 1
ATOM 2864 O O . PRO A 1 392 ? 18.714 7.966 -10.018 1.00 79.50 392 PRO A O 1
ATOM 2867 N N . PHE A 1 393 ? 18.960 9.649 -11.490 1.00 79.69 393 PHE A N 1
ATOM 2868 C CA . PHE A 1 393 ? 17.662 10.310 -11.268 1.00 79.69 393 PHE A CA 1
ATOM 2869 C C . PHE A 1 393 ? 17.412 10.866 -9.856 1.00 79.69 393 PHE A C 1
ATOM 2871 O O . PHE A 1 393 ? 16.299 11.254 -9.542 1.00 79.69 393 PHE A O 1
ATOM 2878 N N . THR A 1 394 ? 18.422 10.984 -8.999 1.00 78.00 394 THR A N 1
ATOM 2879 C CA . THR A 1 394 ? 18.232 11.481 -7.621 1.00 78.00 394 THR A CA 1
ATOM 2880 C C . THR A 1 394 ? 18.219 13.012 -7.497 1.00 78.00 394 THR A C 1
ATOM 2882 O O . THR A 1 394 ? 17.804 13.554 -6.472 1.00 78.00 394 THR A O 1
ATOM 2885 N N . THR A 1 395 ? 18.636 13.741 -8.535 1.00 75.62 395 THR A N 1
ATOM 2886 C CA . THR A 1 395 ? 18.727 15.208 -8.514 1.00 75.62 395 THR A CA 1
ATOM 2887 C C . THR A 1 395 ? 17.348 15.867 -8.429 1.00 75.62 395 THR A C 1
ATOM 2889 O O . THR A 1 395 ? 16.538 15.736 -9.341 1.00 75.62 395 THR A O 1
ATOM 2892 N N . GLY A 1 396 ? 17.112 16.649 -7.371 1.00 66.56 396 GLY A N 1
ATOM 2893 C CA . GLY A 1 396 ? 15.880 17.432 -7.201 1.00 66.56 396 GLY A CA 1
ATOM 2894 C C . GLY A 1 396 ? 14.710 16.670 -6.573 1.00 66.56 396 GLY A C 1
ATOM 2895 O O . GLY A 1 396 ? 13.643 17.255 -6.405 1.00 66.56 396 GLY A O 1
ATOM 2896 N N . VAL A 1 397 ? 14.908 15.405 -6.189 1.00 72.81 397 VAL A N 1
ATOM 2897 C CA . VAL A 1 397 ? 13.927 14.640 -5.409 1.00 72.81 397 VAL A CA 1
ATOM 2898 C C . VAL A 1 397 ? 14.033 15.065 -3.938 1.00 72.81 397 VAL A C 1
ATOM 2900 O O . VAL A 1 397 ? 15.148 15.106 -3.408 1.00 72.81 397 VAL A O 1
ATOM 2903 N N . PRO A 1 398 ? 12.922 15.414 -3.261 1.00 71.25 398 PRO A N 1
ATOM 2904 C CA . PRO A 1 398 ? 12.965 15.763 -1.845 1.00 71.25 398 PRO A CA 1
ATOM 2905 C C . PRO A 1 398 ? 13.502 14.591 -1.013 1.00 71.25 398 PRO A C 1
ATOM 2907 O O . PRO A 1 398 ? 13.197 13.428 -1.271 1.00 71.25 398 PRO A O 1
ATOM 2910 N N . THR A 1 399 ? 14.322 14.897 -0.008 1.00 53.94 399 THR A N 1
ATOM 2911 C CA . THR A 1 399 ? 14.837 13.895 0.932 1.00 53.94 399 THR A CA 1
ATOM 2912 C C . THR A 1 399 ? 13.700 13.286 1.762 1.00 53.94 399 THR A C 1
ATOM 2914 O O . THR A 1 399 ? 12.883 14.048 2.286 1.00 53.94 399 THR A O 1
ATOM 2917 N N . PRO A 1 400 ? 13.659 11.949 1.932 1.00 49.25 400 PRO A N 1
ATOM 2918 C CA . PRO A 1 400 ? 12.663 11.281 2.768 1.00 49.25 400 PRO A CA 1
ATOM 2919 C C . PRO A 1 400 ? 12.711 11.778 4.211 1.00 49.25 400 PRO A C 1
ATOM 2921 O O . PRO A 1 400 ? 13.783 12.055 4.750 1.00 49.25 400 PRO A O 1
ATOM 2924 N N . THR A 1 401 ? 11.549 11.813 4.867 1.00 47.69 401 THR A N 1
ATOM 2925 C CA . THR A 1 401 ? 11.468 12.034 6.325 1.00 47.69 401 THR A CA 1
ATOM 2926 C C . THR A 1 401 ? 11.557 10.711 7.108 1.00 47.69 401 THR A C 1
ATOM 2928 O O . THR A 1 401 ? 11.738 10.728 8.323 1.00 47.69 401 THR A O 1
ATOM 2931 N N . SER A 1 402 ? 11.509 9.566 6.414 1.00 41.22 402 SER A N 1
ATOM 2932 C CA . SER A 1 402 ? 11.548 8.218 6.993 1.00 41.22 402 SER A CA 1
ATOM 2933 C C . SER A 1 402 ? 12.707 7.409 6.403 1.00 41.22 402 SER A C 1
ATOM 2935 O O . SER A 1 402 ? 12.795 7.198 5.196 1.00 41.22 402 SER A O 1
ATOM 2937 N N . SER A 1 403 ? 13.631 6.962 7.252 1.00 35.19 403 SER A N 1
ATOM 2938 C CA . SER A 1 403 ? 14.775 6.147 6.842 1.00 35.19 403 SER A CA 1
ATOM 2939 C C . SER A 1 403 ? 14.432 4.659 6.922 1.00 35.19 403 SER A C 1
ATOM 2941 O O . SER A 1 403 ? 14.340 4.111 8.020 1.00 35.19 403 SER A O 1
ATOM 2943 N N . ILE A 1 404 ? 14.316 3.981 5.782 1.00 35.50 404 ILE A N 1
ATOM 2944 C CA . ILE A 1 404 ? 14.569 2.537 5.729 1.00 35.50 404 ILE A CA 1
ATOM 2945 C C . ILE A 1 404 ? 16.083 2.310 5.687 1.00 35.50 404 ILE A C 1
ATOM 2947 O O . ILE A 1 404 ? 16.803 2.981 4.944 1.00 35.50 404 ILE A O 1
ATOM 2951 N N . ALA A 1 405 ? 16.575 1.396 6.524 1.00 35.28 405 ALA A N 1
ATOM 2952 C CA . ALA A 1 405 ? 17.982 1.026 6.548 1.00 35.28 405 ALA A CA 1
ATOM 2953 C C . ALA A 1 405 ? 18.381 0.446 5.184 1.00 35.28 405 ALA A C 1
ATOM 2955 O O . ALA A 1 405 ? 17.830 -0.551 4.725 1.00 35.28 405 ALA A O 1
ATOM 2956 N N . SER A 1 406 ? 19.346 1.093 4.536 1.00 32.78 406 SER A N 1
ATOM 2957 C CA . SER A 1 406 ? 19.989 0.579 3.335 1.00 32.78 406 SER A CA 1
ATOM 2958 C C . SER A 1 406 ? 20.926 -0.552 3.767 1.00 32.78 406 SER A C 1
ATOM 2960 O O . SER A 1 406 ? 21.997 -0.282 4.307 1.00 32.78 406 SER A O 1
ATOM 2962 N N . GLU A 1 407 ? 20.537 -1.816 3.582 1.00 33.38 407 GLU A N 1
ATOM 2963 C CA . GLU A 1 407 ? 21.496 -2.920 3.699 1.00 33.38 407 GLU A CA 1
ATOM 2964 C C . GLU A 1 407 ? 22.497 -2.803 2.541 1.00 33.38 407 GLU A C 1
ATOM 2966 O O . GLU A 1 407 ? 22.184 -3.045 1.375 1.00 33.38 407 GLU A O 1
ATOM 2971 N N . SER A 1 408 ? 23.713 -2.369 2.873 1.00 31.67 408 SER A N 1
ATOM 2972 C CA . SER A 1 408 ? 24.886 -2.498 2.016 1.00 31.67 408 SER A CA 1
ATOM 2973 C C . SER A 1 408 ? 25.091 -3.968 1.659 1.00 31.67 408 SER A C 1
ATOM 2975 O O . SER A 1 408 ? 25.196 -4.817 2.546 1.00 31.67 408 SER A O 1
ATOM 2977 N N . ALA A 1 409 ? 25.197 -4.266 0.365 1.00 31.62 409 ALA A N 1
ATOM 2978 C CA . ALA A 1 409 ? 25.641 -5.573 -0.101 1.00 31.62 409 ALA A CA 1
ATOM 2979 C C . ALA A 1 409 ? 27.039 -5.908 0.478 1.00 31.62 409 ALA A C 1
ATOM 2981 O O . ALA A 1 409 ? 27.878 -5.006 0.605 1.00 31.62 409 ALA A O 1
ATOM 2982 N N . PRO A 1 410 ? 27.336 -7.173 0.830 1.00 32.69 410 PRO A N 1
ATOM 2983 C CA . PRO A 1 410 ? 28.641 -7.540 1.361 1.00 32.69 410 PRO A CA 1
ATOM 2984 C C . PRO A 1 410 ? 29.702 -7.572 0.253 1.00 32.69 410 PRO A C 1
ATOM 2986 O O . PRO A 1 410 ? 29.562 -8.290 -0.728 1.00 32.69 410 PRO A O 1
ATOM 2989 N N . GLY A 1 411 ? 30.820 -6.877 0.483 1.00 29.17 411 GLY A N 1
ATOM 2990 C CA . GLY A 1 411 ? 32.133 -7.322 0.006 1.00 29.17 411 GLY A CA 1
ATOM 2991 C C . GLY A 1 411 ? 32.649 -6.751 -1.317 1.00 29.17 411 GLY A C 1
ATOM 2992 O O . GLY A 1 411 ? 32.871 -7.495 -2.263 1.00 29.17 411 GLY A O 1
ATOM 2993 N N . ALA A 1 412 ? 33.020 -5.469 -1.336 1.00 31.27 412 ALA A N 1
ATOM 2994 C CA . ALA A 1 412 ? 34.117 -5.006 -2.189 1.00 31.27 412 ALA A CA 1
ATOM 2995 C C . ALA A 1 412 ? 35.317 -4.656 -1.299 1.00 31.27 412 ALA A C 1
ATOM 2997 O O . ALA A 1 412 ? 35.410 -3.566 -0.735 1.00 31.27 412 ALA A O 1
ATOM 2998 N N . THR A 1 413 ? 36.238 -5.605 -1.138 1.00 29.06 413 THR A N 1
ATOM 2999 C CA . THR A 1 413 ? 37.527 -5.402 -0.469 1.00 29.06 413 THR A CA 1
ATOM 3000 C C . THR A 1 413 ? 38.407 -4.508 -1.345 1.00 29.06 413 THR A C 1
ATOM 3002 O O . THR A 1 413 ? 39.236 -4.984 -2.117 1.00 29.06 413 THR A O 1
ATOM 3005 N N . ALA A 1 414 ? 38.229 -3.192 -1.249 1.00 29.66 414 ALA A N 1
ATOM 3006 C CA . ALA A 1 414 ? 39.167 -2.229 -1.808 1.00 29.66 414 ALA A CA 1
ATOM 3007 C C . ALA A 1 414 ? 40.213 -1.885 -0.741 1.00 29.66 414 ALA A C 1
ATOM 3009 O O . ALA A 1 414 ? 39.982 -1.089 0.167 1.00 29.66 414 ALA A O 1
ATOM 3010 N N . ALA A 1 415 ? 41.378 -2.522 -0.853 1.00 27.45 415 ALA A N 1
ATOM 3011 C CA . ALA A 1 415 ? 42.579 -2.120 -0.144 1.00 27.45 415 ALA A CA 1
ATOM 3012 C C . ALA A 1 415 ? 42.949 -0.684 -0.550 1.00 27.45 415 ALA A C 1
ATOM 3014 O O . ALA A 1 415 ? 43.309 -0.411 -1.694 1.00 27.45 415 ALA A O 1
ATOM 3015 N N . SER A 1 416 ? 42.859 0.243 0.397 1.00 27.70 416 SER A N 1
ATOM 3016 C CA . SER A 1 416 ? 43.351 1.606 0.251 1.00 27.70 416 SER A CA 1
ATOM 3017 C C . SER A 1 416 ? 44.872 1.629 0.425 1.00 27.70 416 SER A C 1
ATOM 3019 O O . SER A 1 416 ? 45.367 1.526 1.548 1.00 27.70 416 SER A O 1
ATOM 3021 N N . SER A 1 417 ? 45.625 1.808 -0.661 1.00 27.77 417 SER A N 1
ATOM 3022 C CA . SER A 1 417 ? 46.993 2.334 -0.593 1.00 27.77 417 SER A CA 1
ATOM 3023 C C . SER A 1 417 ? 47.007 3.751 -1.154 1.00 27.77 417 SER A C 1
ATOM 3025 O O . SER A 1 417 ? 46.821 3.970 -2.350 1.00 27.77 417 SER A O 1
ATOM 3027 N N . SER A 1 418 ? 47.200 4.704 -0.251 1.00 29.88 418 SER A N 1
ATOM 3028 C CA . SER A 1 418 ? 47.368 6.128 -0.498 1.00 29.88 418 SER A CA 1
ATOM 3029 C C . SER A 1 418 ? 48.626 6.415 -1.323 1.00 29.88 418 SER A C 1
ATOM 3031 O O . SER A 1 418 ? 49.729 6.004 -0.968 1.00 29.88 418 SER A O 1
ATOM 3033 N N . SER A 1 419 ? 48.483 7.190 -2.399 1.00 28.41 419 SER A N 1
ATOM 3034 C CA . SER A 1 419 ? 49.608 7.811 -3.101 1.00 28.41 419 SER A CA 1
ATOM 3035 C C . SER A 1 419 ? 49.461 9.331 -3.069 1.00 28.41 419 SER A C 1
ATOM 3037 O O . SER A 1 419 ? 48.794 9.926 -3.914 1.00 28.41 419 SER A O 1
ATOM 3039 N N . SER A 1 420 ? 50.095 9.962 -2.082 1.00 32.41 420 SER A N 1
ATOM 3040 C CA . SER A 1 420 ? 50.389 11.395 -2.083 1.00 32.41 420 SER A CA 1
ATOM 3041 C C . SER A 1 420 ? 51.738 11.629 -2.764 1.00 32.41 420 SER A C 1
ATOM 3043 O O . SER A 1 420 ? 52.773 11.147 -2.302 1.00 32.41 420 SER A O 1
ATOM 3045 N N . SER A 1 421 ? 51.728 12.374 -3.865 1.00 30.23 421 SER A N 1
ATOM 3046 C CA . SER A 1 421 ? 52.917 12.848 -4.571 1.00 30.23 421 SER A CA 1
ATOM 3047 C C . SER A 1 421 ? 53.566 14.032 -3.847 1.00 30.23 421 SER A C 1
ATOM 3049 O O . SER A 1 421 ? 52.886 15.025 -3.587 1.00 30.23 421 SER A O 1
ATOM 3051 N N . GLY A 1 422 ? 54.884 13.982 -3.624 1.00 29.19 422 GLY A N 1
ATOM 3052 C CA . GLY A 1 422 ? 55.668 15.177 -3.298 1.00 29.19 422 GLY A CA 1
ATOM 3053 C C . GLY A 1 422 ? 57.051 14.931 -2.686 1.00 29.19 422 GLY A C 1
ATOM 3054 O O . GLY A 1 422 ? 57.183 14.930 -1.473 1.00 29.19 422 GLY A O 1
ATOM 3055 N N . GLY A 1 423 ? 58.084 14.842 -3.534 1.00 27.78 423 GLY A N 1
ATOM 3056 C CA . GLY A 1 423 ? 59.369 15.517 -3.280 1.00 27.78 423 GLY A CA 1
ATOM 3057 C C . GLY A 1 423 ? 60.504 14.784 -2.541 1.00 27.78 423 GLY A C 1
ATOM 3058 O O . GLY A 1 423 ? 60.644 14.905 -1.336 1.00 27.78 423 GLY A O 1
ATOM 3059 N N . ALA A 1 424 ? 61.411 14.207 -3.341 1.00 29.59 424 ALA A N 1
ATOM 3060 C CA . ALA A 1 424 ? 62.880 14.241 -3.220 1.00 29.59 424 ALA A CA 1
ATOM 3061 C C . ALA A 1 424 ? 63.598 13.695 -1.960 1.00 29.59 424 ALA A C 1
ATOM 3063 O O . ALA A 1 424 ? 63.733 14.374 -0.949 1.00 29.59 424 ALA A O 1
ATOM 3064 N N . SER A 1 425 ? 64.288 12.555 -2.112 1.00 29.06 425 SER A N 1
ATOM 3065 C CA . SER A 1 425 ? 65.759 12.436 -1.961 1.00 29.06 425 SER A CA 1
ATOM 3066 C C . SER A 1 425 ? 66.231 10.993 -2.220 1.00 29.06 425 SER A C 1
ATOM 3068 O O . SER A 1 425 ? 65.517 10.026 -1.985 1.00 29.06 425 SER A O 1
ATOM 3070 N N . MET A 1 426 ? 67.417 10.878 -2.818 1.00 33.09 426 MET A N 1
ATOM 3071 C CA . MET A 1 426 ? 68.026 9.672 -3.397 1.00 33.09 426 MET A CA 1
ATOM 3072 C C . MET A 1 426 ? 68.950 8.920 -2.391 1.00 33.09 426 MET A C 1
ATOM 3074 O O . MET A 1 426 ? 69.101 9.383 -1.264 1.00 33.09 426 MET A O 1
ATOM 3078 N N . PRO A 1 427 ? 69.522 7.744 -2.749 1.00 48.47 427 PRO A N 1
ATOM 3079 C CA . PRO A 1 427 ? 69.697 6.577 -1.871 1.00 48.47 427 PRO A CA 1
ATOM 3080 C C . PRO A 1 427 ? 71.093 6.453 -1.235 1.00 48.47 427 PRO A C 1
ATOM 3082 O O . PRO A 1 427 ? 72.037 7.064 -1.722 1.00 48.47 427 PRO A O 1
ATOM 3085 N N . MET A 1 428 ? 71.266 5.553 -0.251 1.00 33.06 428 MET A N 1
ATOM 3086 C CA . MET A 1 428 ? 72.480 4.724 -0.138 1.00 33.06 428 MET A CA 1
ATOM 3087 C C . MET A 1 428 ? 72.333 3.498 0.787 1.00 33.06 428 MET A C 1
ATOM 3089 O O . MET A 1 428 ? 71.473 3.413 1.654 1.00 33.06 428 MET A O 1
ATOM 3093 N N . LYS A 1 429 ? 73.205 2.533 0.497 1.00 33.47 429 LYS A N 1
ATOM 3094 C CA . LYS A 1 429 ? 73.372 1.148 0.960 1.00 33.47 429 LYS A CA 1
ATOM 3095 C C . LYS A 1 429 ? 74.190 1.085 2.272 1.00 33.47 429 LYS A C 1
ATOM 3097 O O . LYS A 1 429 ? 74.974 2.000 2.509 1.00 33.47 429 LYS A O 1
ATOM 3102 N N . THR A 1 430 ? 74.168 -0.077 2.952 1.00 33.12 430 THR A N 1
ATOM 3103 C CA . THR A 1 430 ? 75.288 -0.749 3.692 1.00 33.12 430 THR A CA 1
ATOM 3104 C C . THR A 1 430 ? 75.150 -0.931 5.222 1.00 33.12 430 THR A C 1
ATOM 3106 O O . THR A 1 430 ? 74.935 0.034 5.938 1.00 33.12 430 THR A O 1
ATOM 3109 N N . GLY A 1 431 ? 75.430 -2.168 5.683 1.00 30.48 431 GLY A N 1
ATOM 3110 C CA . GLY A 1 431 ? 76.099 -2.523 6.959 1.00 30.48 431 GLY A CA 1
ATOM 3111 C C . GLY A 1 431 ? 75.180 -2.703 8.175 1.00 30.48 431 GLY A C 1
ATOM 3112 O O . GLY A 1 431 ? 74.619 -1.730 8.644 1.00 30.48 431 GLY A O 1
ATOM 3113 N N . ALA A 1 432 ? 74.851 -3.921 8.622 1.00 32.16 432 ALA A N 1
ATOM 3114 C CA . ALA A 1 432 ? 75.659 -4.878 9.403 1.00 32.16 432 ALA A CA 1
ATOM 3115 C C . ALA A 1 432 ? 75.888 -4.472 10.875 1.00 32.16 432 ALA A C 1
ATOM 3117 O O . ALA A 1 432 ? 76.342 -3.362 11.126 1.00 32.16 432 ALA A O 1
ATOM 3118 N N . ILE A 1 433 ? 75.680 -5.456 11.772 1.00 34.34 433 ILE A N 1
ATOM 3119 C CA . ILE A 1 433 ? 76.412 -5.779 13.024 1.00 34.34 433 ILE A CA 1
ATOM 3120 C C . ILE A 1 433 ? 75.478 -6.027 14.232 1.00 34.34 433 ILE A C 1
ATOM 3122 O O . ILE A 1 433 ? 74.901 -5.095 14.772 1.00 34.34 433 ILE A O 1
ATOM 3126 N N . GLU A 1 434 ? 75.406 -7.324 14.596 1.00 27.39 434 GLU A N 1
ATOM 3127 C CA . GLU A 1 434 ? 75.481 -7.930 15.952 1.00 27.39 434 GLU A CA 1
ATOM 3128 C C . GLU A 1 434 ? 74.439 -7.550 17.027 1.00 27.39 434 GLU A C 1
ATOM 3130 O O . GLU A 1 434 ? 73.935 -6.443 17.070 1.00 27.39 434 GLU A O 1
ATOM 3135 N N . ALA A 1 435 ? 74.072 -8.372 18.015 1.00 33.59 435 ALA A N 1
ATOM 3136 C CA . ALA A 1 435 ? 74.282 -9.775 18.383 1.00 33.59 435 ALA A CA 1
ATOM 3137 C C . ALA A 1 435 ? 73.423 -10.050 19.649 1.00 33.59 435 ALA A C 1
ATOM 3139 O O . ALA A 1 435 ? 72.860 -9.128 20.232 1.00 33.59 435 ALA A O 1
ATOM 3140 N N . ALA A 1 436 ? 73.444 -11.314 20.096 1.00 35.12 436 ALA A N 1
ATOM 3141 C CA . ALA A 1 436 ? 73.041 -11.853 21.407 1.00 35.12 436 ALA A CA 1
ATOM 3142 C C . ALA A 1 436 ? 71.529 -12.117 21.593 1.00 35.12 436 ALA A C 1
ATOM 3144 O O . ALA A 1 436 ? 70.734 -11.207 21.774 1.00 35.12 436 ALA A O 1
ATOM 3145 N N . ALA A 1 437 ? 71.030 -13.345 21.403 1.00 31.39 437 ALA A N 1
ATOM 3146 C CA . ALA A 1 437 ? 71.222 -14.567 22.203 1.00 31.39 437 ALA A CA 1
ATOM 3147 C C . ALA A 1 437 ? 70.679 -14.464 23.640 1.00 31.39 437 ALA A C 1
ATOM 3149 O O . ALA A 1 437 ? 71.344 -13.892 24.493 1.00 31.39 437 ALA A O 1
ATOM 3150 N N . LEU A 1 438 ? 69.557 -15.142 23.925 1.00 36.22 438 LEU A N 1
ATOM 3151 C CA . LEU A 1 438 ? 69.481 -16.061 25.066 1.00 36.22 438 LEU A CA 1
ATOM 3152 C C . LEU A 1 438 ? 68.326 -17.063 24.903 1.00 36.22 438 LEU A C 1
ATOM 3154 O O . LEU A 1 438 ? 67.176 -16.701 24.680 1.00 36.22 438 LEU A O 1
ATOM 3158 N N . PHE A 1 439 ? 68.690 -18.338 24.998 1.00 34.12 439 PHE A N 1
ATOM 3159 C CA . PHE A 1 439 ? 67.831 -19.516 25.000 1.00 34.12 439 PHE A CA 1
ATOM 3160 C C . PHE A 1 439 ? 66.886 -19.549 26.210 1.00 34.12 439 PHE A C 1
ATOM 3162 O O . PHE A 1 439 ? 67.265 -19.147 27.306 1.00 34.12 439 PHE A O 1
ATOM 3169 N N . GLY A 1 440 ? 65.704 -20.144 26.034 1.00 30.25 440 GLY A N 1
ATOM 3170 C CA . GLY A 1 440 ? 64.797 -20.464 27.136 1.00 30.25 440 GLY A CA 1
ATOM 3171 C C . GLY A 1 440 ? 63.586 -21.274 26.688 1.00 30.25 440 GLY A C 1
ATOM 3172 O O . GLY A 1 440 ? 62.481 -20.752 26.615 1.00 30.25 440 GLY A O 1
ATOM 3173 N N . ALA A 1 441 ? 63.804 -22.548 26.366 1.00 32.44 441 ALA A N 1
ATOM 3174 C CA . ALA A 1 441 ? 62.745 -23.540 26.232 1.00 32.44 441 ALA A CA 1
ATOM 3175 C C . ALA A 1 441 ? 62.239 -23.963 27.621 1.00 32.44 441 ALA A C 1
ATOM 3177 O O . ALA A 1 441 ? 63.054 -24.283 28.481 1.00 32.44 441 ALA A O 1
ATOM 3178 N N . ALA A 1 442 ? 60.921 -24.047 27.810 1.00 37.78 442 ALA A N 1
ATOM 3179 C CA . ALA A 1 442 ? 60.300 -24.990 28.741 1.00 37.78 442 ALA A CA 1
ATOM 3180 C C . ALA A 1 442 ? 58.810 -25.145 28.409 1.00 37.78 442 ALA A C 1
ATOM 3182 O O . ALA A 1 442 ? 57.990 -24.275 28.686 1.00 37.78 442 ALA A O 1
ATOM 3183 N N . ALA A 1 443 ? 58.484 -26.282 27.803 1.00 36.66 443 ALA A N 1
ATOM 3184 C CA . ALA A 1 443 ? 57.149 -26.848 27.803 1.00 36.66 443 ALA A CA 1
ATOM 3185 C C . ALA A 1 443 ? 56.866 -27.460 29.182 1.00 36.66 443 ALA A C 1
ATOM 3187 O O . ALA A 1 443 ? 57.721 -28.174 29.703 1.00 36.66 443 ALA A O 1
ATOM 3188 N N . LEU A 1 444 ? 55.665 -27.264 29.727 1.00 35.22 444 LEU A N 1
ATOM 3189 C CA . LEU A 1 444 ? 55.034 -28.271 30.580 1.00 35.22 444 LEU A CA 1
ATOM 3190 C C . LEU A 1 444 ? 53.521 -28.042 30.650 1.00 35.22 444 LEU A C 1
ATOM 3192 O O . LEU A 1 444 ? 53.040 -27.003 31.091 1.00 35.22 444 LEU A O 1
ATOM 3196 N N . ALA A 1 445 ? 52.793 -29.047 30.176 1.00 40.56 445 ALA A N 1
ATOM 3197 C CA . ALA A 1 445 ? 51.375 -29.253 30.402 1.00 40.56 445 ALA A CA 1
ATOM 3198 C C . ALA A 1 445 ? 51.139 -29.789 31.823 1.00 40.56 445 ALA A C 1
ATOM 3200 O O . ALA A 1 445 ? 51.950 -30.590 32.277 1.00 40.56 445 ALA A O 1
ATOM 3201 N N . MET A 1 446 ? 50.023 -29.423 32.470 1.00 42.09 446 MET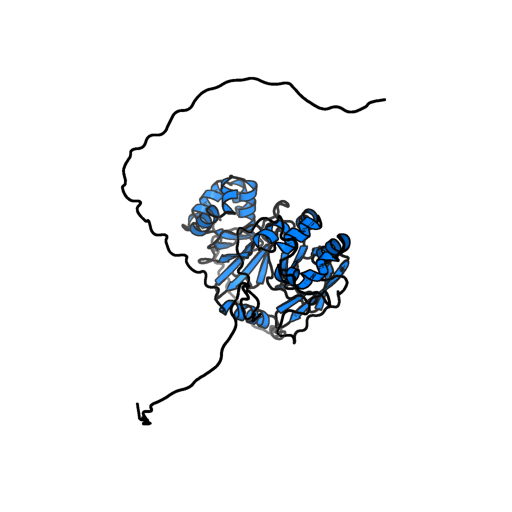 A N 1
ATOM 3202 C CA . MET A 1 446 ? 49.156 -30.330 33.253 1.00 42.09 446 MET A CA 1
ATOM 3203 C C . MET A 1 446 ? 48.036 -29.576 34.005 1.00 42.09 446 MET A C 1
ATOM 3205 O O . MET A 1 446 ? 48.301 -28.803 34.914 1.00 42.09 446 MET A O 1
ATOM 3209 N N . ASN A 1 447 ? 46.793 -29.930 33.655 1.00 41.72 447 ASN A N 1
ATOM 3210 C CA . ASN A 1 447 ? 45.740 -30.407 34.565 1.00 41.72 447 ASN A CA 1
ATOM 3211 C C . ASN A 1 447 ? 45.125 -29.449 35.617 1.00 41.72 447 ASN A C 1
ATOM 3213 O O . ASN A 1 447 ? 45.517 -29.486 36.781 1.00 41.72 447 ASN A O 1
ATOM 3217 N N . MET A 1 448 ? 44.073 -28.709 35.243 1.00 40.34 448 MET A N 1
ATOM 3218 C CA . MET A 1 448 ? 42.653 -28.903 35.631 1.00 40.34 448 MET A CA 1
ATOM 3219 C C . MET A 1 448 ? 41.789 -27.779 35.061 1.00 40.34 448 MET A C 1
ATOM 3221 O O . MET A 1 448 ? 42.265 -26.623 35.067 1.00 40.34 448 MET A O 1
#

Solvent-accessible surface area (backbone atoms only — not comparable to full-atom values): 27080 Å² total; per-residue (Å²): 135,89,81,90,86,84,85,90,86,87,85,82,89,82,91,86,88,82,86,83,83,90,85,90,84,84,84,92,80,84,86,82,85,76,81,79,81,82,83,82,79,84,77,82,63,78,67,67,73,55,57,67,51,57,66,57,63,73,75,71,74,87,76,87,81,82,88,89,85,82,89,79,95,72,90,75,82,80,78,77,78,78,70,77,58,41,53,59,68,59,57,41,69,71,36,76,54,25,48,57,50,48,56,57,47,64,75,38,57,72,57,52,51,49,59,63,70,40,64,48,26,21,38,52,42,34,24,45,66,11,49,54,55,37,50,75,34,80,79,25,50,58,56,73,70,66,46,63,69,59,52,51,44,49,55,27,52,33,26,32,68,40,62,57,95,71,81,61,69,67,38,73,46,36,18,61,25,57,60,68,94,59,20,37,27,88,81,24,36,64,37,39,30,43,64,54,97,95,37,53,27,36,34,25,16,88,64,40,69,24,40,62,45,88,73,76,43,72,26,66,26,30,27,36,37,34,19,60,28,62,76,42,79,28,45,41,53,56,61,46,28,28,44,63,55,19,34,28,47,38,23,45,32,54,76,55,69,38,47,70,57,66,48,66,44,49,18,22,25,34,53,42,34,35,43,65,17,50,12,42,39,37,66,47,55,83,76,50,50,69,69,54,48,42,43,30,57,29,52,34,29,28,64,77,43,61,70,44,68,86,71,62,48,62,75,39,73,46,59,18,69,58,66,58,57,46,40,30,43,59,56,94,93,46,47,25,51,32,26,22,42,54,77,43,72,66,36,41,28,18,22,30,31,35,28,34,20,59,30,52,72,34,76,92,36,57,79,40,61,57,51,90,87,49,98,54,85,41,74,61,47,55,84,87,41,40,63,39,97,58,61,53,48,42,82,89,47,74,80,48,91,43,85,71,85,80,80,73,80,88,81,82,89,73,84,84,78,87,83,84,88,81,84,90,87,86,88,87,88,84,84,91,83,90,81,83,89,82,89,83,88,81,88,81,89,85,92,132

Nearest PDB structures (foldseek):
  7asg-assembly1_A  TM=5.240E-01  e=3.905E-19  Homo sapiens
  5yjg-assembly1_A  TM=5.074E-01  e=1.876E-18  Homo sapiens
  2ltc-assembly1_A  TM=8.886E-01  e=2.315E-08  Homo sapiens
  5y6p-assembly1_A1  TM=7.425E-01  e=1.932E-08  Griffithsia pacifica
  5y6p-assembly1_kb  TM=7.820E-01  e=1.149E-04  Griffithsia pacifica

Secondary structure (DSSP, 8-state):
----------------------------------PPPP-------TTHHHHHHHHHHTT--TTS--------------------PPPHHHHHHH-GGGHHHHHHHHT-HHHHHHHHH--SEEEEEE-HHHHHHHHTSHHHHHHHTT-HHHHHHHHHHTEEES--SS--TT-EEEBS---TTT--STT--EEEEEEETTEEEEE-GGG-EEEEEEEEEEETTEEEEEESSPPPPPPPHHHHHHHTT-HHHHHHHHHTT-HHHHHH-SSEEEEEEPHHHHHHTTTTGGG--HHHHHHHHHHTEEES----GGG--TTEEEE-TTSSEEEEEEETTEEEETTEEEEEEEEEETTEEEEEESS---GGGTT----TT-SSSPPPSSTT----SS-TT-TTPPPPSS-----PPS--------------------------------------

Foldseek 3Di:
DDDDDDDDDDDDDDDDDDDDDDDDDDDDDDDDDDDDDDDDDPDDDPVVVPPVLVVVVVPPDPPPPDDDDDDDDDDDPPPPPPPVFAQPLVLQVVDPQQPVVSVVVVVVVVLSVVLRPAAFKEAAGEGPQQLVVLCPDPLNVVVVVVPVVVVSLLRQQRMFRGADQDDDAQDWTATSNDDLVQAQEVRHFTWTWHADPNWIWIAAALRDIWTWDDGWDGHPRHIYTYTHHRHGRAAFPLVSCQQAVQLLQNLLCVLLVCRVVRRNAAAKEFAREHLQQQQFQVQVVVVDDSVQSNLLRQQRMAGPHQQFQVNQDAQDWGATSSGHIWGWHQDSVGIDTQQWGFPATFNGHRRHGYTYTHHRDHSVQRNRHHDPPPPDRGDHSDPPGGGDPDRPSNPPRDHHPHDDDDPDDDDDPDDDDDDDDDDDDDDDDDDDDDDDDDDDDDDDDDDD

Radius of gyration: 32.4 Å; Cα contacts (8 Å, |Δi|>4): 687; chains: 1; bounding box: 107×101×78 Å

pLDDT: mean 70.06, std 24.79, range [26.86, 95.19]

Sequence (448 aa):
MRLVYSASTHGSSSISKKQPSSMANGVREPMVLLAAPPLHEVVFSQALRGLLFDAFHAALDPVARKRQHEGGSLAVVALASTVASQALTSVLQNATELSNLTTYLGLFPEFTQTLSSLQNITLLAPTNQAFSAFLNSSAGAALVQNDTSLIQALFSYHVLKGTY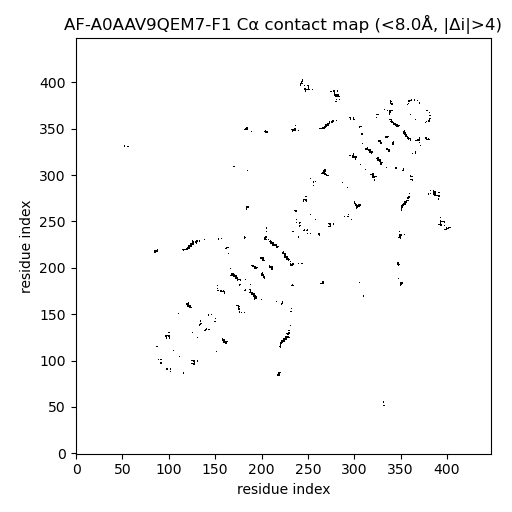TDFENGAFIQTLLQPPQYTNVTGGQVVGVFNENNNTSFYSGLLANASVTGSPMNFSGGVVHMIDSVLIIPQNVSETAIQLNLTAAAGALTSASLVETADHLTDVTVFVPNNAAFAAIGSALPNLTMEQLTSILQYHVIQGVVGYSTGLQNGTSLMTVQGNNVTITVDDTGVFVNSAKVIVADVLVANGVVHVIDNVLNPNNATATANPDAQESGSPAFSGASSASDVPFTTGVPTPTSSIASESAPGATAASSSSSSGGASMPMKTGAIEAAALFGAAALAMNM